Protein AF-C5KHQ9-F1 (afdb_monomer)

Foldseek 3Di:
DLLVVLVVVLVVCVVVVHQLLVSLQSLQQSLVVLVVQLVVCVVCPPPDDPLSNLVSLLSSLLSNLRSLVSVLVNCVVVCVVVVDDLQLSLQSLVSSLVSLVVSVVSCVVSVHDDPCPVVNVVSVVVNVVSVVCCVPPSVDHRDHPVPHDDTHHDRPDDDDDDDPCNVCVVCVVVVVVVVVVCVPPFDPVL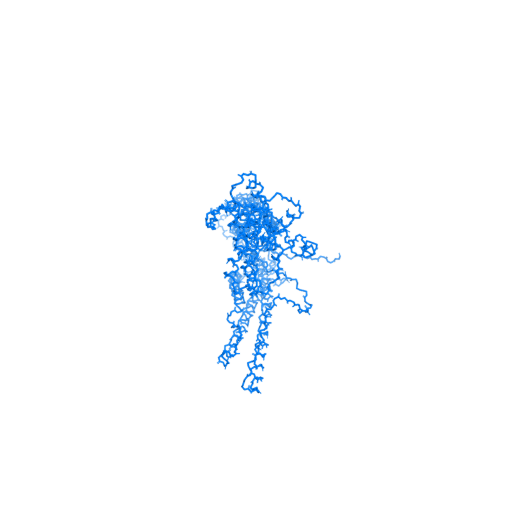VVLQQVLLVCLQVPALVVLVVLLVVLVVVLVVLCLVLLPPLVLDDQPPDPDDPDDLAQDVLLVVLLVLQCPFQVRVHLVSLVVLLVVLVVLLVVLVVLLVVLVVLLVVLQVVLVVVCVVQPPLSPDDHSVPPCPVLVVVSVVLVVVSVVLVVLSVVLVCLLVVQDPVLVCCSHPDDSVRVSVVLVVQDDDPDPVPQVPDPVLNVLSVVLSVLSVVLVVLSVVLVVVSVVLVVVSNPDRLSVQCVVPVVCNPVSSVVSSVVSNCPPSSCSSVVSCVPRVVVSSVSSCVSVVVVCVRPPPDPRVSSVSSSSNSVSSVSSSVSSVSSVLSVVVSVVSVVVSVVSSVVSVVVSVVSVVVVVVSVCVVVVVVPDDPDDDDDPPPPPPPVDDDDDPPDPDPPDDPDPDRDDDDDDDDDDDDD

Mean predicted aligned error: 17.18 Å

Organism: Perkinsus marinus (strain ATCC 50983 / TXsc) (NCBI:txid423536)

Sequence (606 aa):
MLAQAQALVYEKAVKDKLNRGLLSKLASQTSSYYHTAASFAGQLDTEMDRSWKGHCHYQELAFLAAANLQVALNEKPRVLVNLEGFGPLIARLRYSASLCRQADALADEYKLIRDVDALRSVIDKELAELEKDNNTVYLEVVPDKSTLSPLGMISLVKATPITVNSIIEPYAAEMKEYGQILDNLAPASVREKVQQYKSLLEAQVVGPVDDAFSHMTELVNDALAERGLPSAVQKQECDGSDEEDVKVPESVWSNIEKARLTNSGAGPLGLKAQIDGLEQMSQAAENSIVKCEDQLREEAQEDSRCHDRFGDRWNRTPSDQVPHSFYTQLQQYREKLTLANETNAKLRRKVDSIDAAVFGAVSSKTKEELEADLRSTSAMPGQSRLTADPKIEAARMRCADCVDRLQAELATVKEEVESFRQNALQENPTPTLLQRQSDLDAAVQELLCAHSNTAVLETINSLQSRCLEPTIASYNEWNDAVVAKIGQAKNSRQGKLHAWDSAATALITASGEAAEGVAFFSRLLDYLGQVDQQIGDYVFARTEEKNGMLRNLQGNFNSPPGQMPSSPYIQHNPAGPYQATYSYQAQSPEPSAPWGAGGPQIHPGH

Radius of gyration: 48.8 Å; Cα contacts (8 Å, |Δi|>4): 471; chains: 1; bounding box: 110×75×131 Å

Nearest PDB structures (foldseek):
  2xs1-assembly1_A  TM=6.999E-01  e=1.502E-16  Homo sapiens
  2oex-assembly1_A  TM=7.866E-01  e=7.715E-07  Homo sapiens
  2ojq-assembly1_A  TM=7.384E-01  e=1.211E-05  Homo sapiens

pLDDT: mean 80.29, std 18.85, range [23.58, 97.75]

Solvent-accessible surface area (backbone atoms only — not comparable to full-atom values): 34315 Å² total; per-residue (Å²): 105,73,33,56,56,35,41,53,51,37,53,49,40,59,75,69,65,54,59,38,70,54,52,15,15,28,22,33,32,24,12,53,40,17,46,56,50,20,57,55,37,62,76,34,60,86,84,43,69,66,57,54,28,40,50,24,45,28,49,15,28,47,26,42,20,48,14,35,44,25,44,38,65,53,44,46,65,58,26,68,73,66,75,52,62,62,15,59,41,49,29,38,36,53,50,21,53,52,28,44,55,52,26,51,53,40,24,62,75,55,70,47,88,85,81,53,65,70,58,45,53,52,44,55,52,56,39,54,55,52,51,52,45,30,76,73,73,66,67,56,73,64,51,61,74,87,77,55,81,82,82,57,68,49,82,93,70,75,88,80,82,86,46,74,62,72,65,43,62,86,44,44,76,67,44,54,68,56,38,66,66,50,72,74,53,70,54,68,71,51,54,53,49,47,54,50,41,55,54,46,40,44,64,70,46,46,42,58,48,55,51,52,48,50,52,51,50,50,52,52,51,50,60,31,56,80,64,37,48,70,72,71,49,57,83,77,83,73,69,96,52,97,84,71,85,57,73,73,55,67,66,49,49,49,40,27,49,50,26,32,50,36,69,89,58,46,11,58,63,36,43,53,55,49,55,56,46,48,53,53,50,50,52,52,44,53,52,50,49,52,50,45,52,47,55,55,50,50,51,38,51,54,48,50,55,46,32,74,72,52,43,87,77,48,78,66,86,60,64,82,74,71,53,53,66,57,56,52,53,51,51,53,50,50,53,54,49,53,54,51,50,54,50,52,52,50,52,51,49,61,62,67,67,49,53,69,69,50,48,48,45,55,65,69,52,52,74,68,54,52,22,50,60,44,48,80,57,64,85,73,96,57,71,85,67,51,83,72,37,72,67,53,51,53,34,29,53,52,27,40,55,33,48,54,48,39,54,50,50,53,51,50,52,50,52,52,52,52,53,49,49,52,54,63,70,67,59,76,60,59,68,63,40,64,75,34,70,92,46,46,70,62,50,47,52,51,55,47,57,75,60,55,58,62,64,61,52,48,53,56,64,42,42,48,70,72,31,50,50,54,30,54,52,34,42,50,57,31,49,51,57,49,39,76,74,70,47,95,65,82,52,64,51,57,55,52,52,41,51,43,38,53,49,20,49,52,48,45,53,48,46,52,56,50,50,53,48,51,55,49,47,52,54,50,45,54,52,49,51,52,50,43,49,53,51,48,53,50,52,49,54,52,49,52,51,51,52,53,51,51,50,54,61,59,62,53,74,79,60,76,96,84,70,82,76,81,74,80,73,76,68,88,63,99,74,84,86,81,87,68,96,65,90,78,78,84,74,72,86,67,86,78,73,86,92,73,92,80,83,90,83,82,82,82,92,129

Secondary structure (DSSP, 8-state):
-HHHHHHHHHHHHHHTT--HHHHHHHHHHHHHHHHHHHHHHHHTTTTS-HHHHHHHHHHHHHHHHHHHHHHHHHHHHHHHHHT--HHHHHHHHHHHHHHHHHHHHHHHHTTPPP--HHHHHHHHHHHHHHHHHIIIII------GGGSPPPP------PPPPPHHHHHGGGHHHHHHHHHHHHT---HHHHHHHHHHHHHHIIIIIHHHHHHHHHHHHHHHHHHHHHTTTTTTS-----S-TT---PPPHHHHHHHHHHHHTTTTTHHHHHHHHHHHHHHHHHHHHHHHHHHHHHHHHHHHHHHHHHHHHGGG--SPPTTTSTHHHHHHHHHHHHHHHHHHHHHHHHHHHHHTS-HHHHHHHHH--HHHHHHHHHTT---S-GGGTTT-HHHHHHHHHHHHHHHHHHHHHHHHHHHHHHHHHHHHH---HHHHHHTTT-HHHHHHHHHHHH--HHHHHHHHHHIIIIIHHHHHHHHHHHHHHHHHH-S---HHHHHHHHHHHHHHHHHHHHHHHHHHHHHHHHHHHHHHHHHHHHHHHHHHHHHHHHHHHHHHHHGGGS-TT-PPPP----------------------PPPPP----PPPPPP--

InterPro domains:
  IPR004328 BRO1 domain [PF03097] (1-198)
  IPR004328 BRO1 domain [PS51180] (1-216)
  IPR025304 ALIX V-shaped domain [PF13949] (248-545)
  IPR038499 BRO1 domain superfamily [G3DSA:1.25.40.280] (1-169)

Structure (mmCIF, N/CA/C/O backbone):
data_AF-C5KHQ9-F1
#
_entry.id   AF-C5KHQ9-F1
#
loop_
_atom_site.group_PDB
_atom_site.id
_atom_site.type_symbol
_atom_site.label_atom_id
_atom_site.label_alt_id
_atom_site.label_comp_id
_atom_site.label_asym_id
_atom_site.label_entity_id
_atom_site.label_seq_id
_atom_site.pdbx_PDB_ins_code
_atom_site.Cartn_x
_atom_site.Cartn_y
_atom_site.Cartn_z
_atom_site.occupancy
_atom_site.B_iso_or_equiv
_atom_site.auth_seq_id
_atom_site.auth_comp_id
_atom_site.auth_asym_id
_atom_site.auth_atom_id
_atom_site.pdbx_PDB_model_num
ATOM 1 N N . MET A 1 1 ? -25.895 4.912 39.105 1.00 91.56 1 MET A N 1
ATOM 2 C CA . MET A 1 1 ? -24.964 6.064 39.083 1.00 91.56 1 MET A CA 1
ATOM 3 C C . MET A 1 1 ? -25.662 7.421 39.131 1.00 91.56 1 MET A C 1
ATOM 5 O O . MET A 1 1 ? -25.591 8.048 40.177 1.00 91.56 1 MET A O 1
ATOM 9 N N . LEU A 1 2 ? -26.382 7.884 38.096 1.00 94.25 2 LEU A N 1
ATOM 10 C CA . LEU A 1 2 ? -27.036 9.213 38.142 1.00 94.25 2 LEU A CA 1
ATOM 11 C C . LEU A 1 2 ? -28.025 9.358 39.322 1.00 94.25 2 LEU A C 1
ATOM 13 O O . LEU A 1 2 ? -28.010 10.370 40.019 1.00 94.25 2 LEU A O 1
ATOM 17 N N . ALA A 1 3 ? -28.810 8.309 39.604 1.00 95.94 3 ALA A N 1
ATOM 18 C CA . ALA A 1 3 ? -29.700 8.239 40.768 1.00 95.94 3 ALA A CA 1
ATOM 19 C C . ALA A 1 3 ? -28.948 8.388 42.106 1.00 95.94 3 ALA A C 1
ATOM 21 O O . ALA A 1 3 ? -29.356 9.164 42.963 1.00 95.94 3 ALA A O 1
ATOM 22 N N . GLN A 1 4 ? -27.811 7.701 42.256 1.00 95.38 4 GLN A N 1
ATOM 23 C CA . GLN A 1 4 ? -26.961 7.773 43.451 1.00 95.38 4 GLN A CA 1
ATOM 24 C C . GLN A 1 4 ? -26.326 9.159 43.613 1.00 95.38 4 GLN A C 1
ATOM 26 O O . GLN A 1 4 ? -26.278 9.684 44.718 1.00 95.38 4 GLN A O 1
ATOM 31 N N . ALA A 1 5 ? -25.901 9.802 42.522 1.00 96.50 5 ALA A N 1
ATOM 32 C CA . ALA A 1 5 ? -25.398 11.173 42.580 1.00 96.50 5 ALA A CA 1
ATOM 33 C C . ALA A 1 5 ? -26.482 12.149 43.073 1.00 96.50 5 ALA A C 1
ATOM 35 O O . ALA A 1 5 ? -26.219 12.987 43.933 1.00 96.50 5 ALA A O 1
ATOM 36 N N . GLN A 1 6 ? -27.719 12.009 42.585 1.00 96.62 6 GLN A N 1
ATOM 37 C CA . GLN A 1 6 ? -28.852 12.801 43.069 1.00 96.62 6 GLN A CA 1
ATOM 38 C C . GLN A 1 6 ? -29.199 12.469 44.538 1.00 96.62 6 GLN A C 1
ATOM 40 O O . GLN A 1 6 ? -29.533 13.377 45.300 1.00 96.62 6 GLN A O 1
ATOM 45 N N . ALA A 1 7 ? -29.069 11.205 44.961 1.00 95.62 7 ALA A N 1
ATOM 46 C CA . ALA A 1 7 ? -29.228 10.783 46.356 1.00 95.62 7 ALA A CA 1
ATOM 47 C C . ALA A 1 7 ? -28.219 11.478 47.285 1.00 95.62 7 ALA A C 1
ATOM 49 O O . ALA A 1 7 ? -28.626 12.072 48.279 1.00 95.62 7 ALA A O 1
ATOM 50 N N . LEU A 1 8 ? -26.937 11.525 46.905 1.00 96.44 8 LEU A N 1
ATOM 51 C CA . LEU A 1 8 ? -25.901 12.250 47.652 1.00 96.44 8 LEU A CA 1
ATOM 52 C C . LEU A 1 8 ? -26.207 13.749 47.760 1.00 96.44 8 LEU A C 1
ATOM 54 O O . LEU A 1 8 ? -25.995 14.363 48.807 1.00 96.44 8 LEU A O 1
ATOM 58 N N . VAL A 1 9 ? -26.738 14.354 46.691 1.00 95.94 9 VAL A N 1
ATOM 59 C CA . VAL A 1 9 ? -27.180 15.757 46.714 1.00 95.94 9 VAL A CA 1
ATOM 60 C C . VAL A 1 9 ? -28.343 15.954 47.689 1.00 95.94 9 VAL A C 1
ATOM 62 O O . VAL A 1 9 ? -28.348 16.934 48.435 1.00 95.94 9 VAL A O 1
ATOM 65 N N . TYR A 1 10 ? -29.305 15.027 47.728 1.00 96.25 10 TYR A N 1
ATOM 66 C CA . TYR A 1 10 ? -30.388 15.058 48.710 1.00 96.25 10 TYR A CA 1
ATOM 67 C C . TYR A 1 10 ? -29.867 14.901 50.146 1.00 96.25 10 TYR A C 1
ATOM 69 O O . TYR A 1 10 ? -30.212 15.709 51.003 1.00 96.25 10 TYR A O 1
ATOM 77 N N . GLU A 1 11 ? -29.017 13.912 50.420 1.00 94.06 11 GLU A N 1
ATOM 78 C CA . GLU A 1 11 ? -28.455 13.674 51.756 1.00 94.06 11 GLU A CA 1
ATOM 79 C C . GLU A 1 11 ? -27.660 14.879 52.258 1.00 94.06 11 GLU A C 1
ATOM 81 O O . GLU A 1 11 ? -27.831 15.320 53.399 1.00 94.06 11 GLU A O 1
ATOM 86 N N . LYS A 1 12 ? -26.852 15.482 51.377 1.00 96.00 12 LYS A N 1
ATOM 87 C CA . LYS A 1 12 ? -26.166 16.741 51.666 1.00 96.00 12 LYS A CA 1
ATOM 88 C C . LYS A 1 12 ? -27.166 17.854 51.985 1.00 96.00 12 LYS A C 1
ATOM 90 O O . LYS A 1 12 ? -27.007 18.532 52.993 1.00 96.00 12 LYS A O 1
ATOM 95 N N . ALA A 1 13 ? -28.219 18.014 51.185 1.00 95.19 13 ALA A N 1
ATOM 96 C CA . ALA A 1 13 ? -29.249 19.023 51.425 1.00 95.19 13 ALA A CA 1
ATOM 97 C C . ALA A 1 13 ? -29.982 18.820 52.767 1.00 95.19 13 ALA A C 1
ATOM 99 O O . ALA A 1 13 ? -30.323 19.800 53.435 1.00 95.19 13 ALA A O 1
ATOM 100 N N . VAL A 1 14 ? -30.213 17.568 53.183 1.00 93.56 14 VAL A N 1
ATOM 101 C CA . VAL A 1 14 ? -30.777 17.234 54.502 1.00 93.56 14 VAL A CA 1
ATOM 102 C C . VAL A 1 14 ? -29.811 17.641 55.614 1.00 93.56 14 VAL A C 1
ATOM 104 O O . VAL A 1 14 ? -30.232 18.279 56.582 1.00 93.56 14 VAL A O 1
ATOM 107 N N . LYS A 1 15 ? -28.519 17.320 55.468 1.00 94.25 15 LYS A N 1
ATOM 108 C CA . LYS A 1 15 ? -27.466 17.685 56.427 1.00 94.25 15 LYS A CA 1
ATOM 109 C C . LYS A 1 15 ? -27.313 19.202 56.570 1.00 94.25 15 LYS A C 1
ATOM 111 O O . LYS A 1 15 ? -27.210 19.698 57.690 1.00 94.25 15 LYS A O 1
ATOM 116 N N . ASP A 1 16 ? -27.392 19.925 55.456 1.00 94.44 16 ASP A N 1
ATOM 117 C CA . ASP A 1 16 ? -27.330 21.390 55.389 1.00 94.44 16 ASP A CA 1
ATOM 118 C C . ASP A 1 16 ? -28.643 22.062 55.846 1.00 94.44 16 ASP A C 1
ATOM 120 O O . ASP A 1 16 ? -28.737 23.289 55.884 1.00 94.44 16 ASP A O 1
ATOM 124 N N . LYS A 1 17 ? -29.662 21.271 56.224 1.00 93.44 17 LYS A N 1
ATOM 125 C CA . LYS A 1 17 ? -30.983 21.729 56.692 1.00 93.44 17 LYS A CA 1
ATOM 126 C C . LYS A 1 17 ? -31.661 22.694 55.714 1.00 93.44 17 LYS A C 1
ATOM 128 O O . LYS A 1 17 ? -32.284 23.674 56.127 1.00 93.44 17 LYS A O 1
ATOM 133 N N . LEU A 1 18 ? -31.556 22.412 54.414 1.00 94.12 18 LEU A N 1
ATOM 134 C CA . LEU A 1 18 ? -32.212 23.214 53.383 1.00 94.12 18 LEU A CA 1
ATOM 135 C C . LEU A 1 18 ? -33.744 23.146 53.499 1.00 94.12 18 LEU A C 1
ATOM 137 O O . LEU A 1 18 ? -34.315 22.290 54.178 1.00 94.12 18 LEU A O 1
ATOM 141 N N . ASN A 1 19 ? -34.422 24.068 52.810 1.00 94.75 19 ASN A N 1
ATOM 142 C CA . ASN A 1 19 ? -35.880 24.169 52.815 1.00 94.75 19 ASN A CA 1
ATOM 143 C C . ASN A 1 19 ? -36.552 22.816 52.486 1.00 94.75 19 ASN A C 1
ATOM 145 O O . ASN A 1 19 ? -36.234 22.181 51.478 1.00 94.75 19 ASN A O 1
ATOM 149 N N . ARG A 1 20 ? -37.543 22.420 53.297 1.00 93.50 20 ARG A N 1
ATOM 150 C CA . ARG A 1 20 ? -38.358 21.20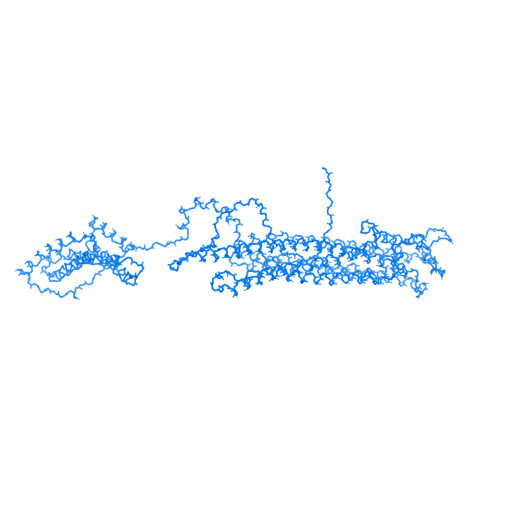2 53.144 1.00 93.50 20 ARG A CA 1
ATOM 151 C C . ARG A 1 20 ? -38.989 21.079 51.754 1.00 93.50 20 ARG A C 1
ATOM 153 O O . ARG A 1 20 ? -39.003 19.989 51.188 1.00 93.50 20 ARG A O 1
ATOM 160 N N . GLY A 1 21 ? -39.420 22.194 51.158 1.00 93.38 21 GLY A N 1
ATOM 161 C CA . GLY A 1 21 ? -39.945 22.219 49.789 1.00 93.38 21 GLY A CA 1
ATOM 162 C C . GLY A 1 21 ? -38.906 21.943 48.690 1.00 93.38 21 GLY A C 1
ATOM 163 O O . GLY A 1 21 ? -39.277 21.521 47.598 1.00 93.38 21 GLY A O 1
ATOM 164 N N . LEU A 1 22 ? -37.611 22.171 48.946 1.00 93.94 22 LEU A N 1
ATOM 165 C CA . LEU A 1 22 ? -36.526 21.752 48.049 1.00 93.94 22 LEU A CA 1
ATOM 166 C C . LEU A 1 22 ? -36.183 20.277 48.282 1.00 93.94 22 LEU A C 1
ATOM 168 O O . LEU A 1 22 ? -36.042 19.527 47.320 1.00 93.94 22 LEU A O 1
ATOM 172 N N . LEU A 1 23 ? -36.108 19.851 49.548 1.00 96.50 23 LEU A N 1
ATOM 173 C CA . LEU A 1 23 ? -35.842 18.458 49.917 1.00 96.50 23 LEU A CA 1
ATOM 174 C C . LEU A 1 23 ? -36.870 17.497 49.316 1.00 96.50 23 LEU A C 1
ATOM 176 O O . LEU A 1 23 ? -36.485 16.458 48.787 1.00 96.50 23 LEU A O 1
ATOM 180 N N . SER A 1 24 ? -38.156 17.860 49.325 1.00 96.00 24 SER A N 1
ATOM 181 C CA . SER A 1 24 ? -39.201 17.048 48.693 1.00 96.00 24 SER A CA 1
ATOM 182 C C . SER A 1 24 ? -38.977 16.867 47.192 1.00 96.00 24 SER A C 1
ATOM 184 O O . SER A 1 24 ? -39.114 15.756 46.683 1.00 96.00 24 SER A O 1
ATOM 186 N N . LYS A 1 25 ? -38.573 17.932 46.489 1.00 97.06 25 LYS A N 1
ATOM 187 C CA . LYS A 1 25 ? -38.324 17.893 45.042 1.00 97.06 25 LYS A CA 1
ATOM 188 C C . LYS A 1 25 ? -37.074 17.104 44.675 1.00 97.06 25 LYS A C 1
ATOM 190 O O . LYS A 1 25 ? -37.079 16.388 43.674 1.00 97.06 25 LYS A O 1
ATOM 195 N N . LEU A 1 26 ? -36.021 17.218 45.486 1.00 96.94 26 LEU A N 1
ATOM 196 C CA . LEU A 1 26 ? -34.799 16.435 45.320 1.00 96.94 26 LEU A CA 1
ATOM 197 C C . LEU A 1 26 ? -35.074 14.946 45.554 1.00 96.94 26 LEU A C 1
ATOM 199 O O . LEU A 1 26 ? -34.739 14.146 44.688 1.00 96.94 26 LEU A O 1
ATOM 203 N N . ALA A 1 27 ? -35.750 14.587 46.651 1.00 96.75 27 ALA A N 1
ATOM 204 C CA . ALA A 1 27 ? -36.126 13.204 46.951 1.00 96.75 27 ALA A CA 1
ATOM 205 C C . ALA A 1 27 ? -37.039 12.601 45.874 1.00 96.75 27 ALA A C 1
ATOM 207 O O . ALA A 1 27 ? -36.822 11.471 45.443 1.00 96.75 27 ALA A O 1
ATOM 208 N N . SER A 1 28 ? -38.022 13.365 45.386 1.00 97.06 28 SER A N 1
ATOM 209 C CA . SER A 1 28 ? -38.912 12.900 44.320 1.00 97.06 28 SER A CA 1
ATOM 210 C C . SER A 1 28 ? -38.161 12.644 43.012 1.00 97.06 28 SER A C 1
ATOM 212 O O . SER A 1 28 ? -38.446 11.660 42.333 1.00 97.06 28 SER A O 1
ATOM 214 N N . GLN A 1 29 ? -37.191 13.495 42.659 1.00 97.56 29 GLN A N 1
ATOM 215 C CA . GLN A 1 29 ? -36.343 13.261 41.491 1.00 97.56 29 GLN A CA 1
ATOM 216 C C . GLN A 1 29 ? -35.447 12.029 41.680 1.00 97.56 29 GLN A C 1
ATOM 218 O O . GLN A 1 29 ? -35.297 11.241 40.748 1.00 97.56 29 GLN A O 1
ATOM 223 N N . THR A 1 30 ? -34.872 11.842 42.873 1.00 97.62 30 THR A N 1
ATOM 224 C CA . THR A 1 30 ? -34.069 10.656 43.205 1.00 97.62 30 THR A CA 1
ATOM 225 C C . THR A 1 30 ? -34.889 9.376 43.055 1.00 97.62 30 THR A C 1
ATOM 227 O O . THR A 1 30 ? -34.440 8.440 42.398 1.00 97.62 30 THR A O 1
ATOM 230 N N . SER A 1 31 ? -36.112 9.358 43.595 1.00 97.50 31 SER A N 1
ATOM 231 C CA . SER A 1 31 ? -37.044 8.235 43.456 1.00 97.50 31 SER A CA 1
ATOM 232 C C . SER A 1 31 ? -37.360 7.939 41.986 1.00 97.50 31 SER A C 1
ATOM 234 O O . SER A 1 31 ? -37.224 6.800 41.558 1.00 97.50 31 SER A O 1
ATOM 236 N N . SER A 1 32 ? -37.654 8.966 41.180 1.00 97.50 32 SER A N 1
ATOM 237 C CA . SER A 1 32 ? -37.902 8.820 39.735 1.00 97.50 32 SER A CA 1
ATOM 238 C C . SER A 1 32 ? -36.704 8.225 38.974 1.00 97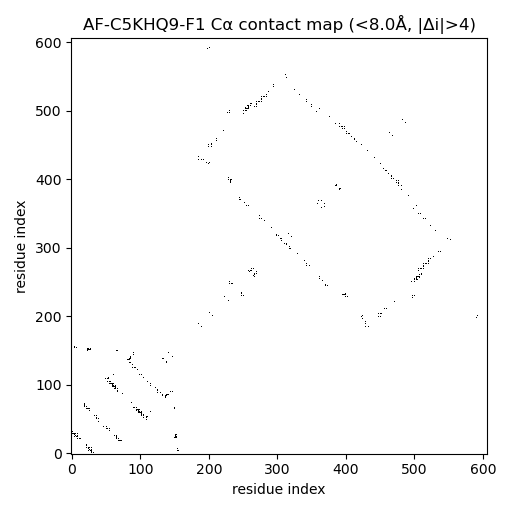.50 32 SER A C 1
ATOM 240 O O . SER A 1 32 ? -36.862 7.342 38.123 1.00 97.50 32 SER A O 1
ATOM 242 N N . TYR A 1 33 ? -35.477 8.638 39.316 1.00 97.75 33 TYR A N 1
ATOM 243 C CA . TYR A 1 33 ? -34.274 8.040 38.736 1.00 97.75 33 TYR A CA 1
ATOM 244 C C . TYR A 1 33 ? -34.089 6.574 39.135 1.00 97.75 33 TYR A C 1
ATOM 246 O O . TYR A 1 33 ? -33.718 5.763 38.286 1.00 97.75 33 TYR A O 1
ATOM 254 N N . TYR A 1 34 ? -34.360 6.218 40.392 1.00 97.56 34 TYR A N 1
ATOM 255 C CA . TYR A 1 34 ? -34.298 4.827 40.840 1.00 97.56 34 TYR A CA 1
ATOM 256 C C . TYR A 1 34 ? -35.415 3.959 40.259 1.00 97.56 34 TYR A C 1
ATOM 258 O O . TYR A 1 34 ? -35.131 2.828 39.885 1.00 97.56 34 TYR A O 1
ATOM 266 N N . HIS A 1 35 ? -36.626 4.492 40.090 1.00 96.56 35 HIS A N 1
ATOM 267 C CA . HIS A 1 35 ? -37.728 3.822 39.398 1.00 96.56 35 HIS A CA 1
ATOM 268 C C . HIS A 1 35 ? -37.325 3.436 37.972 1.00 96.56 35 HIS A C 1
ATOM 270 O O . HIS A 1 35 ? -37.422 2.281 37.557 1.00 96.56 35 HIS A O 1
ATOM 276 N N . THR A 1 36 ? -36.784 4.409 37.234 1.00 95.75 36 THR A N 1
ATOM 277 C CA . THR A 1 36 ? -36.295 4.192 35.869 1.00 95.75 36 THR A CA 1
ATOM 278 C C . THR A 1 36 ? -35.174 3.146 35.854 1.00 95.75 36 THR A C 1
ATOM 280 O O . THR A 1 36 ? -35.185 2.235 35.028 1.00 95.75 36 THR A O 1
ATOM 283 N N . ALA A 1 37 ? -34.233 3.226 36.802 1.00 94.38 37 ALA A N 1
ATOM 284 C CA . ALA A 1 37 ? -33.153 2.251 36.934 1.00 94.38 37 ALA A CA 1
ATOM 285 C C . ALA A 1 37 ? -33.662 0.838 37.275 1.00 94.38 37 ALA A C 1
ATOM 287 O O . ALA A 1 37 ? -33.177 -0.125 36.692 1.00 94.38 37 ALA A O 1
ATOM 288 N N . ALA A 1 38 ? -34.657 0.702 38.157 1.00 92.50 38 ALA A N 1
ATOM 289 C CA . ALA A 1 38 ? -35.267 -0.576 38.520 1.00 92.50 38 ALA A CA 1
ATOM 290 C C . ALA A 1 38 ? -36.013 -1.214 37.336 1.00 92.50 38 ALA A C 1
ATOM 292 O O . ALA A 1 38 ? -35.922 -2.425 37.128 1.00 92.50 38 ALA A O 1
ATOM 293 N N . SER A 1 39 ? -36.697 -0.402 36.520 1.00 92.81 39 SER A N 1
ATOM 294 C CA . SER A 1 39 ? -37.350 -0.868 35.292 1.00 92.81 39 SER A CA 1
ATOM 295 C C . SER A 1 39 ? -36.339 -1.440 34.296 1.00 92.81 39 SER A C 1
ATOM 297 O O . SER A 1 39 ? -36.544 -2.540 33.784 1.00 92.81 39 SER A O 1
ATOM 299 N N . PHE A 1 40 ? -35.236 -0.730 34.035 1.00 91.50 40 PHE A N 1
ATOM 300 C CA . PHE A 1 40 ? -34.174 -1.240 33.159 1.00 91.50 40 PHE A CA 1
ATOM 301 C C . PHE A 1 40 ? -33.467 -2.457 33.760 1.00 91.50 40 PHE A C 1
ATOM 303 O O . PHE A 1 40 ? -33.197 -3.418 33.046 1.00 91.50 40 PHE A O 1
ATOM 310 N N . ALA A 1 41 ? -33.238 -2.465 35.075 1.00 89.38 41 ALA A N 1
ATOM 311 C CA . ALA A 1 41 ? -32.674 -3.611 35.779 1.00 89.38 41 ALA A CA 1
ATOM 312 C C . ALA A 1 41 ? -33.510 -4.882 35.574 1.00 89.38 41 ALA A C 1
ATOM 314 O O . ALA A 1 41 ? -32.956 -5.942 35.309 1.00 89.38 41 ALA A O 1
ATOM 315 N N . GLY A 1 42 ? -34.841 -4.767 35.630 1.00 86.75 42 GLY A N 1
ATOM 316 C CA . GLY A 1 42 ? -35.745 -5.891 35.388 1.00 86.75 42 GLY A CA 1
ATOM 317 C C . GLY A 1 42 ? -35.732 -6.419 33.950 1.00 86.75 42 GLY A C 1
ATOM 318 O O . GLY A 1 42 ? -36.039 -7.587 33.743 1.00 86.75 42 GLY A O 1
ATOM 319 N N . GLN A 1 43 ? -35.361 -5.595 32.965 1.00 89.38 43 GLN A N 1
ATOM 320 C CA . GLN A 1 43 ? -35.177 -6.042 31.577 1.00 89.38 43 GLN A CA 1
ATOM 321 C C . GLN A 1 43 ? -33.857 -6.804 31.383 1.00 89.38 43 GLN A C 1
ATOM 323 O O . GLN A 1 43 ? -33.738 -7.581 30.442 1.00 89.38 43 GLN A O 1
ATOM 328 N N . LEU A 1 44 ? -32.889 -6.605 32.283 1.00 88.25 44 LEU A N 1
ATOM 329 C CA . LEU A 1 44 ? -31.539 -7.172 32.231 1.00 88.25 44 LEU A CA 1
ATOM 330 C C . LEU A 1 44 ? -31.318 -8.275 33.285 1.00 88.25 44 LEU A C 1
ATOM 332 O O . LEU A 1 44 ? -30.182 -8.527 33.681 1.00 88.25 44 LEU A O 1
ATOM 336 N N . ASP A 1 45 ? -32.383 -8.958 33.727 1.00 80.31 45 ASP A N 1
ATOM 337 C CA . ASP A 1 45 ? -32.354 -9.967 34.809 1.00 80.31 45 ASP A CA 1
ATOM 338 C C . ASP A 1 45 ? -31.406 -11.169 34.536 1.00 80.31 45 ASP A C 1
ATOM 340 O O . ASP A 1 45 ? -31.129 -11.952 35.449 1.00 80.31 45 ASP A O 1
ATOM 344 N N . THR A 1 46 ? -30.913 -11.344 33.299 1.00 83.94 46 THR A N 1
ATOM 345 C CA . THR A 1 46 ? -29.911 -12.362 32.916 1.00 83.94 46 THR A CA 1
ATOM 346 C C . THR A 1 46 ? -28.469 -11.858 32.911 1.00 83.94 46 THR A C 1
ATOM 348 O O . THR A 1 46 ? -27.558 -12.657 33.110 1.00 83.94 46 THR A O 1
ATOM 351 N N . GLU A 1 47 ? -28.249 -10.566 32.659 1.00 87.62 47 GLU A N 1
ATOM 352 C CA . GLU A 1 47 ? -26.909 -9.978 32.499 1.00 87.62 47 GLU A CA 1
ATOM 353 C C . GLU A 1 47 ? -26.438 -9.224 33.744 1.00 87.62 47 GLU A C 1
ATOM 355 O O . GLU A 1 47 ? -25.243 -8.989 33.920 1.00 87.62 47 GLU A O 1
ATOM 360 N N . MET A 1 48 ? -27.369 -8.857 34.625 1.00 83.44 48 MET A N 1
ATOM 361 C CA . MET A 1 48 ? -27.081 -8.133 35.853 1.00 83.44 48 MET A CA 1
ATOM 362 C C . MET A 1 48 ? -27.448 -8.963 37.083 1.00 83.44 48 MET A C 1
ATOM 364 O O . MET A 1 48 ? -28.415 -9.722 37.085 1.00 83.44 48 MET A O 1
ATOM 368 N N . ASP A 1 49 ? -26.682 -8.793 38.163 1.00 85.69 49 ASP A N 1
ATOM 369 C CA . ASP A 1 49 ? -27.023 -9.391 39.452 1.00 85.69 49 ASP A CA 1
ATOM 370 C C . ASP A 1 49 ? -28.415 -8.912 39.909 1.00 85.69 49 ASP A C 1
ATOM 372 O O . ASP A 1 49 ? -28.699 -7.712 39.970 1.00 85.69 49 ASP A O 1
ATOM 376 N N . ARG A 1 50 ? -29.278 -9.874 40.255 1.00 80.69 50 ARG A N 1
ATOM 377 C CA . ARG A 1 50 ? -30.662 -9.666 40.705 1.00 80.69 50 ARG A CA 1
ATOM 378 C C . ARG A 1 50 ? -30.757 -8.741 41.919 1.00 80.69 50 ARG A C 1
ATOM 380 O O . ARG A 1 50 ? -31.796 -8.108 42.118 1.00 80.69 50 ARG A O 1
ATOM 387 N N . SER A 1 51 ? -29.687 -8.634 42.710 1.00 85.94 51 SER A N 1
ATOM 388 C CA . SER A 1 51 ? -29.597 -7.702 43.839 1.00 85.94 51 SER A CA 1
ATOM 389 C C . SER A 1 51 ? -29.776 -6.234 43.418 1.00 85.94 51 SER A C 1
ATOM 391 O O . SER A 1 51 ? -30.354 -5.451 44.172 1.00 85.94 51 SER A O 1
ATOM 393 N N . TRP A 1 52 ? -29.378 -5.855 42.197 1.00 89.62 52 TRP A N 1
ATOM 394 C CA . TRP A 1 52 ? -29.480 -4.479 41.699 1.00 89.62 52 TRP A CA 1
ATOM 395 C C . TRP A 1 52 ? -30.914 -4.024 41.469 1.00 89.62 52 TRP A C 1
ATOM 397 O O . TRP A 1 52 ? -31.260 -2.896 41.816 1.00 89.62 52 TRP A O 1
ATOM 407 N N . LYS A 1 53 ? -31.764 -4.900 40.928 1.00 90.81 53 LYS A N 1
ATOM 408 C CA . LYS A 1 53 ? -33.194 -4.619 40.755 1.00 90.81 53 LYS A CA 1
ATOM 409 C C . LYS A 1 53 ? -33.854 -4.363 42.107 1.00 90.81 53 LYS A C 1
ATOM 411 O O . LYS A 1 53 ? -34.515 -3.338 42.281 1.00 90.81 53 LYS A O 1
ATOM 416 N N . GLY A 1 54 ? -33.601 -5.253 43.070 1.00 91.19 54 GLY A N 1
ATOM 417 C CA . GLY A 1 54 ? -34.069 -5.109 44.447 1.00 91.19 54 GLY A CA 1
ATOM 418 C C . GLY A 1 54 ? -33.565 -3.822 45.098 1.00 91.19 54 GLY A C 1
ATOM 419 O O . GLY A 1 54 ? -34.351 -3.073 45.670 1.00 91.19 54 GLY A O 1
ATOM 420 N N . HIS A 1 55 ? -32.275 -3.507 44.946 1.00 92.19 55 HIS A N 1
ATOM 421 C CA . HIS A 1 55 ? -31.673 -2.287 45.482 1.00 92.19 55 HIS A CA 1
ATOM 422 C C . HIS A 1 55 ? -32.275 -1.014 44.877 1.00 92.19 55 HIS A C 1
ATOM 424 O O . HIS A 1 55 ? -32.625 -0.092 45.612 1.00 92.19 55 HIS A O 1
ATOM 430 N N . CYS A 1 56 ? -32.426 -0.944 43.552 1.00 94.50 56 CYS A N 1
ATOM 431 C CA . CYS A 1 56 ? -33.022 0.219 42.902 1.00 94.50 56 CYS A CA 1
ATOM 432 C C . CYS A 1 56 ? -34.483 0.407 43.321 1.00 94.50 56 CYS A C 1
ATOM 434 O O . CYS A 1 56 ? -34.874 1.531 43.623 1.00 94.50 56 CYS A O 1
ATOM 436 N N . HIS A 1 57 ? -35.266 -0.670 43.412 1.00 94.56 57 HIS A N 1
ATOM 437 C CA . HIS A 1 57 ? -36.661 -0.574 43.838 1.00 94.56 57 HIS A CA 1
ATOM 438 C C . HIS A 1 57 ? -36.794 -0.214 45.330 1.00 94.56 57 HIS A C 1
ATOM 440 O O . HIS A 1 57 ? -37.614 0.619 45.709 1.00 94.56 57 HIS A O 1
ATOM 446 N N . TYR A 1 58 ? -35.918 -0.749 46.183 1.00 95.44 58 TYR A N 1
ATOM 447 C CA . TYR A 1 58 ? -35.812 -0.341 47.583 1.00 95.44 58 TYR A CA 1
ATOM 448 C C . TYR A 1 58 ? -35.549 1.168 47.722 1.00 95.44 58 TYR A C 1
ATOM 450 O O . TYR A 1 58 ? -36.268 1.869 48.437 1.00 95.44 58 TYR A O 1
ATOM 458 N N . GLN A 1 59 ? -34.547 1.680 46.998 1.00 95.81 59 GLN A N 1
ATOM 459 C CA . GLN A 1 59 ? -34.179 3.096 47.025 1.00 95.81 59 GLN A CA 1
ATOM 460 C C . GLN A 1 59 ? -35.286 3.989 46.450 1.00 95.81 59 GLN A C 1
ATOM 462 O O . GLN A 1 59 ? -35.571 5.052 47.001 1.00 95.81 59 GLN A O 1
ATOM 467 N N . GLU A 1 60 ? -35.963 3.555 45.385 1.00 96.44 60 GLU A N 1
ATOM 468 C CA . GLU A 1 60 ? -37.142 4.236 44.842 1.00 96.44 60 GLU A CA 1
ATOM 469 C C . GLU A 1 60 ? -38.191 4.488 45.933 1.00 96.44 60 GLU A C 1
ATOM 471 O O . GLU A 1 60 ? -38.614 5.636 46.115 1.00 96.44 60 GLU A O 1
ATOM 476 N N . LEU A 1 61 ? -38.583 3.440 46.667 1.00 96.56 61 LEU A N 1
ATOM 477 C CA . LEU A 1 61 ? -39.603 3.519 47.714 1.00 96.56 61 LEU A CA 1
ATOM 478 C C . LEU A 1 61 ? -39.134 4.354 48.909 1.00 96.56 61 LEU A C 1
ATOM 480 O O . LEU A 1 61 ? -39.903 5.173 49.419 1.00 96.56 61 LEU A O 1
ATOM 484 N N . ALA A 1 62 ? -37.874 4.200 49.325 1.00 96.19 62 ALA A N 1
ATOM 485 C CA . ALA A 1 62 ? -37.282 4.974 50.414 1.00 96.19 62 ALA A CA 1
ATOM 486 C C . ALA A 1 62 ? -37.285 6.482 50.108 1.00 96.19 62 ALA A C 1
ATOM 488 O O . ALA A 1 62 ? -37.756 7.290 50.915 1.00 96.19 62 ALA A O 1
ATOM 489 N N . PHE A 1 63 ? -36.838 6.879 48.912 1.00 97.06 63 PHE A N 1
ATOM 490 C CA . PHE A 1 63 ? -36.842 8.282 48.497 1.00 97.06 63 PHE A CA 1
ATOM 491 C C . PHE A 1 63 ? -38.251 8.813 48.211 1.00 97.06 63 PHE A C 1
ATOM 493 O O . PHE A 1 63 ? -38.509 9.995 48.448 1.00 97.06 63 PHE A O 1
ATOM 500 N N . LEU A 1 64 ? -39.195 7.968 47.780 1.00 96.81 64 LEU A N 1
ATOM 501 C CA . LEU A 1 64 ? -40.596 8.370 47.633 1.00 96.81 64 LEU A CA 1
ATOM 502 C C . LEU A 1 64 ? -41.259 8.623 48.994 1.00 96.81 64 LEU A C 1
ATOM 504 O O . LEU A 1 64 ? -41.996 9.601 49.155 1.00 96.81 64 LEU A O 1
ATOM 508 N N . ALA A 1 65 ? -40.973 7.782 49.991 1.00 96.50 65 ALA A N 1
ATOM 509 C CA . ALA A 1 65 ? -41.405 7.989 51.371 1.00 96.50 65 ALA A CA 1
ATOM 510 C C . ALA A 1 65 ? -40.812 9.290 51.935 1.00 96.50 65 ALA A C 1
ATOM 512 O O . ALA A 1 65 ? -41.536 10.142 52.465 1.00 96.50 65 ALA A O 1
ATOM 513 N N . ALA A 1 66 ? -39.510 9.505 51.723 1.00 95.94 66 ALA A N 1
ATOM 514 C CA . ALA A 1 66 ? -38.830 10.729 52.117 1.00 95.94 66 ALA A CA 1
ATOM 515 C C . ALA A 1 66 ? -39.459 11.966 51.457 1.00 95.94 66 ALA A C 1
ATOM 517 O O . ALA A 1 66 ? -39.770 12.930 52.153 1.00 95.94 66 ALA A O 1
ATOM 518 N N . ALA A 1 67 ? -39.735 11.934 50.150 1.00 96.69 67 ALA A N 1
ATOM 519 C CA . ALA A 1 67 ? -40.377 13.040 49.441 1.00 96.69 67 ALA A CA 1
ATOM 520 C C . ALA A 1 67 ? -41.741 13.401 50.051 1.00 96.69 67 ALA A C 1
ATOM 522 O O . ALA A 1 67 ? -42.013 14.576 50.310 1.00 96.69 67 ALA A O 1
ATOM 523 N N . ASN A 1 68 ? -42.569 12.393 50.344 1.00 95.25 68 ASN A N 1
ATOM 524 C CA . ASN A 1 68 ? -43.878 12.583 50.967 1.00 95.25 68 ASN A CA 1
ATOM 525 C C . ASN A 1 68 ? -43.782 13.143 52.392 1.00 95.25 68 ASN A C 1
ATOM 527 O O . ASN A 1 68 ? -44.551 14.043 52.732 1.00 95.25 68 ASN A O 1
ATOM 531 N N . LEU A 1 69 ? -42.812 12.686 53.192 1.00 95.75 69 LEU A N 1
ATOM 532 C CA . LEU A 1 69 ? -42.543 13.254 54.515 1.00 95.75 69 LEU A CA 1
ATOM 533 C C . LEU A 1 69 ? -42.116 14.725 54.414 1.00 95.75 69 LEU A C 1
ATOM 535 O O . LEU A 1 69 ? -42.626 15.563 55.150 1.00 95.75 69 LEU A O 1
ATOM 539 N N . GLN A 1 70 ? -41.202 15.068 53.501 1.00 95.56 70 GLN A N 1
ATOM 540 C CA . GLN A 1 70 ? -40.730 16.450 53.370 1.00 95.56 70 GLN A CA 1
ATOM 541 C C . GLN A 1 70 ? -41.850 17.402 52.926 1.00 95.56 70 GLN A C 1
ATOM 543 O O . GLN A 1 70 ? -41.910 18.523 53.425 1.00 95.56 70 GLN A O 1
ATOM 548 N N . VAL A 1 71 ? -42.763 16.969 52.044 1.00 94.81 71 VAL A N 1
ATOM 549 C CA . VAL A 1 71 ? -43.964 17.760 51.712 1.00 94.81 71 VAL A CA 1
ATOM 550 C C . VAL A 1 71 ? -44.855 17.933 52.937 1.00 94.81 71 VAL A C 1
ATOM 552 O O . VAL A 1 71 ? -45.241 19.060 53.237 1.00 94.81 71 VAL A O 1
ATOM 555 N N . ALA A 1 72 ? -45.121 16.854 53.678 1.00 93.25 72 ALA A N 1
ATOM 556 C CA . ALA A 1 72 ? -45.937 16.918 54.885 1.00 93.25 72 ALA A CA 1
ATOM 557 C C . ALA A 1 72 ? -45.358 17.912 55.910 1.00 93.25 72 ALA A C 1
ATOM 559 O O . ALA A 1 72 ? -46.056 18.799 56.393 1.00 93.25 72 ALA A O 1
ATOM 560 N N . LEU A 1 73 ? -44.049 17.852 56.167 1.00 93.50 73 LEU A N 1
ATOM 561 C CA . LEU A 1 73 ? -43.364 18.780 57.073 1.00 93.50 73 LEU A CA 1
ATOM 562 C C . LEU A 1 73 ? -43.322 20.224 56.551 1.00 93.50 73 LEU A C 1
ATOM 564 O O . LEU A 1 73 ? -43.271 21.158 57.348 1.00 93.50 73 LEU A O 1
ATOM 568 N N . ASN A 1 74 ? -43.336 20.422 55.232 1.00 93.69 74 ASN A N 1
ATOM 569 C CA . ASN A 1 74 ? -43.411 21.748 54.622 1.00 93.69 74 ASN A CA 1
ATOM 570 C C . ASN A 1 74 ? -44.810 22.372 54.771 1.00 93.69 74 ASN A C 1
ATOM 572 O O . ASN A 1 74 ? -44.929 23.582 54.944 1.00 93.69 74 ASN A O 1
ATOM 576 N N . GLU A 1 75 ? -45.866 21.557 54.700 1.00 92.31 75 GLU A N 1
ATOM 577 C CA . GLU A 1 75 ? -47.263 22.004 54.788 1.00 92.31 75 GLU A CA 1
ATOM 578 C C . GLU A 1 75 ? -47.770 22.109 56.236 1.00 92.31 75 GLU A C 1
ATOM 580 O O . GLU A 1 75 ? -48.601 22.976 56.517 1.00 92.31 75 GLU A O 1
ATOM 585 N N . LYS A 1 76 ? -47.233 21.300 57.165 1.00 91.62 76 LYS A N 1
ATOM 586 C CA . LYS A 1 76 ? -47.645 21.238 58.582 1.00 91.62 76 LYS A CA 1
ATOM 587 C C . LYS A 1 76 ? -47.767 22.619 59.253 1.00 91.62 76 LYS A C 1
ATOM 589 O O . LYS A 1 76 ? -48.811 22.866 59.851 1.00 91.62 76 LYS A O 1
ATOM 594 N N . PRO A 1 77 ? -46.803 23.559 59.142 1.00 91.69 77 PRO A N 1
ATOM 595 C CA . PRO A 1 77 ? -46.936 24.874 59.777 1.00 91.69 77 PRO A CA 1
ATOM 596 C C . PRO A 1 77 ? -48.139 25.677 59.267 1.00 91.69 77 PRO A C 1
ATOM 598 O O . PRO A 1 77 ? -48.812 26.336 60.051 1.00 91.69 77 PRO A O 1
ATOM 601 N N . ARG A 1 78 ? -48.439 25.600 57.963 1.00 90.88 78 ARG A N 1
ATOM 602 C CA . ARG A 1 78 ? -49.593 26.288 57.363 1.00 90.88 78 ARG A CA 1
ATOM 603 C C . ARG A 1 78 ? -50.906 25.678 57.847 1.00 90.88 78 ARG A C 1
ATOM 605 O O . ARG A 1 78 ? -51.825 26.417 58.177 1.00 90.88 78 ARG A O 1
ATOM 612 N N . VAL A 1 79 ? -50.974 24.348 57.899 1.00 89.56 79 VAL A N 1
ATOM 613 C CA . VAL A 1 79 ? -52.150 23.607 58.382 1.00 89.56 79 VAL A CA 1
ATOM 614 C C . VAL A 1 79 ? -52.441 23.949 59.847 1.00 89.56 79 VAL A C 1
ATOM 616 O O . VAL A 1 79 ? -53.582 24.232 60.191 1.00 89.56 79 VAL A O 1
ATOM 619 N N . LEU A 1 80 ? -51.408 24.035 60.693 1.00 89.00 80 LEU A N 1
ATOM 620 C CA . LEU A 1 80 ? -51.559 24.410 62.104 1.00 89.00 80 LEU A CA 1
ATOM 621 C C . LEU A 1 80 ? -52.025 25.859 62.312 1.00 89.00 80 LEU A C 1
ATOM 623 O O . LEU A 1 80 ? -52.730 26.131 63.276 1.00 89.00 80 LEU A O 1
ATOM 627 N N . VAL A 1 81 ? -51.633 26.790 61.436 1.00 91.25 81 VAL A N 1
ATOM 628 C CA . VAL A 1 81 ? -52.074 28.195 61.516 1.00 91.25 81 VAL A CA 1
ATOM 629 C C . VAL A 1 81 ? -53.506 28.358 61.012 1.00 91.25 81 VAL A C 1
ATOM 631 O O . VAL A 1 81 ? -54.292 29.077 61.622 1.00 91.25 81 VAL A O 1
ATOM 634 N N . ASN A 1 82 ? -53.845 27.696 59.906 1.00 88.88 82 ASN A N 1
ATOM 635 C CA . ASN A 1 82 ? -55.157 27.827 59.276 1.00 88.88 82 ASN A CA 1
ATOM 636 C C . ASN A 1 82 ? -56.228 26.942 59.930 1.00 88.88 82 ASN A C 1
ATOM 638 O O . ASN A 1 82 ? -57.409 27.165 59.690 1.00 88.88 82 ASN A O 1
ATOM 642 N N . LEU A 1 83 ? -55.816 25.957 60.738 1.00 87.25 83 LEU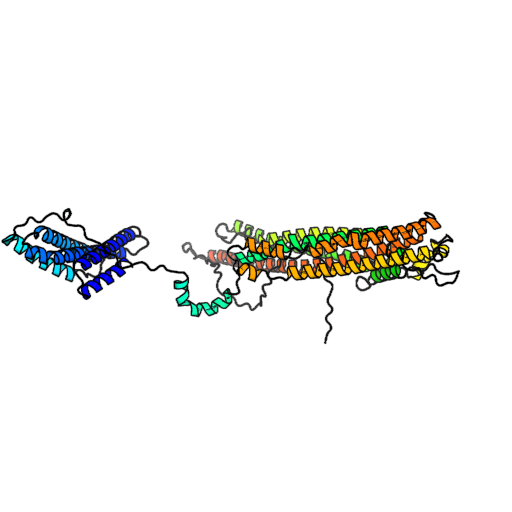 A N 1
ATOM 643 C CA . LEU A 1 83 ? -56.671 24.926 61.336 1.00 87.25 83 LEU A CA 1
ATOM 644 C C . LEU A 1 83 ? -57.489 24.135 60.295 1.00 87.25 83 LEU A C 1
ATOM 646 O O . LEU A 1 83 ? -58.565 23.634 60.605 1.00 87.25 83 LEU A O 1
ATOM 650 N N . GLU A 1 84 ? -56.961 24.023 59.073 1.00 86.50 84 GLU A N 1
ATOM 651 C CA . GLU A 1 84 ? -57.577 23.331 57.938 1.00 86.50 84 GLU A CA 1
ATOM 652 C C . GLU A 1 84 ? -56.490 22.629 57.100 1.00 86.50 84 GLU A C 1
ATOM 654 O O . GLU A 1 84 ? -55.410 23.189 56.860 1.00 86.50 84 GLU A O 1
ATOM 659 N N . GLY A 1 85 ? -56.766 21.409 56.631 1.00 87.81 85 GLY A N 1
ATOM 660 C CA . GLY A 1 85 ? -55.889 20.608 55.769 1.00 87.81 85 GLY A CA 1
ATOM 661 C C . GLY A 1 85 ? -55.163 19.453 56.471 1.00 87.81 85 GLY A C 1
ATOM 662 O O . GLY A 1 85 ? -54.167 18.947 55.943 1.00 87.81 85 GLY A O 1
ATOM 663 N N . PHE A 1 86 ? -55.641 19.016 57.638 1.00 90.75 86 PHE A N 1
ATOM 664 C CA . PHE A 1 86 ? -55.117 17.853 58.364 1.00 90.75 86 PHE A CA 1
ATOM 665 C C . PHE A 1 86 ? -55.381 16.532 57.630 1.00 90.75 86 PHE A C 1
ATOM 667 O O . PHE A 1 86 ? -54.519 15.651 57.632 1.00 90.75 86 PHE A O 1
ATOM 674 N N . GLY A 1 87 ? -56.522 16.398 56.946 1.00 92.00 87 GLY A N 1
ATOM 675 C CA . GLY A 1 87 ? -56.883 15.196 56.192 1.00 92.00 87 GLY A CA 1
ATOM 676 C C . GLY A 1 87 ? -55.836 14.824 55.128 1.00 92.00 87 GLY A C 1
ATOM 677 O O . GLY A 1 87 ? -55.236 13.748 55.220 1.00 92.00 87 GLY A O 1
ATOM 678 N N . PRO A 1 88 ? -55.561 15.694 54.132 1.00 91.69 88 PRO A N 1
ATOM 679 C CA . PRO A 1 88 ? -54.538 15.456 53.108 1.00 91.69 88 PRO A CA 1
ATOM 680 C C . PRO A 1 88 ? -53.136 15.208 53.682 1.00 91.69 88 PRO A C 1
ATOM 682 O O . PRO A 1 88 ? -52.385 14.382 53.156 1.00 91.69 88 PRO A O 1
ATOM 685 N N . LEU A 1 89 ? -52.790 15.887 54.780 1.00 91.88 89 LEU A N 1
ATOM 686 C CA . LEU A 1 89 ? -51.510 15.726 55.466 1.00 91.88 89 LEU A CA 1
ATOM 687 C C . LEU A 1 89 ? -51.360 14.313 56.058 1.00 91.88 89 LEU A C 1
ATOM 689 O O . LEU A 1 89 ? -50.347 13.647 55.828 1.00 91.88 89 LEU A O 1
ATOM 693 N N . ILE A 1 90 ? -52.395 13.823 56.749 1.00 94.25 90 ILE A N 1
ATOM 694 C CA . ILE A 1 90 ? -52.460 12.458 57.290 1.00 94.25 90 ILE A CA 1
ATOM 695 C C . ILE A 1 90 ? -52.440 11.429 56.158 1.00 94.25 90 ILE A C 1
ATOM 697 O O . ILE A 1 90 ? -51.689 10.458 56.231 1.00 94.25 90 ILE A O 1
ATOM 701 N N . ALA A 1 91 ? -53.204 11.644 55.083 1.00 94.75 91 ALA A N 1
ATOM 702 C CA . ALA A 1 91 ? -53.208 10.754 53.920 1.00 94.75 91 ALA A CA 1
ATOM 703 C C . ALA A 1 91 ? -51.802 10.603 53.311 1.00 94.75 91 ALA A C 1
ATOM 705 O O . ALA A 1 91 ? -51.369 9.489 52.999 1.00 94.75 91 ALA A O 1
ATOM 706 N N . ARG A 1 92 ? -51.048 11.705 53.209 1.00 94.62 92 ARG A N 1
ATOM 707 C CA . ARG A 1 92 ? -49.672 11.699 52.700 1.00 94.62 92 ARG A CA 1
ATOM 708 C C . ARG A 1 92 ? -48.700 10.970 53.636 1.00 94.62 92 ARG A C 1
ATOM 710 O O . ARG A 1 92 ? -47.859 10.208 53.155 1.00 94.62 92 ARG A O 1
ATOM 717 N N . LEU A 1 93 ? -48.828 11.145 54.953 1.00 95.06 93 LEU A N 1
ATOM 718 C CA . LEU A 1 93 ? -48.016 10.423 55.942 1.00 95.06 93 LEU A CA 1
ATOM 719 C C . LEU A 1 93 ? -48.350 8.924 55.988 1.00 95.06 93 LEU A C 1
ATOM 721 O O . LEU A 1 93 ? -47.433 8.105 56.007 1.00 95.06 93 LEU A O 1
ATOM 725 N N . ARG A 1 94 ? -49.632 8.542 55.889 1.00 95.31 94 ARG A N 1
ATOM 726 C CA . ARG A 1 94 ? -50.057 7.136 55.747 1.00 95.31 94 ARG A CA 1
ATOM 727 C C . ARG A 1 94 ? -49.459 6.490 54.506 1.00 95.31 94 ARG A C 1
ATOM 729 O O . ARG A 1 94 ? -48.974 5.358 54.571 1.00 95.31 94 ARG A O 1
ATOM 736 N N . TYR A 1 95 ? -49.472 7.208 53.382 1.00 95.19 95 TYR A N 1
ATOM 737 C CA . TYR A 1 95 ? -48.854 6.724 52.155 1.00 95.19 95 TYR A CA 1
ATOM 738 C C . TYR A 1 95 ? -47.343 6.540 52.337 1.00 95.19 95 TYR A C 1
ATOM 740 O O . TYR A 1 95 ? -46.825 5.469 52.027 1.00 95.19 95 TYR A O 1
ATOM 748 N N . SER A 1 96 ? -46.660 7.512 52.945 1.00 95.00 96 SER A N 1
ATOM 749 C CA . SER A 1 96 ? -45.235 7.409 53.277 1.00 95.00 96 SER A CA 1
ATOM 750 C C . SER A 1 96 ? -44.913 6.193 54.164 1.00 95.00 96 SER A C 1
ATOM 752 O O . SER A 1 96 ? -44.045 5.391 53.821 1.00 95.00 96 SER A O 1
ATOM 754 N N . ALA A 1 97 ? -45.691 5.955 55.225 1.00 95.44 97 ALA A N 1
ATOM 755 C CA . ALA A 1 97 ? -45.538 4.782 56.092 1.00 95.44 97 ALA A CA 1
ATOM 756 C C . ALA A 1 97 ? -45.778 3.452 55.349 1.00 95.44 97 ALA A C 1
ATOM 758 O O . ALA A 1 97 ? -45.149 2.434 55.643 1.00 95.44 97 ALA A O 1
ATOM 759 N N . SER A 1 98 ? -46.698 3.433 54.376 1.00 95.69 98 SER A N 1
ATOM 760 C CA . SER A 1 98 ? -46.933 2.253 53.531 1.00 95.69 98 SER A CA 1
ATOM 761 C C . SER A 1 98 ? -45.766 1.962 52.583 1.00 95.69 98 SER A C 1
ATOM 763 O O . SER A 1 98 ? -45.489 0.797 52.305 1.00 95.69 98 SER A O 1
ATOM 765 N N . LEU A 1 99 ? -45.068 3.001 52.112 1.00 95.69 99 LEU A N 1
ATOM 766 C CA . LEU A 1 99 ? -43.889 2.873 51.258 1.00 95.69 99 LEU A CA 1
ATOM 767 C C . LEU A 1 99 ? -42.690 2.344 52.051 1.00 95.69 99 LEU A C 1
ATOM 769 O O . LEU A 1 99 ? -42.015 1.441 51.571 1.00 95.69 99 LEU A O 1
ATOM 773 N N . CYS A 1 100 ? -42.478 2.816 53.287 1.00 94.94 100 CYS A N 1
ATOM 774 C CA . CYS A 1 100 ? -41.447 2.261 54.172 1.00 94.94 100 CYS A CA 1
ATOM 775 C C . CYS A 1 100 ? -41.655 0.760 54.420 1.00 94.94 100 CYS A C 1
ATOM 777 O O . CYS A 1 100 ? -40.715 -0.010 54.274 1.00 94.94 100 CYS A O 1
ATOM 779 N N . ARG A 1 101 ? -42.895 0.327 54.697 1.00 94.00 101 ARG A N 1
ATOM 780 C CA . ARG A 1 101 ? -43.216 -1.101 54.885 1.00 94.00 101 ARG A CA 1
ATOM 781 C C . ARG A 1 101 ? -42.942 -1.951 53.642 1.00 94.00 101 ARG A C 1
ATOM 783 O O . ARG A 1 101 ? -42.476 -3.078 53.768 1.00 94.00 101 ARG A O 1
ATOM 790 N N . GLN A 1 102 ? -43.232 -1.425 52.453 1.00 94.44 102 GLN A N 1
ATOM 791 C CA . GLN A 1 102 ? -42.896 -2.100 51.195 1.00 94.44 102 GLN A CA 1
ATOM 792 C C . GLN A 1 102 ? -41.377 -2.164 50.983 1.00 94.44 102 GLN A C 1
ATOM 794 O O . GLN A 1 102 ? -40.863 -3.204 50.581 1.00 94.44 102 GLN A O 1
ATOM 799 N N . ALA A 1 103 ? -40.650 -1.094 51.316 1.00 93.88 103 ALA A N 1
ATOM 800 C CA . ALA A 1 103 ? -39.192 -1.079 51.258 1.00 93.88 103 ALA A CA 1
ATOM 801 C C . ALA A 1 103 ? -38.574 -2.107 52.224 1.00 93.88 103 ALA A C 1
ATOM 803 O O . ALA A 1 103 ? -37.654 -2.822 51.843 1.00 93.88 103 ALA A O 1
ATOM 804 N N . ASP A 1 104 ? -39.102 -2.250 53.442 1.00 91.38 104 ASP A N 1
ATOM 805 C CA . ASP A 1 104 ? -38.647 -3.271 54.398 1.00 91.38 104 ASP A CA 1
ATOM 806 C C . ASP A 1 104 ? -38.819 -4.697 53.854 1.00 91.38 104 ASP A C 1
ATOM 808 O O . ASP A 1 104 ? -37.908 -5.514 53.972 1.00 91.38 104 ASP A O 1
ATOM 812 N N . ALA A 1 105 ? -39.956 -4.985 53.210 1.00 92.12 105 ALA A N 1
ATOM 813 C CA . ALA A 1 105 ? -40.204 -6.290 52.599 1.00 92.12 105 ALA A CA 1
ATOM 814 C C . ALA A 1 105 ? -39.186 -6.609 51.488 1.00 92.12 105 ALA A C 1
ATOM 816 O O . ALA A 1 105 ? -38.668 -7.723 51.431 1.00 92.12 105 ALA A O 1
ATOM 817 N N . LEU A 1 106 ? -38.838 -5.620 50.656 1.00 90.06 106 LEU A N 1
ATOM 818 C CA . LEU A 1 106 ? -37.794 -5.769 49.636 1.00 90.06 106 LEU A CA 1
ATOM 819 C C . LEU A 1 106 ? -36.402 -5.928 50.250 1.00 90.06 106 LEU A C 1
ATOM 821 O O . LEU A 1 106 ? -35.586 -6.692 49.738 1.00 90.06 106 LEU A O 1
ATOM 825 N N . ALA A 1 107 ? -36.113 -5.218 51.342 1.00 89.50 107 ALA A N 1
ATOM 826 C CA . ALA A 1 107 ? -34.843 -5.368 52.040 1.00 89.50 107 ALA A CA 1
ATOM 827 C C . ALA A 1 107 ? -34.664 -6.798 52.568 1.00 89.50 107 ALA A C 1
ATOM 829 O O . ALA A 1 107 ? -33.567 -7.343 52.472 1.00 89.50 107 ALA A O 1
ATOM 830 N N . ASP A 1 108 ? -35.740 -7.424 53.050 1.00 89.94 108 ASP A N 1
ATOM 831 C CA . ASP A 1 108 ? -35.728 -8.814 53.510 1.00 89.94 108 ASP A CA 1
ATOM 832 C C . ASP A 1 108 ? -35.618 -9.820 52.363 1.00 89.94 108 ASP A C 1
ATOM 834 O O . ASP A 1 108 ? -34.814 -10.751 52.439 1.00 89.94 108 ASP A O 1
ATOM 838 N N . GLU A 1 109 ? -36.371 -9.613 51.281 1.00 89.94 109 GLU A N 1
ATOM 839 C CA . GLU A 1 109 ? -36.340 -10.466 50.088 1.00 89.94 109 GLU A CA 1
ATOM 840 C C . GLU A 1 109 ? -34.943 -10.504 49.448 1.00 89.94 109 GLU A C 1
ATOM 842 O O . GLU A 1 109 ? -34.420 -11.577 49.137 1.00 89.94 109 GLU A O 1
ATOM 847 N N . TYR A 1 110 ? -34.312 -9.336 49.306 1.00 87.25 110 TYR A N 1
ATOM 848 C CA . TYR A 1 110 ? -33.021 -9.177 48.634 1.00 87.25 110 TYR A CA 1
ATOM 849 C C . TYR A 1 110 ? -31.820 -9.117 49.594 1.00 87.25 110 TYR A C 1
ATOM 851 O O . TYR A 1 110 ? -30.693 -8.918 49.141 1.00 87.25 110 TYR A O 1
ATOM 859 N N . LYS A 1 111 ? -32.031 -9.306 50.906 1.00 88.00 111 LYS A N 1
ATOM 860 C CA . LYS A 1 111 ? -31.001 -9.225 51.966 1.00 88.00 111 LYS A CA 1
ATOM 861 C C . LYS A 1 111 ? -30.186 -7.921 51.925 1.00 88.00 111 LYS A C 1
ATOM 863 O O . LYS A 1 111 ? -28.963 -7.930 52.074 1.00 88.00 111 LYS A O 1
ATOM 868 N N . LEU A 1 112 ? -30.866 -6.800 51.698 1.00 86.56 112 LEU A N 1
ATOM 869 C CA . LEU A 1 112 ? -30.262 -5.471 51.616 1.00 86.56 112 LEU A CA 1
ATOM 870 C C . LEU A 1 112 ? -30.054 -4.868 53.013 1.00 86.56 112 LEU A C 1
ATOM 872 O O . LEU A 1 112 ? -30.739 -5.212 53.976 1.00 86.56 112 LEU A O 1
ATOM 876 N N . ILE A 1 113 ? -29.127 -3.915 53.114 1.00 83.94 113 ILE A N 1
ATOM 877 C CA . ILE A 1 113 ? -28.945 -3.112 54.329 1.00 83.94 113 ILE A CA 1
ATOM 878 C C . ILE A 1 113 ? -30.162 -2.192 54.491 1.00 83.94 113 ILE A C 1
ATOM 880 O O . ILE A 1 113 ? -30.516 -1.459 53.568 1.00 83.94 113 ILE A O 1
ATOM 884 N N . ARG A 1 114 ? -30.796 -2.230 55.668 1.00 80.06 114 ARG A N 1
ATOM 885 C CA . ARG A 1 114 ? -31.939 -1.372 55.996 1.00 80.06 114 ARG A CA 1
ATOM 886 C C . ARG A 1 114 ? -31.455 0.011 56.430 1.00 80.06 114 ARG A C 1
ATOM 888 O O . ARG A 1 114 ? -30.779 0.128 57.444 1.00 80.06 114 ARG A O 1
ATOM 895 N N . ASP A 1 115 ? -31.862 1.042 55.698 1.00 79.81 115 ASP A N 1
ATOM 896 C CA . ASP A 1 115 ? -31.535 2.449 55.982 1.00 79.81 115 ASP A CA 1
ATOM 897 C C . ASP A 1 115 ? -32.793 3.333 56.164 1.00 79.81 115 ASP A C 1
ATOM 899 O O . ASP A 1 115 ? -32.730 4.557 56.260 1.00 79.81 115 ASP A O 1
ATOM 903 N N . VAL A 1 116 ? -33.982 2.717 56.226 1.00 88.75 116 VAL A N 1
ATOM 904 C CA . VAL A 1 116 ? -35.281 3.414 56.345 1.00 88.75 116 VAL A CA 1
ATOM 905 C C . VAL A 1 116 ? -35.809 3.518 57.780 1.00 88.75 116 VAL A C 1
ATOM 907 O O . VAL A 1 116 ? -36.811 4.193 58.006 1.00 88.75 116 VAL A O 1
ATOM 910 N N . ASP A 1 117 ? -35.145 2.911 58.768 1.00 87.69 117 ASP A N 1
ATOM 911 C CA . ASP A 1 117 ? -35.638 2.848 60.154 1.00 87.69 117 ASP A CA 1
ATOM 912 C C . ASP A 1 117 ? -35.799 4.230 60.798 1.00 87.69 117 ASP A C 1
ATOM 914 O O . ASP A 1 117 ? -36.824 4.526 61.419 1.00 87.69 117 ASP A O 1
ATOM 918 N N . ALA A 1 118 ? -34.813 5.110 60.605 1.00 89.00 118 ALA A N 1
ATOM 919 C CA . ALA A 1 118 ? -34.871 6.480 61.105 1.00 89.00 118 ALA A CA 1
ATOM 920 C C . ALA A 1 118 ? -35.987 7.287 60.421 1.00 89.00 118 ALA A C 1
ATOM 922 O O . ALA A 1 118 ? -36.700 8.043 61.080 1.00 89.00 118 ALA A O 1
ATOM 923 N N . LEU A 1 119 ? -36.170 7.096 59.109 1.00 91.81 119 LEU A N 1
ATOM 924 C CA . LEU A 1 119 ? -37.229 7.744 58.336 1.00 91.81 119 LEU A CA 1
ATOM 925 C C . LEU A 1 119 ? -38.615 7.299 58.824 1.00 91.81 119 LEU A C 1
ATOM 927 O O . LEU A 1 119 ? -39.472 8.142 59.085 1.00 91.81 119 LEU A O 1
ATOM 931 N N . ARG A 1 120 ? -38.807 5.987 59.001 1.00 93.00 120 ARG A N 1
ATOM 932 C CA . ARG A 1 120 ? -40.046 5.381 59.499 1.00 93.00 120 ARG A CA 1
ATOM 933 C C . ARG A 1 120 ? -40.397 5.876 60.900 1.00 93.00 120 ARG A C 1
ATOM 935 O O . ARG A 1 120 ? -41.522 6.304 61.112 1.00 93.00 120 ARG A O 1
ATOM 942 N N . SER A 1 121 ? -39.426 5.925 61.814 1.00 93.25 121 SER A N 1
ATOM 943 C CA . SER A 1 121 ? -39.629 6.443 63.176 1.00 93.25 121 SER A CA 1
ATOM 944 C C . SER A 1 121 ? -40.152 7.887 63.190 1.00 93.25 121 SER A C 1
ATOM 946 O O . SER A 1 121 ? -41.074 8.216 63.939 1.00 93.25 121 SER A O 1
ATOM 948 N N . VAL A 1 122 ? -39.620 8.752 62.316 1.00 94.00 122 VAL A N 1
ATOM 949 C CA . VAL A 1 122 ? -40.111 10.132 62.173 1.00 94.00 122 VAL A CA 1
ATOM 950 C C . VAL A 1 122 ? -41.524 10.161 61.588 1.00 94.00 122 VAL A C 1
ATOM 952 O O . VAL A 1 122 ? -42.367 10.894 62.097 1.00 94.00 122 VAL A O 1
ATOM 955 N N . ILE A 1 123 ? -41.798 9.364 60.550 1.00 94.88 123 ILE A N 1
ATOM 956 C CA . ILE A 1 123 ? -43.131 9.286 59.932 1.00 94.88 123 ILE A CA 1
ATOM 957 C C . ILE A 1 123 ? -44.175 8.819 60.948 1.00 94.88 123 ILE A C 1
ATOM 959 O O . ILE A 1 123 ? -45.211 9.463 61.073 1.00 94.88 123 ILE A O 1
ATOM 963 N N . ASP A 1 124 ? -43.902 7.741 61.683 1.00 94.31 124 ASP A N 1
ATOM 964 C CA . ASP A 1 124 ? -44.843 7.149 62.636 1.00 94.31 124 ASP A CA 1
ATOM 965 C C . ASP A 1 124 ? -45.140 8.104 63.796 1.00 94.31 124 ASP A C 1
ATOM 967 O O . ASP A 1 124 ? -46.292 8.233 64.214 1.00 94.31 124 ASP A O 1
ATOM 971 N N . LYS A 1 125 ? -44.124 8.832 64.280 1.00 95.19 125 LYS A N 1
ATOM 972 C CA . LYS A 1 125 ? -44.304 9.864 65.307 1.00 95.19 125 LYS A CA 1
ATOM 973 C C . LYS A 1 125 ? -45.210 10.997 64.817 1.00 95.19 125 LYS A C 1
ATOM 975 O O . LYS A 1 125 ? -46.179 11.340 65.488 1.00 95.19 125 LYS A O 1
ATOM 980 N N . GLU A 1 126 ? -44.900 11.566 63.653 1.00 93.62 126 GLU A N 1
ATOM 981 C CA . GLU A 1 126 ? -45.670 12.669 63.063 1.00 93.62 126 GLU A CA 1
ATOM 982 C C . GLU A 1 126 ? -47.108 12.243 62.732 1.00 93.62 126 GLU A C 1
ATOM 984 O O . GLU A 1 126 ? -48.053 13.002 62.953 1.00 93.62 126 GLU A O 1
ATOM 989 N N . LEU A 1 127 ? -47.281 11.012 62.243 1.00 94.69 127 LEU A N 1
ATOM 990 C CA . LEU A 1 127 ? -48.582 10.431 61.940 1.00 94.69 127 LEU A CA 1
ATOM 991 C C . LEU A 1 127 ? -49.417 10.239 63.212 1.00 94.69 127 LEU A C 1
ATOM 993 O O . LEU A 1 127 ? -50.570 10.656 63.231 1.00 94.69 127 LEU A O 1
ATOM 997 N N . ALA A 1 128 ? -48.847 9.671 64.278 1.00 94.75 128 ALA A N 1
ATOM 998 C CA . ALA A 1 128 ? -49.563 9.436 65.532 1.00 94.75 128 ALA A CA 1
ATOM 999 C C . ALA A 1 128 ? -50.022 10.740 66.208 1.00 94.75 128 ALA A C 1
ATOM 1001 O O . ALA A 1 128 ? -51.131 10.797 66.741 1.00 94.75 128 ALA A O 1
ATOM 1002 N N . GLU A 1 129 ? -49.192 11.789 66.171 1.00 92.88 129 GLU A N 1
ATOM 1003 C CA . GLU A 1 129 ? -49.550 13.120 66.677 1.00 92.88 129 GLU A CA 1
ATOM 1004 C C . GLU A 1 129 ? -50.729 13.712 65.885 1.00 92.88 129 GLU A C 1
ATOM 1006 O O . GLU A 1 129 ? -51.755 14.064 66.468 1.00 92.88 129 GLU A O 1
ATOM 1011 N N . LEU A 1 130 ? -50.626 13.751 64.552 1.00 92.38 130 LEU A N 1
ATOM 1012 C CA . LEU A 1 130 ? -51.655 14.350 63.695 1.00 92.38 130 LEU A CA 1
ATOM 1013 C C . LEU A 1 130 ? -52.960 13.546 63.671 1.00 92.38 130 LEU A C 1
ATOM 1015 O O . LEU A 1 130 ? -54.037 14.138 63.645 1.00 92.38 130 LEU A O 1
ATOM 1019 N N . GLU A 1 131 ? -52.899 12.214 63.702 1.00 93.25 131 GLU A N 1
ATOM 1020 C CA . GLU A 1 131 ? -54.095 11.370 63.768 1.00 93.25 131 GLU A CA 1
ATOM 1021 C C . GLU A 1 131 ? -54.828 11.527 65.096 1.00 93.25 131 GLU A C 1
ATOM 1023 O O . GLU A 1 131 ? -56.057 11.593 65.110 1.00 93.25 131 GLU A O 1
ATOM 1028 N N . LYS A 1 132 ? -54.099 11.620 66.213 1.00 93.88 132 LYS A N 1
ATOM 1029 C CA . LYS A 1 132 ? -54.704 11.858 67.525 1.00 93.88 132 LYS A CA 1
ATOM 1030 C C . LYS A 1 132 ? -55.449 13.191 67.547 1.00 93.88 132 LYS A C 1
ATOM 1032 O O . LYS A 1 132 ? -56.603 13.232 67.982 1.00 93.88 132 LYS A O 1
ATOM 1037 N N . ASP A 1 133 ? -54.817 14.252 67.056 1.00 90.81 133 ASP A N 1
ATOM 1038 C CA . ASP A 1 133 ? -55.413 15.585 67.038 1.00 90.81 133 ASP A CA 1
ATOM 1039 C C . ASP A 1 133 ? -56.584 15.665 66.052 1.00 90.81 133 ASP A C 1
ATOM 1041 O O . ASP A 1 133 ? -57.634 16.209 66.387 1.00 90.81 133 ASP A O 1
ATOM 1045 N N . ASN A 1 134 ? -56.475 15.056 64.869 1.00 92.56 134 ASN A N 1
ATOM 1046 C CA . ASN A 1 134 ? -57.579 15.026 63.912 1.00 92.56 134 ASN A CA 1
ATOM 1047 C C . ASN A 1 134 ? -58.767 14.204 64.425 1.00 92.56 134 ASN A C 1
ATOM 1049 O O . ASN A 1 134 ? -59.902 14.628 64.266 1.00 92.56 134 ASN A O 1
ATOM 1053 N N . ASN A 1 135 ? -58.540 13.080 65.109 1.00 92.31 135 ASN A N 1
ATOM 1054 C CA . ASN A 1 135 ? -59.627 12.263 65.662 1.00 92.31 135 ASN A CA 1
ATOM 1055 C C . ASN A 1 135 ? -60.298 12.887 66.899 1.00 92.31 135 ASN A C 1
ATOM 1057 O O . ASN A 1 135 ? -61.384 12.452 67.276 1.00 92.31 135 ASN A O 1
ATOM 1061 N N . THR A 1 136 ? -59.660 13.872 67.541 1.00 91.06 136 THR A N 1
ATOM 1062 C CA . THR A 1 136 ? -60.160 14.487 68.785 1.00 91.06 136 THR A CA 1
ATOM 1063 C C . THR A 1 136 ? -60.672 15.915 68.579 1.00 91.06 136 THR A C 1
ATOM 1065 O O . THR A 1 136 ? -61.645 16.307 69.217 1.00 91.06 136 THR A O 1
ATOM 1068 N N . VAL A 1 137 ? -60.014 16.699 67.720 1.00 89.69 137 VAL A N 1
ATOM 1069 C CA . VAL A 1 137 ? -60.204 18.154 67.602 1.00 89.69 137 VAL A CA 1
ATOM 1070 C C . VAL A 1 137 ? -60.738 18.549 66.226 1.00 89.69 137 VAL A C 1
ATOM 1072 O O . VAL A 1 137 ? -61.765 19.216 66.155 1.00 89.69 137 VAL A O 1
ATOM 1075 N N . TYR A 1 138 ? -60.058 18.159 65.143 1.00 89.81 138 TYR A N 1
ATOM 1076 C CA . TYR A 1 138 ? -60.330 18.717 63.806 1.00 89.81 138 TYR A CA 1
ATOM 1077 C C . TYR A 1 138 ? -61.380 17.939 63.002 1.00 89.81 138 TYR A C 1
ATOM 1079 O O . TYR A 1 138 ? -62.152 18.535 62.258 1.00 89.81 138 TYR A O 1
ATOM 1087 N N . LEU A 1 139 ? -61.436 16.618 63.183 1.00 91.31 139 LEU A N 1
ATOM 1088 C CA . LEU A 1 139 ? -62.393 15.690 62.570 1.00 91.31 139 LEU A CA 1
ATOM 1089 C C . LEU A 1 139 ? -62.476 15.790 61.034 1.00 91.31 139 LEU A C 1
ATOM 1091 O O . LEU A 1 139 ? -63.526 15.522 60.447 1.00 91.31 139 LEU A O 1
ATOM 1095 N N . GLU A 1 140 ? -61.374 16.141 60.363 1.00 91.75 140 GLU A N 1
ATOM 1096 C CA . GLU A 1 140 ? -61.334 16.183 58.903 1.00 91.75 140 GLU A CA 1
ATOM 1097 C C . GLU A 1 140 ? -61.335 14.778 58.298 1.00 91.75 140 GLU A C 1
ATOM 1099 O O . GLU A 1 140 ? -60.675 13.852 58.786 1.00 91.75 140 GLU A O 1
ATOM 1104 N N . VAL A 1 141 ? -62.032 14.633 57.169 1.00 91.31 141 VAL A N 1
ATOM 1105 C CA . VAL A 1 141 ? -62.023 13.398 56.385 1.00 91.31 141 VAL A CA 1
ATOM 1106 C C . VAL A 1 141 ? -60.657 13.231 55.723 1.00 91.31 141 VAL A C 1
ATOM 1108 O O . VAL A 1 141 ? -60.203 14.090 54.969 1.00 91.31 141 VAL A O 1
ATOM 1111 N N . VAL A 1 142 ? -60.010 12.095 55.977 1.00 92.88 142 VAL A N 1
ATOM 1112 C CA . VAL A 1 142 ? -58.739 11.730 55.342 1.00 92.88 142 VAL A CA 1
ATOM 1113 C C . VAL A 1 142 ? -59.021 11.265 53.904 1.00 92.88 142 VAL A C 1
ATOM 1115 O O . VAL A 1 142 ? -59.700 10.250 53.731 1.00 92.88 142 VAL A O 1
ATOM 1118 N N . PRO A 1 143 ? -58.538 11.978 52.872 1.00 91.69 143 PRO A N 1
ATOM 1119 C CA . PRO A 1 143 ? -58.811 11.650 51.478 1.00 91.69 143 PRO A CA 1
ATOM 1120 C C . PRO A 1 143 ? -57.960 10.467 50.983 1.00 91.69 143 PRO A C 1
ATOM 1122 O O . PRO A 1 143 ? -56.985 10.065 51.623 1.00 91.69 143 PRO A O 1
ATOM 1125 N N . ASP A 1 144 ? -58.312 9.909 49.820 1.00 90.88 144 ASP A N 1
ATOM 1126 C CA . ASP A 1 144 ? -57.541 8.821 49.204 1.00 90.88 144 ASP A CA 1
ATOM 1127 C C . ASP A 1 144 ? -56.201 9.322 48.640 1.00 90.88 144 ASP A C 1
ATOM 1129 O O . ASP A 1 144 ? -56.097 10.452 48.149 1.00 90.88 144 ASP A O 1
ATOM 1133 N N . LYS A 1 145 ? -55.180 8.456 48.637 1.00 85.69 145 LYS A N 1
ATOM 1134 C CA . LYS A 1 145 ? -53.850 8.759 48.087 1.00 85.69 145 LYS A CA 1
ATOM 1135 C C . LYS A 1 145 ? -53.881 9.275 46.640 1.00 85.69 145 LYS A C 1
ATOM 1137 O O . LYS A 1 145 ? -53.004 10.054 46.276 1.00 85.69 145 LYS A O 1
ATOM 1142 N N . SER A 1 146 ? -54.865 8.882 45.823 1.00 86.38 146 SER A N 1
ATOM 1143 C CA . SER A 1 146 ? -54.993 9.314 44.422 1.00 86.38 146 SER A CA 1
ATOM 1144 C C . SER A 1 146 ? -55.349 10.795 44.265 1.00 86.38 146 SER A C 1
ATOM 1146 O O . SER A 1 146 ? -55.172 11.357 43.189 1.00 86.38 146 SER A O 1
ATOM 1148 N N . THR A 1 147 ? -55.869 11.421 45.322 1.00 87.94 147 THR A N 1
ATOM 1149 C CA . THR A 1 147 ? -56.301 12.829 45.323 1.00 87.94 147 THR A CA 1
ATOM 1150 C C . THR A 1 147 ? -55.233 13.782 45.865 1.00 87.94 147 THR A C 1
ATOM 1152 O O . THR A 1 147 ? -55.431 14.996 45.878 1.00 87.94 147 THR A O 1
ATOM 1155 N N . LEU A 1 148 ? -54.084 13.249 46.298 1.00 88.12 148 LEU A N 1
ATOM 1156 C CA . LEU A 1 148 ? -52.964 14.040 46.799 1.00 88.12 148 LEU A CA 1
ATOM 1157 C C . LEU A 1 148 ? -52.283 14.828 45.676 1.00 88.12 148 LEU A C 1
ATOM 1159 O O . LEU A 1 148 ? -52.151 14.363 44.545 1.00 88.12 148 LEU A O 1
ATOM 1163 N N . SER A 1 149 ? -51.782 16.018 46.012 1.00 86.56 149 SER A N 1
ATOM 1164 C CA . SER A 1 149 ? -51.043 16.857 45.068 1.00 86.56 149 SER A CA 1
ATOM 1165 C C . SER A 1 149 ? -49.770 16.155 44.554 1.00 86.56 149 SER A C 1
ATOM 1167 O O . SER A 1 149 ? -49.057 15.508 45.336 1.00 86.56 149 SER A O 1
ATOM 1169 N N . PRO A 1 150 ? -49.446 16.278 43.253 1.00 89.62 150 PRO A N 1
ATOM 1170 C CA . PRO A 1 150 ? -48.266 15.640 42.683 1.00 89.62 150 PRO A CA 1
ATOM 1171 C C . PRO A 1 150 ? -46.977 16.220 43.275 1.00 89.62 150 PRO A C 1
ATOM 1173 O O . PRO A 1 150 ? -46.906 17.390 43.659 1.00 89.62 150 PRO A O 1
ATOM 1176 N N . LEU A 1 151 ? -45.935 15.391 43.336 1.00 91.75 151 LEU A N 1
ATOM 1177 C CA . LEU A 1 151 ? -44.614 15.810 43.791 1.00 91.75 151 LEU A CA 1
ATOM 1178 C C . LEU A 1 151 ? -43.895 16.567 42.668 1.00 91.75 151 LEU A C 1
ATOM 1180 O O . LEU A 1 151 ? -43.780 16.074 41.547 1.00 91.75 151 LEU A O 1
ATOM 1184 N N . GLY A 1 152 ? -43.385 17.763 42.966 1.00 91.69 152 GLY A N 1
ATOM 1185 C CA . GLY A 1 152 ? -42.454 18.439 42.061 1.00 91.69 152 GLY A CA 1
ATOM 1186 C C . GLY A 1 152 ? -41.120 17.692 42.008 1.00 91.69 152 GLY A C 1
ATOM 1187 O O . GLY A 1 152 ? -40.730 17.079 42.996 1.00 91.69 152 GLY A O 1
ATOM 1188 N N . MET A 1 153 ? -40.395 17.777 40.893 1.00 94.44 153 MET A N 1
ATOM 1189 C CA . MET A 1 153 ? -39.094 17.119 40.722 1.00 94.44 153 MET A CA 1
ATOM 1190 C C . MET A 1 153 ? -38.039 18.131 40.265 1.00 94.44 153 MET A C 1
ATOM 1192 O O . MET A 1 153 ? -38.335 19.005 39.451 1.00 94.44 153 MET A O 1
ATOM 1196 N N . ILE A 1 154 ? -36.822 18.050 40.814 1.00 95.56 154 ILE A N 1
ATOM 1197 C CA . ILE A 1 154 ? -35.676 18.878 40.404 1.00 95.56 154 ILE A CA 1
ATOM 1198 C C . ILE A 1 154 ? -34.427 18.001 40.315 1.00 95.56 154 ILE A C 1
ATOM 1200 O O . ILE A 1 154 ? -34.007 17.424 41.318 1.00 95.56 154 ILE A O 1
ATOM 1204 N N . SER A 1 155 ? -33.793 17.965 39.140 1.00 94.19 155 SER A N 1
ATOM 1205 C CA . SER A 1 155 ? -32.468 17.360 38.953 1.00 94.19 155 SER A CA 1
ATOM 1206 C C . SER A 1 155 ? -31.361 18.393 39.123 1.00 94.19 155 SER A C 1
ATOM 1208 O O . SER A 1 155 ? -31.404 19.452 38.500 1.00 94.19 155 SER A O 1
ATOM 1210 N N . LEU A 1 156 ? -30.348 18.058 39.923 1.00 92.62 156 LEU A N 1
ATOM 1211 C CA . LEU A 1 156 ? -29.120 18.848 40.082 1.00 92.62 156 LEU A CA 1
ATOM 1212 C C . LEU A 1 156 ? -27.884 18.126 39.533 1.00 92.62 156 LEU A C 1
ATOM 1214 O O . LEU A 1 156 ? -26.770 18.634 39.639 1.00 92.62 156 LEU A O 1
ATOM 1218 N N . VAL A 1 157 ? -28.078 16.954 38.932 1.00 94.81 157 VAL A N 1
ATOM 1219 C CA . VAL A 1 157 ? -27.011 16.129 38.369 1.00 94.81 157 VAL A CA 1
ATOM 1220 C C . VAL A 1 157 ? -27.180 15.972 36.862 1.00 94.81 157 VAL A C 1
ATOM 1222 O O . VAL A 1 157 ? -28.296 16.011 36.334 1.00 94.81 157 VAL A O 1
ATOM 1225 N N . LYS A 1 158 ? -26.054 15.795 36.168 1.00 92.88 158 LYS A N 1
ATOM 1226 C CA . LYS A 1 158 ? -25.972 15.471 34.741 1.00 92.88 158 LYS A CA 1
ATOM 1227 C C . LYS A 1 158 ? -24.901 14.404 34.538 1.00 92.88 158 LYS A C 1
ATOM 1229 O O . LYS A 1 158 ? -23.933 14.359 35.294 1.00 92.88 158 LYS A O 1
ATOM 1234 N N . ALA A 1 159 ? -25.082 13.554 33.532 1.00 89.00 159 ALA A N 1
ATOM 1235 C CA . ALA A 1 159 ? -24.047 12.612 33.127 1.00 89.00 159 ALA A CA 1
ATOM 1236 C C . ALA A 1 159 ? -22.898 13.372 32.448 1.00 89.00 159 ALA A C 1
ATOM 1238 O O . ALA A 1 159 ? -23.138 14.180 31.548 1.00 89.00 159 ALA A O 1
ATOM 1239 N N . THR A 1 160 ? -21.666 13.122 32.881 1.00 85.06 160 THR A N 1
ATOM 1240 C CA . THR A 1 160 ? -20.471 13.686 32.247 1.00 85.06 160 THR A CA 1
ATOM 1241 C C . THR A 1 160 ? -20.179 12.912 30.959 1.00 85.06 160 THR A C 1
ATOM 1243 O O . THR A 1 160 ? -20.072 11.686 31.026 1.00 85.06 160 THR A O 1
ATOM 1246 N N . PRO A 1 161 ? -20.063 13.572 29.791 1.00 80.75 161 PRO A N 1
ATOM 1247 C CA . PRO A 1 161 ? -19.705 12.888 28.557 1.00 80.75 161 PRO A CA 1
ATOM 1248 C C . PRO A 1 161 ? -18.262 12.391 28.647 1.00 80.75 161 PRO A C 1
ATOM 1250 O O . PRO A 1 161 ? -17.354 13.160 28.962 1.00 80.75 161 PRO A O 1
ATOM 1253 N N . ILE A 1 162 ? -18.055 11.108 28.363 1.00 80.31 162 ILE A N 1
ATOM 1254 C CA . ILE A 1 162 ? -16.714 10.543 28.233 1.00 80.31 162 ILE A CA 1
ATOM 1255 C C . ILE A 1 162 ? -16.192 10.954 26.857 1.00 80.31 162 ILE A C 1
ATOM 1257 O O . ILE A 1 162 ? -16.774 10.598 25.833 1.00 80.31 162 ILE A O 1
ATOM 1261 N N . THR A 1 163 ? -15.117 11.736 26.831 1.00 83.06 163 THR A N 1
ATOM 1262 C CA . THR A 1 163 ? -14.396 12.068 25.599 1.00 83.06 163 THR A CA 1
ATOM 1263 C C . THR A 1 163 ? -13.213 11.124 25.433 1.00 83.06 163 THR A C 1
ATOM 1265 O O . THR A 1 163 ? -12.670 10.625 26.418 1.00 83.06 163 THR A O 1
ATOM 1268 N N . VAL A 1 164 ? -12.770 10.906 24.196 1.00 77.94 164 VAL A N 1
ATOM 1269 C CA . VAL A 1 164 ? -11.568 10.102 23.919 1.00 77.94 164 VAL A CA 1
ATOM 1270 C C . VAL A 1 164 ? -10.369 10.638 24.713 1.00 77.94 164 VAL A C 1
ATOM 1272 O O . VAL A 1 164 ? -9.659 9.873 25.357 1.00 77.94 164 VAL A O 1
ATOM 1275 N N . ASN A 1 165 ? -10.234 11.963 24.801 1.00 77.19 165 ASN A N 1
ATOM 1276 C CA . ASN A 1 165 ? -9.187 12.608 25.593 1.00 77.19 165 ASN A CA 1
ATOM 1277 C C . ASN A 1 165 ? -9.285 12.277 27.087 1.00 77.19 165 ASN A C 1
ATOM 1279 O O . ASN A 1 165 ? -8.264 11.992 27.698 1.00 77.19 165 ASN A O 1
ATOM 1283 N N . SER A 1 166 ? -10.492 12.232 27.664 1.00 79.19 166 SER A N 1
ATOM 1284 C CA . SER A 1 166 ? -10.670 11.867 29.079 1.00 79.19 166 SER A CA 1
ATOM 1285 C C . SER A 1 166 ? -10.274 10.421 29.401 1.00 79.19 166 SER A C 1
ATOM 1287 O O . SER A 1 166 ? -9.977 10.113 30.551 1.00 79.19 166 SER A O 1
ATOM 1289 N N . ILE A 1 167 ? -10.253 9.542 28.392 1.00 79.25 167 ILE A N 1
ATOM 1290 C CA . ILE A 1 167 ? -9.773 8.161 28.522 1.00 79.25 167 ILE A CA 1
ATOM 1291 C C . ILE A 1 167 ? -8.247 8.113 28.387 1.00 79.25 167 ILE A C 1
ATOM 1293 O O . ILE A 1 167 ? -7.604 7.339 29.084 1.00 79.25 167 ILE A O 1
ATOM 1297 N N . ILE A 1 168 ? -7.670 8.936 27.505 1.00 77.50 168 ILE A N 1
ATOM 1298 C CA . ILE A 1 168 ? -6.231 8.944 27.197 1.00 77.50 168 ILE A CA 1
ATOM 1299 C C . ILE A 1 168 ? -5.414 9.667 28.274 1.00 77.50 168 ILE A C 1
ATOM 1301 O O . ILE A 1 168 ? -4.342 9.199 28.646 1.00 77.50 168 ILE A O 1
ATOM 1305 N N . GLU A 1 169 ? -5.900 10.800 28.781 1.00 80.69 169 GLU A N 1
ATOM 1306 C CA . GLU A 1 169 ? -5.163 11.697 29.684 1.00 80.69 169 GLU A CA 1
ATOM 1307 C C . GLU A 1 169 ? -4.582 11.002 30.936 1.00 80.69 169 GLU A C 1
ATOM 1309 O O . GLU A 1 169 ? -3.408 11.237 31.235 1.00 80.69 169 GLU A O 1
ATOM 1314 N N . PRO A 1 170 ? -5.296 10.079 31.618 1.00 83.62 170 PRO A N 1
ATOM 1315 C CA . PRO A 1 170 ? -4.742 9.318 32.742 1.00 83.62 170 PRO A CA 1
ATOM 1316 C C . PRO A 1 170 ? -3.540 8.435 32.379 1.00 83.62 170 PRO A C 1
ATOM 1318 O O . PRO A 1 170 ? -2.698 8.176 33.234 1.00 83.62 170 PRO A O 1
ATOM 1321 N N . TYR A 1 171 ? -3.449 7.993 31.123 1.00 79.88 171 TYR A N 1
ATOM 1322 C CA . TYR A 1 171 ? -2.396 7.110 30.614 1.00 79.88 171 TYR A CA 1
ATOM 1323 C C . TYR A 1 171 ? -1.375 7.850 29.742 1.00 79.88 171 TYR A C 1
ATOM 1325 O O . TYR A 1 171 ? -0.469 7.227 29.195 1.00 79.88 171 TYR A O 1
ATOM 1333 N N . ALA A 1 172 ? -1.477 9.177 29.607 1.00 75.94 172 ALA A N 1
ATOM 1334 C CA . ALA A 1 172 ? -0.667 9.955 28.669 1.00 75.94 172 ALA A CA 1
ATOM 1335 C C . ALA A 1 172 ? 0.848 9.824 28.911 1.00 75.94 172 ALA A C 1
ATOM 1337 O O . ALA A 1 172 ? 1.629 9.860 27.963 1.00 75.94 172 ALA A O 1
ATOM 1338 N N . ALA A 1 173 ? 1.276 9.648 30.166 1.00 77.06 173 ALA A N 1
ATOM 1339 C CA . ALA A 1 173 ? 2.684 9.448 30.509 1.00 77.06 173 ALA A CA 1
ATOM 1340 C C . ALA A 1 173 ? 3.221 8.091 30.018 1.00 77.06 173 ALA A C 1
ATOM 1342 O O . ALA A 1 173 ? 4.309 8.043 29.451 1.00 77.06 173 ALA A O 1
ATOM 1343 N N . GLU A 1 174 ? 2.443 7.019 30.184 1.00 75.62 174 GLU A N 1
ATOM 1344 C CA . GLU A 1 174 ? 2.778 5.667 29.714 1.00 75.62 174 GLU A CA 1
ATOM 1345 C C . GLU A 1 174 ? 2.685 5.593 28.185 1.00 75.62 174 GLU A C 1
ATOM 1347 O O . GLU A 1 174 ? 3.577 5.081 27.512 1.00 75.62 174 GLU A O 1
ATOM 1352 N N . MET A 1 175 ? 1.644 6.199 27.610 1.00 68.81 175 MET A N 1
ATOM 1353 C CA . MET A 1 175 ? 1.440 6.272 26.166 1.00 68.81 175 MET A CA 1
ATOM 1354 C C . MET A 1 175 ? 2.476 7.132 25.448 1.00 68.81 175 MET A C 1
ATOM 1356 O O . MET A 1 175 ? 2.622 6.975 24.247 1.00 68.81 175 MET A O 1
ATOM 1360 N N . LYS A 1 176 ? 3.219 8.014 26.124 1.00 73.44 176 LYS A N 1
ATOM 1361 C CA . LYS A 1 176 ? 4.270 8.813 25.476 1.00 73.44 176 LYS A CA 1
ATOM 1362 C C . LYS A 1 176 ? 5.444 7.954 24.994 1.00 73.44 176 LYS A C 1
ATOM 1364 O O . LYS A 1 176 ? 6.067 8.290 23.991 1.00 73.44 176 LYS A O 1
ATOM 1369 N N . GLU A 1 177 ? 5.743 6.863 25.697 1.00 71.44 177 GLU A N 1
ATOM 1370 C CA . GLU A 1 177 ? 6.816 5.930 25.335 1.00 71.44 177 GLU A CA 1
ATOM 1371 C C . GLU A 1 177 ? 6.404 5.047 24.146 1.00 71.44 177 GLU A C 1
ATOM 1373 O O . GLU A 1 177 ? 7.152 4.912 23.181 1.00 71.44 177 GLU A O 1
ATOM 1378 N N . TYR A 1 178 ? 5.164 4.547 24.150 1.00 67.25 178 TYR A N 1
ATOM 1379 C CA . TYR A 1 178 ? 4.585 3.802 23.023 1.00 67.25 178 TYR A CA 1
ATOM 1380 C C . TYR A 1 178 ? 4.181 4.698 21.844 1.00 67.25 178 TYR A C 1
ATOM 1382 O O . TYR A 1 178 ? 4.160 4.253 20.698 1.00 67.25 178 TYR A O 1
ATOM 1390 N N . GLY A 1 179 ? 3.881 5.966 22.116 1.00 66.00 179 GLY A N 1
ATOM 1391 C CA . GLY A 1 179 ? 3.479 6.975 21.143 1.00 66.00 179 GLY A CA 1
ATOM 1392 C C . GLY A 1 179 ? 4.557 7.174 20.095 1.00 66.00 179 GLY A C 1
ATOM 1393 O O . GLY A 1 179 ? 4.254 7.101 18.920 1.00 66.00 179 GLY A O 1
ATOM 1394 N N . GLN A 1 180 ? 5.832 7.223 20.492 1.00 69.75 180 GLN A N 1
ATOM 1395 C CA . GLN A 1 180 ? 6.952 7.340 19.546 1.00 69.75 180 GLN A CA 1
ATOM 1396 C C . GLN A 1 180 ? 7.022 6.188 18.529 1.00 69.75 180 GLN A C 1
ATOM 1398 O O . GLN A 1 180 ? 7.487 6.377 17.405 1.00 69.75 180 GLN A O 1
ATOM 1403 N N . ILE A 1 181 ? 6.558 4.991 18.905 1.00 70.12 181 ILE A N 1
ATOM 1404 C CA . ILE A 1 181 ? 6.513 3.824 18.012 1.00 70.12 181 ILE A CA 1
ATOM 1405 C C . ILE A 1 181 ? 5.381 3.989 16.989 1.00 70.12 181 ILE A C 1
ATOM 1407 O O . ILE A 1 181 ? 5.543 3.644 15.819 1.00 70.12 181 ILE A O 1
ATOM 1411 N N . LEU A 1 182 ? 4.241 4.530 17.422 1.00 72.81 182 LEU A N 1
ATOM 1412 C CA . LEU A 1 182 ? 3.044 4.704 16.600 1.00 72.81 182 LEU A CA 1
ATOM 1413 C C . LEU A 1 182 ? 3.010 6.038 15.840 1.00 72.81 182 LEU A C 1
ATOM 1415 O O . LEU A 1 182 ? 2.332 6.124 14.825 1.00 72.81 182 LEU A O 1
ATOM 1419 N N . ASP A 1 183 ? 3.778 7.041 16.260 1.00 71.38 183 ASP A N 1
ATOM 1420 C CA . ASP A 1 183 ? 3.892 8.348 15.603 1.00 71.38 183 ASP A CA 1
ATOM 1421 C C . ASP A 1 183 ? 4.501 8.209 14.200 1.00 71.38 183 ASP A C 1
ATOM 1423 O O . ASP A 1 183 ? 4.171 8.962 13.285 1.00 71.38 183 ASP A O 1
ATOM 1427 N N . ASN A 1 184 ? 5.345 7.191 14.004 1.00 74.44 184 ASN A N 1
ATOM 1428 C CA . ASN A 1 184 ? 5.898 6.837 12.697 1.00 74.44 184 ASN A CA 1
ATOM 1429 C C . ASN A 1 184 ? 4.939 5.982 11.851 1.00 74.44 184 ASN A C 1
ATOM 1431 O O . ASN A 1 184 ? 5.189 5.759 10.663 1.00 74.44 184 ASN A O 1
ATOM 1435 N N . LEU A 1 185 ? 3.850 5.475 12.436 1.00 80.88 185 LEU A N 1
ATOM 1436 C CA . LEU A 1 185 ? 2.891 4.636 11.734 1.00 80.88 185 LEU A CA 1
ATOM 1437 C C . LEU A 1 185 ? 1.843 5.511 11.044 1.00 80.88 185 LEU A C 1
ATOM 1439 O O . LEU A 1 185 ? 0.844 5.919 11.633 1.00 80.88 185 LEU A O 1
ATOM 1443 N N . ALA A 1 186 ? 2.044 5.751 9.749 1.00 83.56 186 ALA A N 1
ATOM 1444 C CA . ALA A 1 186 ? 1.052 6.447 8.940 1.00 83.56 186 ALA A CA 1
ATOM 1445 C C . ALA A 1 186 ? -0.295 5.679 8.921 1.00 83.56 186 ALA A C 1
ATOM 1447 O O . ALA A 1 186 ? -0.303 4.445 8.766 1.00 83.56 186 ALA A O 1
ATOM 1448 N N . PRO A 1 187 ? -1.443 6.382 9.015 1.00 88.56 187 PRO A N 1
ATOM 1449 C CA . PRO A 1 187 ? -2.764 5.767 8.933 1.00 88.56 187 PRO A CA 1
ATOM 1450 C C . PRO A 1 187 ? -2.922 4.908 7.674 1.00 88.56 187 PRO A C 1
ATOM 1452 O O . PRO A 1 187 ? -2.392 5.239 6.613 1.00 88.56 187 PRO A O 1
ATOM 1455 N N . ALA A 1 188 ? -3.677 3.809 7.770 1.00 87.56 188 ALA A N 1
ATOM 1456 C CA . ALA A 1 188 ? -3.877 2.888 6.647 1.00 87.56 188 ALA A CA 1
ATOM 1457 C C . ALA A 1 188 ? -4.436 3.593 5.398 1.00 87.56 188 ALA A C 1
ATOM 1459 O O . ALA A 1 188 ? -3.928 3.370 4.303 1.00 87.56 188 ALA A O 1
ATOM 1460 N N . SER A 1 189 ? -5.391 4.511 5.582 1.00 88.06 189 SER A N 1
ATOM 1461 C CA . SER A 1 189 ? -5.961 5.319 4.499 1.00 88.06 189 SER A CA 1
ATOM 1462 C C . SER A 1 189 ? -4.921 6.193 3.797 1.00 88.06 189 SER A C 1
ATOM 1464 O O . SER A 1 189 ? -4.957 6.342 2.581 1.00 88.06 189 SER A O 1
ATOM 1466 N N . VAL A 1 190 ? -3.956 6.741 4.542 1.00 91.12 190 VAL A N 1
ATOM 1467 C CA . VAL A 1 190 ? -2.858 7.528 3.968 1.00 91.12 190 VAL A CA 1
ATOM 1468 C C . VAL A 1 190 ? -1.907 6.616 3.201 1.00 91.12 190 VAL A C 1
ATOM 1470 O O . VAL A 1 190 ? -1.562 6.934 2.071 1.00 91.12 190 VAL A O 1
ATOM 1473 N N . ARG A 1 191 ? -1.523 5.459 3.758 1.00 89.44 191 ARG A N 1
ATOM 1474 C CA . ARG A 1 191 ? -0.625 4.504 3.078 1.00 89.44 191 ARG A CA 1
ATOM 1475 C C . ARG A 1 191 ? -1.206 3.984 1.764 1.00 89.44 191 ARG A C 1
ATOM 1477 O O . ARG A 1 191 ? -0.491 3.920 0.769 1.00 89.44 191 ARG A O 1
ATOM 1484 N N . GLU A 1 192 ? -2.496 3.664 1.745 1.00 90.50 192 GLU A N 1
ATOM 1485 C CA . GLU A 1 192 ? -3.205 3.270 0.526 1.00 90.50 192 GLU A CA 1
ATOM 1486 C C . GLU A 1 192 ? -3.161 4.385 -0.528 1.00 90.50 192 GLU A C 1
ATOM 1488 O O . GLU A 1 192 ? -2.826 4.137 -1.685 1.00 90.50 192 GLU A O 1
ATOM 1493 N N . LYS A 1 193 ? -3.405 5.636 -0.120 1.00 90.81 193 LYS A N 1
ATOM 1494 C CA . LYS A 1 193 ? -3.356 6.796 -1.020 1.00 90.81 193 LYS A CA 1
ATOM 1495 C C . LYS A 1 193 ? -1.947 7.126 -1.501 1.00 90.81 193 LYS A C 1
ATOM 1497 O O . LYS A 1 193 ? -1.798 7.530 -2.647 1.00 90.81 193 LYS A O 1
ATOM 1502 N N . VAL A 1 194 ? -0.915 6.899 -0.688 1.00 91.44 194 VAL A N 1
ATOM 1503 C CA . VAL A 1 194 ? 0.492 6.987 -1.118 1.00 91.44 194 VAL A CA 1
ATOM 1504 C C . VAL A 1 194 ? 0.772 5.968 -2.224 1.00 91.44 194 VAL A C 1
ATOM 1506 O O . VAL A 1 194 ? 1.365 6.319 -3.242 1.00 91.44 194 VAL A O 1
ATOM 1509 N N . GLN A 1 195 ? 0.322 4.721 -2.059 1.00 89.38 195 GLN A N 1
ATOM 1510 C CA . GLN A 1 195 ? 0.499 3.684 -3.078 1.00 89.38 195 GLN A CA 1
ATOM 1511 C C . GLN A 1 195 ? -0.272 4.013 -4.362 1.00 89.38 195 GLN A C 1
ATOM 1513 O O . GLN A 1 195 ? 0.267 3.878 -5.461 1.00 89.38 195 GLN A O 1
ATOM 1518 N N . GLN A 1 196 ? -1.511 4.493 -4.226 1.00 90.81 196 GLN A N 1
ATOM 1519 C CA . GLN A 1 196 ? -2.314 4.953 -5.354 1.00 90.81 196 GLN A CA 1
ATOM 1520 C C . GLN A 1 196 ? -1.634 6.122 -6.078 1.00 90.81 196 GLN A C 1
ATOM 1522 O O . GLN A 1 196 ? -1.538 6.096 -7.299 1.00 90.81 196 GLN A O 1
ATOM 1527 N N . TYR A 1 197 ? -1.126 7.115 -5.342 1.00 91.38 197 TYR A N 1
ATOM 1528 C CA . TYR A 1 197 ? -0.389 8.243 -5.909 1.00 91.38 197 TYR A CA 1
ATOM 1529 C C . TYR A 1 197 ? 0.815 7.769 -6.721 1.00 91.38 197 TYR A C 1
ATOM 1531 O O . TYR A 1 197 ? 0.940 8.167 -7.872 1.00 91.38 197 TYR A O 1
ATOM 1539 N N . LYS A 1 198 ? 1.654 6.879 -6.170 1.00 90.31 198 LYS A N 1
ATOM 1540 C CA . LYS A 1 198 ? 2.821 6.340 -6.888 1.00 90.31 198 LYS A CA 1
ATOM 1541 C C . LYS A 1 198 ? 2.418 5.655 -8.195 1.00 90.31 198 LYS A C 1
ATOM 1543 O O . LYS A 1 198 ? 2.995 5.943 -9.236 1.00 90.31 198 LYS A O 1
ATOM 1548 N N . SER A 1 199 ? 1.384 4.813 -8.153 1.00 90.25 199 SER A N 1
ATOM 1549 C CA . SER A 1 199 ? 0.874 4.129 -9.347 1.00 90.25 199 SER A CA 1
ATOM 1550 C C . SER A 1 199 ? 0.315 5.102 -10.392 1.00 90.25 199 SER A C 1
ATOM 1552 O O . SER A 1 199 ? 0.559 4.924 -11.583 1.00 90.25 199 SER A O 1
ATOM 1554 N N . LEU A 1 200 ? -0.418 6.135 -9.968 1.00 90.56 200 LEU A N 1
ATOM 1555 C CA . LEU A 1 200 ? -0.965 7.144 -10.877 1.00 90.56 200 LEU A CA 1
ATOM 1556 C C . LEU A 1 200 ? 0.121 8.060 -11.447 1.00 90.56 200 LEU A C 1
ATOM 1558 O O . LEU A 1 200 ? 0.047 8.408 -12.619 1.00 90.56 200 LEU A O 1
ATOM 1562 N N . LEU A 1 201 ? 1.124 8.426 -10.650 1.00 91.00 201 LEU A N 1
ATOM 1563 C CA . LEU A 1 201 ? 2.266 9.227 -11.087 1.00 91.00 201 LEU A CA 1
ATOM 1564 C C . LEU A 1 201 ? 3.030 8.502 -12.197 1.00 91.00 201 LEU A C 1
ATOM 1566 O O . LEU A 1 201 ? 3.324 9.079 -13.240 1.00 91.00 201 LEU A O 1
ATOM 1570 N N . GLU A 1 202 ? 3.292 7.214 -11.998 1.00 89.12 202 GLU A N 1
ATOM 1571 C CA . GLU A 1 202 ? 3.962 6.382 -12.989 1.00 89.12 202 GLU A CA 1
ATOM 1572 C C . GLU A 1 202 ? 3.132 6.259 -14.274 1.00 89.12 202 GLU A C 1
ATOM 1574 O O . GLU A 1 202 ? 3.640 6.515 -15.362 1.00 89.12 202 GLU A O 1
ATOM 1579 N N . ALA A 1 203 ? 1.835 5.962 -14.158 1.00 88.25 203 ALA A N 1
ATOM 1580 C CA . ALA A 1 203 ? 0.970 5.737 -15.315 1.00 88.25 203 ALA A CA 1
ATOM 1581 C C . ALA A 1 203 ? 0.587 7.016 -16.085 1.00 88.25 203 ALA A C 1
ATOM 1583 O O . ALA A 1 203 ? 0.427 6.968 -17.302 1.00 88.25 203 ALA A O 1
ATOM 1584 N N . GLN A 1 204 ? 0.376 8.144 -15.399 1.00 88.44 204 GLN A N 1
ATOM 1585 C CA . GLN A 1 204 ? -0.177 9.366 -16.005 1.00 88.44 204 GLN A CA 1
ATOM 1586 C C . GLN A 1 204 ? 0.859 10.458 -16.261 1.00 88.44 204 GLN A C 1
ATOM 1588 O O . GLN A 1 204 ? 0.590 11.352 -17.060 1.00 88.44 204 GLN A O 1
ATOM 1593 N N . VAL A 1 205 ? 2.005 10.427 -15.577 1.00 88.44 205 VAL A N 1
ATOM 1594 C CA . VAL A 1 205 ? 3.005 11.499 -15.656 1.00 88.44 205 VAL A CA 1
ATOM 1595 C C . VAL A 1 205 ? 4.316 10.985 -16.237 1.00 88.44 205 VAL A C 1
ATOM 1597 O O . VAL A 1 205 ? 4.768 11.515 -17.247 1.00 88.44 205 VAL A O 1
ATOM 1600 N N . VAL A 1 206 ? 4.914 9.951 -15.640 1.00 89.88 206 VAL A N 1
ATOM 1601 C CA . VAL A 1 206 ? 6.220 9.431 -16.086 1.00 89.88 206 VAL A CA 1
ATOM 1602 C C . VAL A 1 206 ? 6.083 8.640 -17.390 1.00 89.88 206 VAL A C 1
ATOM 1604 O O . VAL A 1 206 ? 6.787 8.934 -18.351 1.00 89.88 206 VAL A O 1
ATOM 1607 N N . GLY A 1 207 ? 5.127 7.709 -17.463 1.00 88.12 207 GLY A N 1
ATOM 1608 C CA . GLY A 1 207 ? 4.896 6.860 -18.638 1.00 88.12 207 GLY A CA 1
ATOM 1609 C C . GLY A 1 207 ? 4.733 7.641 -19.949 1.00 88.12 207 GLY A C 1
ATOM 1610 O O . GLY A 1 207 ? 5.479 7.380 -20.887 1.00 88.12 207 GLY A O 1
ATOM 1611 N N . PRO A 1 208 ? 3.852 8.660 -20.029 1.00 90.06 208 PRO A N 1
ATOM 1612 C CA . PRO A 1 208 ? 3.695 9.452 -21.250 1.00 90.06 208 PRO A CA 1
ATOM 1613 C C . PRO A 1 208 ? 4.955 10.208 -21.691 1.00 90.06 208 PRO A C 1
ATOM 1615 O O . PRO A 1 208 ? 5.136 10.433 -22.887 1.00 90.06 208 PRO A O 1
ATOM 1618 N N . VAL A 1 209 ? 5.816 10.621 -20.753 1.00 89.38 209 VAL A N 1
ATOM 1619 C CA . VAL A 1 209 ? 7.097 11.276 -21.071 1.00 89.38 209 VAL A CA 1
ATOM 1620 C C . VAL A 1 209 ? 8.080 10.262 -21.655 1.00 89.38 209 VAL A C 1
ATOM 1622 O O . VAL A 1 209 ? 8.681 10.539 -22.695 1.00 89.38 209 VAL A O 1
ATOM 1625 N N . ASP A 1 210 ? 8.192 9.086 -21.036 1.00 88.56 210 ASP A N 1
ATOM 1626 C CA . ASP A 1 210 ? 9.049 7.993 -21.509 1.00 88.56 210 ASP A CA 1
ATOM 1627 C C . ASP A 1 210 ? 8.603 7.492 -22.896 1.00 88.56 210 ASP A C 1
ATOM 1629 O O . ASP A 1 210 ? 9.433 7.315 -23.795 1.00 88.56 210 ASP A O 1
ATOM 1633 N N . ASP A 1 211 ? 7.293 7.340 -23.108 1.00 89.44 211 ASP A N 1
ATOM 1634 C CA . ASP A 1 211 ? 6.702 6.943 -24.390 1.00 89.44 211 ASP A CA 1
ATOM 1635 C C . ASP A 1 211 ? 6.976 7.990 -25.481 1.00 89.44 211 ASP A C 1
ATOM 1637 O O . ASP A 1 211 ? 7.400 7.652 -26.590 1.00 89.44 211 ASP A O 1
ATOM 1641 N N . ALA A 1 212 ? 6.778 9.278 -25.173 1.00 90.44 212 ALA A N 1
ATOM 1642 C CA . ALA A 1 212 ? 7.030 10.367 -26.114 1.00 90.44 212 ALA A CA 1
ATOM 1643 C C . ALA A 1 212 ? 8.513 10.456 -26.505 1.00 90.44 212 ALA A C 1
ATOM 1645 O O . ALA A 1 212 ? 8.836 10.629 -27.685 1.00 90.44 212 ALA A O 1
ATOM 1646 N N . PHE A 1 213 ? 9.421 10.317 -25.535 1.00 91.19 213 PHE A N 1
ATOM 1647 C CA . PHE A 1 213 ? 10.860 10.324 -25.787 1.00 91.19 213 PHE A CA 1
ATOM 1648 C C . PHE A 1 213 ? 11.306 9.109 -26.612 1.00 91.19 213 PHE A C 1
ATOM 1650 O O . PHE A 1 213 ? 12.088 9.260 -27.557 1.00 91.19 213 PHE A O 1
ATOM 1657 N N . SER A 1 214 ? 10.777 7.921 -26.306 1.00 88.25 214 SER A N 1
ATOM 1658 C CA . SER A 1 214 ? 11.061 6.688 -27.051 1.00 88.25 214 SER A CA 1
ATOM 1659 C C . SER A 1 214 ? 10.605 6.807 -28.504 1.00 88.25 214 SER A C 1
ATOM 1661 O O . SER A 1 214 ? 11.405 6.600 -29.415 1.00 88.25 214 SER A O 1
ATOM 1663 N N . HIS A 1 215 ? 9.371 7.267 -28.730 1.00 90.00 215 HIS A N 1
ATOM 1664 C CA . HIS A 1 215 ? 8.838 7.516 -30.070 1.00 90.00 215 HIS A CA 1
ATOM 1665 C C . HIS A 1 215 ? 9.671 8.546 -30.852 1.00 90.00 215 HIS A C 1
ATOM 1667 O O . HIS A 1 215 ? 9.979 8.340 -32.026 1.00 90.00 215 HIS A O 1
ATOM 1673 N N . MET A 1 216 ? 10.087 9.649 -30.216 1.00 88.88 216 MET A N 1
ATOM 1674 C CA . MET A 1 216 ? 10.942 10.651 -30.866 1.00 88.88 216 MET A CA 1
ATOM 1675 C C . MET A 1 216 ? 12.320 10.079 -31.228 1.00 88.88 216 MET A C 1
ATOM 1677 O O . MET A 1 216 ? 12.853 10.365 -32.300 1.00 88.88 216 MET A O 1
ATOM 1681 N N . THR A 1 217 ? 12.889 9.248 -30.355 1.00 87.12 217 THR A N 1
ATOM 1682 C CA . THR A 1 217 ? 14.180 8.589 -30.584 1.00 87.12 217 THR A CA 1
ATOM 1683 C C . THR A 1 217 ? 14.104 7.592 -31.739 1.00 87.12 217 THR A C 1
ATOM 1685 O O . THR A 1 217 ? 15.000 7.578 -32.583 1.00 87.12 217 THR A O 1
ATOM 1688 N N . GLU A 1 218 ? 13.037 6.793 -31.822 1.00 86.62 218 GLU A N 1
ATOM 1689 C CA . GLU A 1 218 ? 12.769 5.906 -32.963 1.00 86.62 218 GLU A CA 1
ATOM 1690 C C . GLU A 1 218 ? 12.679 6.702 -34.268 1.00 86.62 218 GLU A C 1
ATOM 1692 O O . GLU A 1 218 ? 13.400 6.408 -35.218 1.00 86.62 218 GLU A O 1
ATOM 1697 N N . LEU A 1 219 ? 11.895 7.783 -34.280 1.00 88.50 219 LEU A N 1
ATOM 1698 C CA . LEU A 1 219 ? 11.709 8.633 -35.456 1.00 88.50 219 LEU A CA 1
ATOM 1699 C C . LEU A 1 219 ? 13.035 9.260 -35.928 1.00 88.50 219 LEU A C 1
ATOM 1701 O O . LEU A 1 219 ? 13.336 9.264 -37.125 1.00 88.50 219 LEU A O 1
ATOM 1705 N N . VAL A 1 220 ? 13.862 9.757 -35.000 1.00 85.94 220 VAL A N 1
ATOM 1706 C CA . VAL A 1 220 ? 15.202 10.282 -35.312 1.00 85.94 220 VAL A CA 1
ATOM 1707 C C . VAL A 1 220 ? 16.104 9.187 -35.884 1.00 85.94 220 VAL A C 1
ATOM 1709 O O . VAL A 1 220 ? 16.751 9.408 -36.909 1.00 85.94 220 VAL A O 1
ATOM 1712 N N . ASN A 1 221 ? 16.140 8.010 -35.258 1.00 82.00 221 ASN A N 1
ATOM 1713 C CA . ASN A 1 221 ? 16.974 6.898 -35.710 1.00 82.00 221 ASN A CA 1
ATOM 1714 C C . ASN A 1 221 ? 16.557 6.399 -37.097 1.00 82.00 221 ASN A C 1
ATOM 1716 O O . ASN A 1 221 ? 17.425 6.207 -37.948 1.00 82.00 221 ASN A O 1
ATOM 1720 N N . ASP A 1 222 ? 15.257 6.265 -37.358 1.00 81.81 222 ASP A N 1
ATOM 1721 C CA . ASP A 1 222 ? 14.721 5.867 -38.660 1.00 81.81 222 ASP A CA 1
ATOM 1722 C C . ASP A 1 222 ? 15.079 6.895 -39.739 1.00 81.81 222 ASP A C 1
ATOM 1724 O O . ASP A 1 222 ? 15.619 6.546 -40.792 1.00 81.81 222 ASP A O 1
ATOM 1728 N N . ALA A 1 223 ? 14.881 8.187 -39.457 1.00 83.88 223 ALA A N 1
ATOM 1729 C CA . ALA A 1 223 ? 15.197 9.256 -40.398 1.00 83.88 223 ALA A CA 1
ATOM 1730 C C . ALA A 1 223 ? 16.696 9.325 -40.743 1.00 83.88 223 ALA A C 1
ATOM 1732 O O . ALA A 1 223 ? 17.045 9.591 -41.903 1.00 83.88 223 ALA A O 1
ATOM 1733 N N . LEU A 1 224 ? 17.578 9.083 -39.765 1.00 81.56 224 LEU A N 1
ATOM 1734 C CA . LEU A 1 224 ? 19.028 9.006 -39.970 1.00 81.56 224 LEU A CA 1
ATOM 1735 C C . LEU A 1 224 ? 19.423 7.733 -40.735 1.00 81.56 224 LEU A C 1
ATOM 1737 O O . LEU A 1 224 ? 20.209 7.813 -41.687 1.00 81.56 224 LEU A O 1
ATOM 1741 N N . ALA A 1 225 ? 18.838 6.583 -40.385 1.00 73.75 225 ALA A N 1
ATOM 1742 C CA . ALA A 1 225 ? 19.115 5.290 -41.006 1.00 73.75 225 ALA A CA 1
ATOM 1743 C C . ALA A 1 225 ? 18.698 5.247 -42.483 1.00 73.75 225 ALA A C 1
ATOM 1745 O O . ALA A 1 225 ? 19.488 4.796 -43.317 1.00 73.75 225 ALA A O 1
ATOM 1746 N N . GLU A 1 226 ? 17.521 5.779 -42.836 1.00 76.88 226 GLU A N 1
ATOM 1747 C CA . GLU A 1 226 ? 17.046 5.916 -44.226 1.00 76.88 226 GLU A CA 1
ATOM 1748 C C . GLU A 1 226 ? 18.030 6.687 -45.117 1.00 76.88 226 GLU A C 1
ATOM 1750 O O . GLU A 1 226 ? 18.126 6.445 -46.321 1.00 76.88 226 GLU A O 1
ATOM 1755 N N . ARG A 1 227 ? 18.757 7.636 -44.520 1.00 75.88 227 ARG A N 1
ATOM 1756 C CA . ARG A 1 227 ? 19.649 8.579 -45.211 1.00 75.88 227 ARG A CA 1
ATOM 1757 C C . ARG A 1 227 ? 21.122 8.182 -45.120 1.00 75.88 227 ARG A C 1
ATOM 1759 O O . ARG A 1 227 ? 21.968 8.833 -45.736 1.00 75.88 227 ARG A O 1
ATOM 1766 N N . GLY A 1 228 ? 21.426 7.117 -44.376 1.00 67.62 228 GLY A N 1
ATOM 1767 C CA . GLY A 1 228 ? 22.782 6.651 -44.091 1.00 67.62 228 GLY A CA 1
ATOM 1768 C C . GLY A 1 228 ? 23.648 7.673 -43.357 1.00 67.62 228 GLY A C 1
ATOM 1769 O O . GLY A 1 228 ? 24.865 7.703 -43.541 1.00 67.62 228 GLY A O 1
ATOM 1770 N N . LEU A 1 229 ? 23.017 8.532 -42.560 1.00 72.12 229 LEU A N 1
ATOM 1771 C CA . LEU A 1 229 ? 23.675 9.488 -41.676 1.00 72.12 229 LEU A CA 1
ATOM 1772 C C . LEU A 1 229 ? 23.992 8.814 -40.336 1.00 72.12 229 LEU A C 1
ATOM 1774 O O . LEU A 1 229 ? 23.227 7.948 -39.916 1.00 72.12 229 LEU A O 1
ATOM 1778 N N . PRO A 1 230 ? 25.078 9.197 -39.640 1.00 67.56 230 PRO A N 1
ATOM 1779 C CA . PRO A 1 230 ? 26.045 10.268 -39.948 1.00 67.56 230 PRO A CA 1
ATOM 1780 C C . PRO A 1 230 ? 27.081 9.908 -41.034 1.00 67.56 230 PRO A C 1
ATOM 1782 O O . PRO A 1 230 ? 27.728 10.787 -41.608 1.00 67.56 230 PRO A O 1
ATOM 1785 N N . SER A 1 231 ? 27.212 8.621 -41.357 1.00 64.31 231 SER A N 1
ATOM 1786 C CA . SER A 1 231 ? 28.290 8.056 -42.179 1.00 64.31 231 SER A CA 1
ATOM 1787 C C . SER A 1 231 ? 28.396 8.638 -43.598 1.00 64.31 231 SER A C 1
ATOM 1789 O O . SER A 1 231 ? 29.493 8.724 -44.150 1.00 64.31 231 SER A O 1
ATOM 1791 N N . ALA A 1 232 ? 27.290 9.087 -44.198 1.00 66.88 232 ALA A N 1
ATOM 1792 C CA . ALA A 1 232 ? 27.275 9.656 -45.547 1.00 66.88 232 ALA A CA 1
ATOM 1793 C C . ALA A 1 232 ? 27.972 11.029 -45.668 1.00 66.88 232 ALA A C 1
ATOM 1795 O O . ALA A 1 232 ? 28.432 11.383 -46.756 1.00 66.88 232 ALA A O 1
ATOM 1796 N N . VAL A 1 233 ? 28.054 11.801 -44.578 1.00 65.94 233 VAL A N 1
ATOM 1797 C CA . VAL A 1 233 ? 28.441 13.226 -44.601 1.00 65.94 233 VAL A CA 1
ATOM 1798 C C . VAL A 1 233 ? 29.799 13.477 -43.928 1.00 65.94 233 VAL A C 1
ATOM 1800 O O . VAL A 1 233 ? 30.397 14.540 -44.085 1.00 65.94 233 VAL A O 1
ATOM 1803 N N . GLN A 1 234 ? 30.374 12.481 -43.257 1.00 63.72 234 GLN A N 1
ATOM 1804 C CA . GLN A 1 234 ? 31.692 12.584 -42.623 1.00 63.72 234 GLN A CA 1
ATOM 1805 C C . GLN A 1 234 ? 32.832 12.586 -43.651 1.00 63.72 234 GLN A C 1
ATOM 1807 O O . GLN A 1 234 ? 32.722 11.990 -44.722 1.00 63.72 234 GLN A O 1
ATOM 1812 N N . LYS A 1 235 ? 33.889 13.377 -43.412 1.00 54.44 235 LYS A N 1
ATOM 1813 C CA . LYS A 1 235 ? 34.976 13.650 -44.383 1.00 54.44 235 LYS A CA 1
ATOM 1814 C C . LYS A 1 235 ? 35.679 12.348 -44.755 1.00 54.44 235 LYS A C 1
ATOM 1816 O O . LYS A 1 235 ? 36.288 11.714 -43.906 1.00 54.44 235 LYS A O 1
ATOM 1821 N N . GLN A 1 236 ? 35.570 11.943 -46.022 1.00 51.34 236 GLN A N 1
ATOM 1822 C CA . GLN A 1 236 ? 36.447 10.914 -46.567 1.00 51.34 236 GLN A CA 1
ATOM 1823 C C . GLN A 1 236 ? 37.789 11.615 -46.778 1.00 51.34 236 GLN A C 1
ATOM 1825 O O . GLN A 1 236 ? 37.946 12.340 -47.759 1.00 51.34 236 GLN A O 1
ATOM 1830 N N . GLU A 1 237 ? 38.699 11.503 -45.809 1.00 38.78 237 GLU A N 1
ATOM 1831 C CA . GLU A 1 237 ? 40.074 11.979 -45.952 1.00 38.78 237 GLU A CA 1
ATOM 1832 C C . GLU A 1 237 ? 40.696 11.268 -47.157 1.00 38.78 237 GLU A C 1
ATOM 1834 O O . GLU A 1 237 ? 41.090 10.108 -47.092 1.00 38.78 237 GLU A O 1
ATOM 1839 N N . CYS A 1 238 ? 40.668 11.946 -48.301 1.00 38.31 238 CYS A N 1
ATOM 1840 C CA . CYS A 1 238 ? 41.467 11.600 -49.460 1.00 38.31 238 CYS A CA 1
ATOM 1841 C C . CYS A 1 238 ? 42.747 12.406 -49.275 1.00 38.31 238 CYS A C 1
ATOM 1843 O O . CYS A 1 238 ? 42.762 13.604 -49.572 1.00 38.31 238 CYS A O 1
ATOM 1845 N N . ASP A 1 239 ? 43.769 11.783 -48.690 1.00 28.88 239 ASP A N 1
ATOM 1846 C CA . ASP A 1 239 ? 45.106 12.357 -48.752 1.00 28.88 239 ASP A CA 1
ATOM 1847 C C . ASP A 1 239 ? 45.554 12.285 -50.216 1.00 28.88 239 ASP A C 1
ATOM 1849 O O . ASP A 1 239 ? 45.286 11.312 -50.923 1.00 28.88 239 ASP A O 1
ATOM 1853 N N . GLY A 1 240 ? 46.099 13.385 -50.719 1.00 35.50 240 GLY A N 1
ATOM 1854 C CA . GLY A 1 240 ? 46.265 13.642 -52.145 1.00 35.50 240 GLY A CA 1
ATOM 1855 C C . GLY A 1 240 ? 47.366 12.804 -52.791 1.00 35.50 240 GLY A C 1
ATOM 1856 O O . GLY A 1 240 ? 48.412 13.345 -53.145 1.00 35.50 240 GLY A O 1
ATOM 1857 N N . SER A 1 241 ? 47.124 11.511 -53.005 1.00 34.66 241 SER A N 1
ATOM 1858 C CA . SER A 1 241 ? 47.961 10.659 -53.851 1.00 34.66 241 SER A CA 1
ATOM 1859 C C . SER A 1 241 ? 47.115 9.692 -54.683 1.00 34.66 241 SER A C 1
ATOM 1861 O O . SER A 1 241 ? 46.423 8.824 -54.161 1.00 34.66 241 SER A O 1
ATOM 1863 N N . ASP A 1 242 ? 47.196 9.869 -55.999 1.00 42.94 242 ASP A N 1
ATOM 1864 C CA . ASP A 1 242 ? 46.316 9.343 -57.049 1.00 42.94 242 ASP A CA 1
ATOM 1865 C C . ASP A 1 242 ? 46.334 7.811 -57.297 1.00 42.94 242 ASP A C 1
ATOM 1867 O O . ASP A 1 242 ? 45.882 7.383 -58.356 1.00 42.94 242 ASP A O 1
ATOM 1871 N N . GLU A 1 243 ? 46.786 6.945 -56.377 1.00 43.03 243 GLU A N 1
ATOM 1872 C CA . GLU A 1 243 ? 46.798 5.482 -56.641 1.00 43.03 243 GLU A CA 1
ATOM 1873 C C . GLU A 1 243 ? 46.321 4.547 -55.513 1.00 43.03 243 GLU A C 1
ATOM 1875 O O . GLU A 1 243 ? 46.020 3.385 -55.783 1.00 43.03 243 GLU A O 1
ATOM 1880 N N . GLU A 1 244 ? 46.106 5.009 -54.286 1.00 46.91 244 GLU A N 1
ATOM 1881 C CA . GLU A 1 244 ? 45.573 4.169 -53.207 1.00 46.91 244 GLU A CA 1
ATOM 1882 C C . GLU A 1 244 ? 44.659 5.024 -52.342 1.00 46.91 244 GLU A C 1
ATOM 1884 O O . GLU A 1 244 ? 45.157 5.972 -51.765 1.00 46.91 244 GLU A O 1
ATOM 1889 N N . ASP A 1 245 ? 43.347 4.745 -52.278 1.00 48.00 245 ASP A N 1
ATOM 1890 C CA . ASP A 1 245 ? 42.520 5.059 -51.095 1.00 48.00 245 ASP A CA 1
ATOM 1891 C C . ASP A 1 245 ? 41.067 4.602 -51.258 1.00 48.00 245 ASP A C 1
ATOM 1893 O O . ASP A 1 245 ? 40.117 5.357 -51.472 1.00 48.00 245 ASP A O 1
ATOM 1897 N N . VAL A 1 246 ? 40.874 3.301 -51.071 1.00 56.38 246 VAL A N 1
ATOM 1898 C CA . VAL A 1 246 ? 39.573 2.741 -50.705 1.00 56.38 246 VAL A CA 1
ATOM 1899 C C . VAL A 1 246 ? 39.605 2.465 -49.202 1.00 56.38 246 VAL A C 1
ATOM 1901 O O . VAL A 1 246 ? 39.494 1.325 -48.769 1.00 56.38 246 VAL A O 1
ATOM 1904 N N . LYS A 1 247 ? 39.786 3.520 -48.402 1.00 65.31 247 LYS A N 1
ATOM 1905 C CA . LYS A 1 247 ? 39.771 3.438 -46.935 1.00 65.31 247 LYS A CA 1
ATOM 1906 C C . LYS A 1 247 ? 38.340 3.284 -46.406 1.00 65.31 247 LYS A C 1
ATOM 1908 O O . LYS A 1 247 ? 37.383 3.782 -47.023 1.00 65.31 247 LYS A O 1
ATOM 1913 N N . VAL A 1 248 ? 38.175 2.574 -45.290 1.00 68.62 248 VAL A N 1
ATOM 1914 C CA . VAL A 1 248 ? 36.908 2.528 -44.534 1.00 68.62 248 VAL A CA 1
ATOM 1915 C C . VAL A 1 248 ? 36.798 3.824 -43.715 1.00 68.62 248 VAL A C 1
ATOM 1917 O O . VAL A 1 248 ? 37.767 4.165 -43.036 1.00 68.62 248 VAL A O 1
ATOM 1920 N N . PRO A 1 249 ? 35.663 4.554 -43.755 1.00 72.69 249 PRO A N 1
ATOM 1921 C CA . PRO A 1 249 ? 35.468 5.748 -42.930 1.00 72.69 249 PRO A CA 1
ATOM 1922 C C . PRO A 1 249 ? 35.694 5.460 -41.440 1.00 72.69 249 PRO A C 1
ATOM 1924 O O . PRO A 1 249 ? 35.232 4.435 -40.934 1.00 72.69 249 PRO A O 1
ATOM 1927 N N . GLU A 1 250 ? 36.370 6.367 -40.729 1.00 72.69 250 GLU A N 1
ATOM 1928 C CA . GLU A 1 250 ? 36.718 6.163 -39.314 1.00 72.69 250 GLU A CA 1
ATOM 1929 C C . GLU A 1 250 ? 35.503 5.985 -38.403 1.00 72.69 250 GLU A C 1
ATOM 1931 O O . GLU A 1 250 ? 35.586 5.241 -37.435 1.00 72.69 250 GLU A O 1
ATOM 1936 N N . SER A 1 251 ? 34.361 6.596 -38.716 1.00 68.56 251 SER A N 1
ATOM 1937 C CA . SER A 1 251 ? 33.127 6.424 -37.945 1.00 68.56 251 SER A CA 1
ATOM 1938 C C . SER A 1 251 ? 32.530 5.029 -38.067 1.00 68.56 251 SER A C 1
ATOM 1940 O O . SER A 1 251 ? 32.223 4.409 -37.052 1.00 68.56 251 SER A O 1
ATOM 1942 N N . VAL A 1 252 ? 32.444 4.499 -39.290 1.00 74.88 252 VAL A N 1
ATOM 1943 C CA . VAL A 1 252 ? 32.005 3.118 -39.540 1.00 74.88 252 VAL A CA 1
ATOM 1944 C C . VAL A 1 252 ? 32.977 2.139 -38.883 1.00 74.88 252 VAL A C 1
ATOM 1946 O O . VAL A 1 252 ? 32.553 1.188 -38.232 1.00 74.88 252 VAL A O 1
ATOM 1949 N N . TRP A 1 253 ? 34.286 2.392 -38.988 1.00 80.69 253 TRP A N 1
ATOM 1950 C CA . TRP A 1 253 ? 35.295 1.581 -38.305 1.00 80.69 253 TRP A CA 1
ATOM 1951 C C . TRP A 1 253 ? 35.161 1.655 -36.777 1.00 80.69 253 TRP A C 1
ATOM 1953 O O . TRP A 1 253 ? 35.170 0.620 -36.120 1.00 80.69 253 TRP A O 1
ATOM 1963 N N . SER A 1 254 ? 34.961 2.848 -36.214 1.00 81.31 254 SER A N 1
ATOM 1964 C CA . SER A 1 254 ? 34.754 3.052 -34.778 1.00 81.31 254 SER A CA 1
ATOM 1965 C C . SER A 1 254 ? 33.498 2.338 -34.279 1.00 81.31 254 SER A C 1
ATOM 1967 O O . SER A 1 254 ? 33.531 1.719 -33.219 1.00 81.31 254 SER A O 1
ATOM 1969 N N . ASN A 1 255 ? 32.401 2.350 -35.040 1.00 80.19 255 ASN A N 1
ATOM 1970 C CA . ASN A 1 255 ? 31.182 1.617 -34.692 1.00 80.19 255 ASN A CA 1
ATOM 1971 C C . ASN A 1 255 ? 31.390 0.099 -34.755 1.00 80.19 255 ASN A C 1
ATOM 1973 O O . ASN A 1 255 ? 30.956 -0.614 -33.852 1.00 80.19 255 ASN A O 1
ATOM 1977 N N . ILE A 1 256 ? 32.107 -0.400 -35.765 1.00 83.44 256 ILE A N 1
ATOM 1978 C CA . ILE A 1 256 ? 32.501 -1.814 -35.846 1.00 83.44 256 ILE A CA 1
ATOM 1979 C C . ILE A 1 256 ? 33.385 -2.198 -34.651 1.00 83.44 256 ILE A C 1
ATOM 1981 O O . ILE A 1 256 ? 33.187 -3.250 -34.049 1.00 83.44 256 ILE A O 1
ATOM 1985 N N . GLU A 1 257 ? 34.337 -1.348 -34.271 1.00 84.19 257 GLU A N 1
ATOM 1986 C CA . GLU A 1 257 ? 35.226 -1.579 -33.132 1.00 84.19 257 GLU A CA 1
ATOM 1987 C C . GLU A 1 257 ? 34.460 -1.561 -31.804 1.00 84.19 257 GLU A C 1
ATOM 1989 O O . GLU A 1 257 ? 34.625 -2.468 -30.989 1.00 84.19 257 GLU A O 1
ATOM 1994 N N . LYS A 1 258 ? 33.528 -0.618 -31.622 1.00 82.88 258 LYS A N 1
ATOM 1995 C CA . LYS A 1 258 ? 32.597 -0.609 -30.484 1.00 82.88 258 LYS A CA 1
ATOM 1996 C C . LYS A 1 258 ? 31.776 -1.897 -30.427 1.00 82.88 258 LYS A C 1
ATOM 1998 O O . LYS A 1 258 ? 31.729 -2.518 -29.372 1.00 82.88 258 LYS A O 1
ATOM 2003 N N . ALA A 1 259 ? 31.215 -2.351 -31.550 1.00 83.75 259 ALA A N 1
ATOM 2004 C CA . ALA A 1 259 ? 30.479 -3.617 -31.644 1.00 83.75 259 ALA A CA 1
ATOM 2005 C C . ALA A 1 259 ? 31.353 -4.867 -31.397 1.00 83.75 259 ALA A C 1
ATOM 2007 O O . ALA A 1 259 ? 30.837 -5.944 -31.108 1.00 83.75 259 ALA A O 1
ATOM 2008 N N . ARG A 1 260 ? 32.683 -4.763 -31.512 1.00 85.69 260 ARG A N 1
ATOM 2009 C CA . ARG A 1 260 ? 33.628 -5.833 -31.136 1.00 85.69 260 ARG A CA 1
ATOM 2010 C C . ARG A 1 260 ? 34.012 -5.781 -29.664 1.00 85.69 260 ARG A C 1
ATOM 2012 O O . ARG A 1 260 ? 34.235 -6.821 -29.054 1.00 85.69 260 ARG A O 1
ATOM 2019 N N . LEU A 1 261 ? 34.080 -4.581 -29.100 1.00 83.31 261 LEU A N 1
ATOM 2020 C CA . LEU A 1 261 ? 34.385 -4.349 -27.692 1.00 83.31 261 LEU A CA 1
ATOM 2021 C C . LEU A 1 261 ? 33.192 -4.644 -26.770 1.00 83.31 261 LEU A C 1
ATOM 2023 O O . LEU A 1 261 ? 33.397 -4.861 -25.573 1.00 83.31 261 LEU A O 1
ATOM 2027 N N . THR A 1 262 ? 31.964 -4.709 -27.298 1.00 80.31 262 THR A N 1
ATOM 2028 C CA . THR A 1 262 ? 30.795 -5.178 -26.538 1.00 80.31 262 THR A CA 1
ATOM 2029 C C . THR A 1 262 ? 31.008 -6.588 -25.979 1.00 80.31 262 THR A C 1
ATOM 2031 O O . THR A 1 262 ? 31.801 -7.377 -26.500 1.00 80.31 262 THR A O 1
ATOM 2034 N N . ASN A 1 263 ? 30.275 -6.917 -24.913 1.00 75.25 263 ASN A N 1
ATOM 2035 C CA . ASN A 1 263 ? 30.327 -8.219 -24.240 1.00 75.25 263 ASN A CA 1
ATOM 2036 C C . ASN A 1 263 ? 31.736 -8.579 -23.743 1.00 75.25 263 ASN A C 1
ATOM 2038 O O . ASN A 1 263 ? 32.243 -9.671 -23.997 1.00 75.25 263 ASN A O 1
ATOM 2042 N N . SER A 1 264 ? 32.386 -7.630 -23.062 1.00 76.50 264 SER A N 1
ATOM 2043 C CA . SER A 1 264 ? 33.729 -7.803 -22.486 1.00 76.50 264 SER A CA 1
ATOM 2044 C C . SER A 1 264 ? 34.785 -8.240 -23.515 1.00 76.50 264 SER A C 1
ATOM 2046 O O . SER A 1 264 ? 35.689 -9.007 -23.193 1.00 76.50 264 SER A O 1
ATOM 2048 N N . GLY A 1 265 ? 34.666 -7.764 -24.761 1.00 71.62 265 GLY A N 1
ATOM 2049 C CA . GLY A 1 265 ? 35.590 -8.085 -25.854 1.00 71.62 265 GLY A CA 1
ATOM 2050 C C . GLY A 1 265 ? 35.293 -9.388 -26.604 1.00 71.62 265 GLY A C 1
ATOM 2051 O O . GLY A 1 265 ? 36.057 -9.756 -27.493 1.00 71.62 265 GLY A O 1
ATOM 2052 N N . ALA A 1 266 ? 34.196 -10.085 -26.289 1.00 78.31 266 ALA A N 1
ATOM 2053 C CA . ALA A 1 266 ? 33.732 -11.244 -27.059 1.00 78.31 266 ALA A CA 1
ATOM 2054 C C . ALA A 1 266 ? 32.955 -10.851 -28.335 1.00 78.31 266 ALA A C 1
ATOM 2056 O O . ALA A 1 266 ? 32.687 -11.702 -29.193 1.00 78.31 266 ALA A O 1
ATOM 2057 N N . GLY A 1 267 ? 32.585 -9.573 -28.466 1.00 84.94 267 GLY A N 1
ATOM 2058 C CA . GLY A 1 267 ? 31.986 -9.003 -29.667 1.00 84.94 267 GLY A CA 1
ATOM 2059 C C . GLY A 1 267 ? 30.661 -9.663 -30.077 1.00 84.94 267 GLY A C 1
ATOM 2060 O O . GLY A 1 267 ? 29.920 -10.169 -29.227 1.00 84.94 267 GLY A O 1
ATOM 2061 N N . PRO A 1 268 ? 30.351 -9.708 -31.386 1.00 83.12 268 PRO A N 1
ATOM 2062 C CA . PRO A 1 268 ? 29.068 -10.215 -31.883 1.00 83.12 268 PRO A CA 1
ATOM 2063 C C . PRO A 1 268 ? 28.839 -11.717 -31.643 1.00 83.12 268 PRO A C 1
ATOM 2065 O O . PRO A 1 268 ? 27.698 -12.172 -31.578 1.00 83.12 268 PRO A O 1
ATOM 2068 N N . LEU A 1 269 ? 29.909 -12.508 -31.496 1.00 84.44 269 LEU A N 1
ATOM 2069 C CA . LEU A 1 269 ? 29.806 -13.924 -31.118 1.00 84.44 269 LEU A CA 1
ATOM 2070 C C . LEU A 1 269 ? 29.436 -14.077 -29.640 1.00 84.44 269 LEU A C 1
ATOM 2072 O O . LEU A 1 269 ? 28.592 -14.906 -29.302 1.00 84.44 269 LEU A O 1
ATOM 2076 N N . GLY A 1 270 ? 30.009 -13.234 -28.776 1.00 85.69 270 GLY A N 1
ATOM 2077 C CA . GLY A 1 270 ? 29.612 -13.134 -27.374 1.00 85.69 270 GLY A CA 1
ATOM 2078 C C . GLY A 1 270 ? 28.146 -12.740 -27.205 1.00 85.69 270 GLY A C 1
ATOM 2079 O O . GLY A 1 270 ? 27.494 -13.230 -26.288 1.00 85.69 270 GLY A O 1
ATOM 2080 N N . LEU A 1 271 ? 27.606 -11.905 -28.099 1.00 87.56 271 LEU A N 1
ATOM 2081 C CA . LEU A 1 271 ? 26.184 -11.547 -28.095 1.00 87.56 271 LEU A CA 1
ATOM 2082 C C . LEU A 1 271 ? 25.285 -12.753 -28.370 1.00 87.56 271 LEU A C 1
ATOM 2084 O O . LEU A 1 271 ? 24.322 -12.967 -27.641 1.00 87.56 271 LEU A O 1
ATOM 2088 N N . LYS A 1 272 ? 25.618 -13.579 -29.369 1.00 87.38 272 LYS A N 1
ATOM 2089 C CA . LYS A 1 272 ? 24.869 -14.819 -29.633 1.00 87.38 272 LYS A CA 1
ATOM 2090 C C . LYS A 1 272 ? 24.898 -15.764 -28.432 1.00 87.38 272 LYS A C 1
ATOM 2092 O O . LYS A 1 272 ? 23.847 -16.234 -28.017 1.00 87.38 272 LYS A O 1
ATOM 2097 N N . ALA A 1 273 ? 26.068 -15.951 -27.819 1.00 89.38 273 ALA A N 1
ATOM 2098 C CA . ALA A 1 273 ? 26.193 -16.762 -26.609 1.00 89.38 273 ALA A CA 1
ATOM 2099 C C . ALA A 1 273 ? 25.379 -16.199 -25.429 1.00 89.38 273 ALA A C 1
ATOM 2101 O O . ALA A 1 273 ? 24.787 -16.961 -24.671 1.00 89.38 273 ALA A O 1
ATOM 2102 N N . GLN A 1 274 ? 25.318 -14.873 -25.279 1.00 90.56 274 GLN A N 1
ATOM 2103 C CA . GLN A 1 274 ? 24.503 -14.230 -24.249 1.00 90.56 274 GLN A CA 1
ATOM 2104 C C . GLN A 1 274 ? 23.003 -14.416 -24.510 1.00 90.56 274 GLN A C 1
ATOM 2106 O O . GLN A 1 274 ? 22.271 -14.708 -23.571 1.00 90.56 274 GLN A O 1
ATOM 2111 N N . ILE A 1 275 ? 22.550 -14.307 -25.764 1.00 90.81 275 ILE A N 1
ATOM 2112 C CA . ILE A 1 275 ? 21.156 -14.582 -26.150 1.00 90.81 275 ILE A CA 1
ATOM 2113 C C . ILE A 1 275 ? 20.791 -16.043 -25.863 1.00 90.81 275 ILE A C 1
ATOM 2115 O O . ILE A 1 275 ? 19.743 -16.301 -25.277 1.00 90.81 275 ILE A O 1
ATOM 2119 N N . ASP A 1 276 ? 21.669 -16.991 -26.196 1.00 90.38 276 ASP A N 1
ATOM 2120 C CA . ASP A 1 276 ? 21.466 -18.405 -25.855 1.00 90.38 276 ASP A CA 1
ATOM 2121 C C . ASP A 1 276 ? 21.464 -18.616 -24.321 1.00 90.38 276 ASP A C 1
ATOM 2123 O O . ASP A 1 276 ? 20.715 -19.435 -23.789 1.00 90.38 276 ASP A O 1
ATOM 2127 N N . GLY A 1 277 ? 22.255 -17.835 -23.576 1.00 92.56 277 GLY A N 1
ATOM 2128 C CA . GLY A 1 277 ? 22.238 -17.808 -22.111 1.00 92.56 277 GLY A CA 1
ATOM 2129 C C . GLY A 1 277 ? 20.915 -17.302 -21.524 1.00 92.56 277 GLY A C 1
ATOM 2130 O O . GLY A 1 277 ? 20.432 -17.865 -20.543 1.00 92.56 277 GLY A O 1
ATOM 2131 N N . LEU A 1 278 ? 20.281 -16.296 -22.137 1.00 92.50 278 LEU A N 1
ATOM 2132 C CA . LEU A 1 278 ? 18.959 -15.808 -21.722 1.00 92.50 278 LEU A CA 1
ATOM 2133 C C . LEU A 1 278 ? 17.883 -16.895 -21.841 1.00 92.50 278 LEU A C 1
ATOM 2135 O O . LEU A 1 278 ? 17.009 -16.989 -20.980 1.00 92.50 278 LEU A O 1
ATOM 2139 N N . GLU A 1 279 ? 17.962 -17.749 -22.864 1.00 91.81 279 GLU A N 1
ATOM 2140 C CA . GLU A 1 279 ? 17.063 -18.899 -23.016 1.00 91.81 279 GLU A CA 1
ATOM 2141 C C . GLU A 1 279 ? 17.258 -19.918 -21.881 1.00 91.81 279 GLU A C 1
ATOM 2143 O O . GLU A 1 279 ? 16.285 -20.400 -21.299 1.00 91.81 279 GLU A O 1
ATOM 2148 N N . GLN A 1 280 ? 18.508 -20.173 -21.478 1.00 93.31 280 GLN A N 1
ATOM 2149 C CA . GLN A 1 280 ? 18.802 -21.029 -20.323 1.00 93.31 280 GLN A CA 1
ATOM 2150 C C . GLN A 1 280 ? 18.266 -20.440 -19.012 1.00 93.31 280 GLN A C 1
ATOM 2152 O O . GLN A 1 280 ? 17.703 -21.173 -18.198 1.00 93.31 280 GLN A O 1
ATOM 2157 N N . MET A 1 281 ? 18.403 -19.126 -18.803 1.00 93.62 281 MET A N 1
ATOM 2158 C CA . MET A 1 281 ? 17.861 -18.452 -17.618 1.00 93.62 281 MET A CA 1
ATOM 2159 C C . MET A 1 281 ? 16.328 -18.484 -17.594 1.00 93.62 281 MET A C 1
ATOM 2161 O O . MET A 1 281 ? 15.738 -18.699 -16.536 1.00 93.62 281 MET A O 1
ATOM 2165 N N . SER A 1 282 ? 15.686 -18.331 -18.754 1.00 94.38 282 SER A N 1
ATOM 2166 C CA . SER A 1 282 ? 14.234 -18.471 -18.899 1.00 94.38 282 SER A CA 1
ATOM 2167 C C . SER A 1 282 ? 13.764 -19.880 -18.536 1.00 94.38 282 SER A C 1
ATOM 2169 O O . SER A 1 282 ? 12.856 -20.042 -17.719 1.00 94.38 282 SER A O 1
ATOM 2171 N N . GLN A 1 283 ? 14.451 -20.910 -19.037 1.00 94.31 283 GLN A N 1
ATOM 2172 C CA . GLN A 1 283 ? 14.148 -22.294 -18.680 1.00 94.31 283 GLN A CA 1
ATOM 2173 C C . GLN A 1 283 ? 14.365 -22.566 -17.184 1.00 94.31 283 GLN A C 1
ATOM 2175 O O . GLN A 1 283 ? 13.579 -23.284 -16.567 1.00 94.31 283 GLN A O 1
ATOM 2180 N N . ALA A 1 284 ? 15.412 -21.996 -16.581 1.00 95.06 284 ALA A N 1
ATOM 2181 C CA . ALA A 1 284 ? 15.653 -22.107 -15.144 1.00 95.06 284 ALA A CA 1
ATOM 2182 C C . ALA A 1 284 ? 14.527 -21.457 -14.319 1.00 95.06 284 ALA A C 1
ATOM 2184 O O . ALA A 1 284 ? 14.096 -22.035 -13.321 1.00 95.06 284 ALA A O 1
ATOM 2185 N N . ALA A 1 285 ? 14.017 -20.301 -14.756 1.00 94.44 285 ALA A N 1
ATOM 2186 C CA . ALA A 1 285 ? 12.893 -19.626 -14.114 1.00 94.44 285 ALA A CA 1
ATOM 2187 C C . ALA A 1 285 ? 11.602 -20.457 -14.210 1.00 94.44 285 ALA A C 1
ATOM 2189 O O . ALA A 1 285 ? 10.956 -20.680 -13.188 1.00 94.44 285 ALA A O 1
ATOM 2190 N N . GLU A 1 286 ? 11.271 -20.991 -15.393 1.00 95.44 286 GLU A N 1
ATOM 2191 C CA . GLU A 1 286 ? 10.100 -21.864 -15.575 1.00 95.44 286 GLU A CA 1
ATOM 2192 C C . GLU A 1 286 ? 10.204 -23.128 -14.710 1.00 95.44 286 GLU A C 1
ATOM 2194 O O . GLU A 1 286 ? 9.256 -23.491 -14.018 1.00 95.44 286 GLU A O 1
ATOM 2199 N N . ASN A 1 287 ? 11.378 -23.766 -14.675 1.00 95.81 287 ASN A N 1
ATOM 2200 C CA . ASN A 1 287 ? 11.606 -24.942 -13.835 1.00 95.81 287 ASN A CA 1
ATOM 2201 C C . ASN A 1 287 ? 11.422 -24.627 -12.342 1.00 95.81 287 ASN A C 1
ATOM 2203 O O . ASN A 1 287 ? 10.897 -25.458 -11.604 1.00 95.81 287 ASN A O 1
ATOM 2207 N N . SER A 1 288 ? 11.843 -23.440 -11.893 1.00 94.88 288 SER A N 1
ATOM 2208 C CA . SER A 1 288 ? 11.653 -22.996 -10.509 1.00 94.88 288 SER A CA 1
ATOM 2209 C C . SER A 1 288 ? 10.172 -22.787 -10.177 1.00 94.88 288 SER A C 1
ATOM 2211 O O . SER A 1 288 ? 9.700 -23.263 -9.145 1.00 94.88 288 SER A O 1
ATOM 2213 N N . ILE A 1 289 ? 9.411 -22.160 -11.084 1.00 94.94 289 ILE A N 1
ATOM 2214 C CA . ILE A 1 289 ? 7.958 -21.980 -10.935 1.00 94.94 289 ILE A CA 1
ATOM 2215 C C . ILE A 1 289 ? 7.260 -23.339 -10.842 1.00 94.94 289 ILE A C 1
ATOM 2217 O O . ILE A 1 289 ? 6.509 -23.574 -9.897 1.00 94.94 289 ILE A O 1
ATOM 2221 N N . VAL A 1 290 ? 7.547 -24.256 -11.770 1.00 96.19 290 VAL A N 1
ATOM 2222 C CA . VAL A 1 290 ? 6.954 -25.604 -11.777 1.00 96.19 290 VAL A CA 1
ATOM 2223 C C . VAL A 1 290 ? 7.291 -26.360 -10.493 1.00 96.19 290 VAL A C 1
ATOM 2225 O O . VAL A 1 290 ? 6.406 -26.956 -9.887 1.00 96.19 290 VAL A O 1
ATOM 2228 N N . LYS A 1 291 ? 8.541 -26.285 -10.020 1.00 95.38 291 LYS A N 1
ATOM 2229 C CA . LYS A 1 291 ? 8.954 -26.891 -8.746 1.00 95.38 291 LYS A CA 1
ATOM 2230 C C . LYS A 1 291 ? 8.138 -26.348 -7.565 1.00 95.38 291 LYS A C 1
ATOM 2232 O O . LYS A 1 291 ? 7.667 -27.137 -6.749 1.00 95.38 291 LYS A O 1
ATOM 2237 N N . CYS A 1 292 ? 7.954 -25.030 -7.483 1.00 94.31 292 CYS A N 1
ATOM 2238 C CA . CYS A 1 292 ? 7.151 -24.391 -6.439 1.00 94.31 292 CYS A CA 1
ATOM 2239 C C . CYS A 1 292 ? 5.684 -24.858 -6.483 1.00 94.31 292 CYS A C 1
ATOM 2241 O O . CYS A 1 292 ? 5.097 -25.194 -5.454 1.00 94.31 292 CYS A O 1
ATOM 2243 N N . GLU A 1 293 ? 5.090 -24.914 -7.680 1.00 93.56 293 GLU A N 1
ATOM 2244 C CA . GLU A 1 293 ? 3.721 -25.406 -7.884 1.00 93.56 293 GLU A CA 1
ATOM 2245 C C . GLU A 1 293 ? 3.579 -26.881 -7.493 1.00 93.56 293 GLU A C 1
ATOM 2247 O O . GLU A 1 293 ? 2.584 -27.266 -6.876 1.00 93.56 293 GLU A O 1
ATOM 2252 N N . ASP A 1 294 ? 4.572 -27.704 -7.825 1.00 94.38 294 ASP A N 1
ATOM 2253 C CA . ASP A 1 294 ? 4.593 -29.125 -7.490 1.00 94.38 294 ASP A CA 1
ATOM 2254 C C . ASP A 1 294 ? 4.688 -29.348 -5.975 1.00 94.38 294 ASP A C 1
ATOM 2256 O O . ASP A 1 294 ? 3.943 -30.174 -5.451 1.00 94.38 294 ASP A O 1
ATOM 2260 N N . GLN A 1 295 ? 5.510 -28.574 -5.254 1.00 93.06 295 GLN A N 1
ATOM 2261 C CA . GLN A 1 295 ? 5.597 -28.632 -3.787 1.00 93.06 295 GLN A CA 1
ATOM 2262 C C . GLN A 1 295 ? 4.258 -28.310 -3.112 1.00 93.06 295 GLN A C 1
ATOM 2264 O O . GLN A 1 295 ? 3.820 -29.030 -2.211 1.00 93.06 295 GLN A O 1
ATOM 2269 N N . LEU A 1 296 ? 3.583 -27.247 -3.561 1.00 91.81 296 LEU A N 1
ATOM 2270 C CA . LEU A 1 296 ? 2.264 -26.872 -3.045 1.00 91.81 296 LEU A CA 1
ATOM 2271 C C . LEU A 1 296 ? 1.208 -27.933 -3.375 1.00 91.81 296 LEU A C 1
ATOM 2273 O O . LEU A 1 296 ? 0.369 -28.266 -2.535 1.00 91.81 296 LEU A O 1
ATOM 2277 N N . ARG A 1 297 ? 1.253 -28.492 -4.589 1.00 91.81 297 ARG A N 1
ATOM 2278 C CA . ARG A 1 297 ? 0.329 -29.546 -5.019 1.00 91.81 297 ARG A CA 1
ATOM 2279 C C . ARG A 1 297 ? 0.535 -30.835 -4.229 1.00 91.81 297 ARG A C 1
ATOM 2281 O O . ARG A 1 297 ? -0.449 -31.485 -3.883 1.00 91.81 297 ARG A O 1
ATOM 2288 N N . GLU A 1 298 ? 1.780 -31.218 -3.961 1.00 91.94 298 GLU A N 1
ATOM 2289 C CA . GLU A 1 298 ? 2.106 -32.407 -3.175 1.00 91.94 298 GLU A CA 1
ATOM 2290 C C . GLU A 1 298 ? 1.584 -32.273 -1.740 1.00 91.94 298 GLU A C 1
ATOM 2292 O O . GLU A 1 298 ? 0.878 -33.168 -1.274 1.00 91.94 298 GLU A O 1
ATOM 2297 N N . GLU A 1 299 ? 1.809 -31.131 -1.080 1.00 91.12 299 GLU A N 1
ATOM 2298 C CA . GLU A 1 299 ? 1.269 -30.873 0.263 1.00 91.12 299 GLU A CA 1
ATOM 2299 C C . GLU A 1 299 ? -0.267 -30.943 0.286 1.00 91.12 299 GLU A C 1
ATOM 2301 O O . GLU A 1 299 ? -0.838 -31.620 1.145 1.00 91.12 299 GLU A O 1
ATOM 2306 N N . ALA A 1 300 ? -0.943 -30.334 -0.694 1.00 89.12 300 ALA A N 1
ATOM 2307 C CA . ALA A 1 300 ? -2.404 -30.354 -0.782 1.00 89.12 300 ALA A CA 1
ATOM 2308 C C . ALA A 1 300 ? -2.967 -31.765 -1.050 1.00 89.12 300 ALA A C 1
ATOM 2310 O O . ALA A 1 300 ? -4.006 -32.158 -0.505 1.00 89.12 300 ALA A O 1
ATOM 2311 N N . GLN A 1 301 ? -2.274 -32.571 -1.861 1.00 89.69 301 GLN A N 1
ATOM 2312 C CA . GLN A 1 301 ? -2.640 -33.972 -2.078 1.00 89.69 301 GLN A CA 1
ATOM 2313 C C . GLN A 1 301 ? -2.440 -34.812 -0.815 1.00 89.69 301 GLN A C 1
ATOM 2315 O O . GLN A 1 301 ? -3.268 -35.676 -0.516 1.00 89.69 301 GLN A O 1
ATOM 2320 N N . GLU A 1 302 ? -1.361 -34.584 -0.067 1.00 87.44 302 GLU A N 1
ATOM 2321 C CA . GLU A 1 302 ? -1.145 -35.243 1.219 1.00 87.44 302 GLU A CA 1
ATOM 2322 C C . GLU A 1 302 ? -2.207 -34.856 2.251 1.00 87.44 302 GLU A C 1
ATOM 2324 O O . GLU A 1 302 ? -2.676 -35.733 2.985 1.00 87.44 302 GLU A O 1
ATOM 2329 N N . ASP A 1 303 ? -2.622 -33.585 2.275 1.00 88.06 303 ASP A N 1
ATOM 2330 C CA . ASP A 1 303 ? -3.727 -33.112 3.110 1.00 88.06 303 ASP A CA 1
ATOM 2331 C C . ASP A 1 303 ? -5.009 -33.880 2.825 1.00 88.06 303 ASP A C 1
ATOM 2333 O O . ASP A 1 303 ? -5.588 -34.501 3.717 1.00 88.06 303 ASP A O 1
ATOM 2337 N N . SER A 1 304 ? -5.392 -33.897 1.549 1.00 87.44 304 SER A N 1
ATOM 2338 C CA . SER A 1 304 ? -6.610 -34.546 1.073 1.00 87.44 304 SER A CA 1
ATOM 2339 C C . SER A 1 304 ? -6.614 -36.032 1.434 1.00 87.44 304 SER A C 1
ATOM 2341 O O . SER A 1 304 ? -7.589 -36.538 1.982 1.00 87.44 304 SER A O 1
ATOM 2343 N N . ARG A 1 305 ? -5.480 -36.728 1.251 1.00 89.19 305 ARG A N 1
ATOM 2344 C CA . ARG A 1 305 ? -5.332 -38.141 1.646 1.00 89.19 305 ARG A CA 1
ATOM 2345 C C . ARG A 1 305 ? -5.505 -38.359 3.151 1.00 89.19 305 ARG A C 1
ATOM 2347 O O . ARG A 1 305 ? -6.038 -39.393 3.559 1.00 89.19 305 ARG A O 1
ATOM 2354 N N . CYS A 1 306 ? -5.023 -37.441 3.989 1.00 86.06 306 CYS A N 1
ATOM 2355 C CA . CYS A 1 306 ? -5.183 -37.541 5.440 1.00 86.06 306 CYS A CA 1
ATOM 2356 C C . CYS A 1 306 ? -6.628 -37.250 5.857 1.00 86.06 306 CYS A C 1
ATOM 2358 O O . CYS A 1 306 ? -7.189 -37.999 6.659 1.00 86.06 306 CYS A O 1
ATOM 2360 N N . HIS A 1 307 ? -7.250 -36.236 5.260 1.00 85.88 307 HIS A N 1
ATOM 2361 C CA . HIS A 1 307 ? -8.658 -35.925 5.465 1.00 85.88 307 HIS A CA 1
ATOM 2362 C C . HIS A 1 307 ? -9.558 -37.108 5.071 1.00 85.88 307 HIS A C 1
ATOM 2364 O O . HIS A 1 307 ? -10.353 -37.566 5.889 1.00 85.88 307 HIS A O 1
ATOM 2370 N N . ASP A 1 308 ? -9.356 -37.702 3.891 1.00 88.06 308 ASP A N 1
ATOM 2371 C CA . ASP A 1 308 ? -10.106 -38.879 3.426 1.00 88.06 308 ASP A CA 1
ATOM 2372 C C . ASP A 1 308 ? -9.963 -40.082 4.371 1.00 88.06 308 ASP A C 1
ATOM 2374 O O . ASP A 1 308 ? -10.891 -40.874 4.550 1.00 88.06 308 ASP A O 1
ATOM 2378 N N . ARG A 1 309 ? -8.793 -40.232 5.005 1.00 87.75 309 ARG A N 1
ATOM 2379 C CA . ARG A 1 309 ? -8.504 -41.353 5.907 1.00 87.75 309 ARG A CA 1
ATOM 2380 C C . ARG A 1 309 ? -9.050 -41.155 7.321 1.00 87.75 309 ARG A C 1
ATOM 2382 O O . ARG A 1 309 ? -9.430 -42.137 7.963 1.00 87.75 309 ARG A O 1
ATOM 2389 N N . PHE A 1 310 ? -9.031 -39.931 7.844 1.00 83.88 310 PHE A N 1
ATOM 2390 C CA . PHE A 1 310 ? -9.327 -39.650 9.254 1.00 83.88 310 PHE A CA 1
ATOM 2391 C C . PHE A 1 310 ? -10.633 -38.871 9.483 1.00 83.88 310 PHE A C 1
ATOM 2393 O O . PHE A 1 310 ? -11.100 -38.841 10.629 1.00 83.88 310 PHE A O 1
ATOM 2400 N N . GLY A 1 311 ? -11.248 -38.339 8.421 1.00 85.19 311 GLY A N 1
ATOM 2401 C CA . GLY A 1 311 ? -12.517 -37.608 8.431 1.00 85.19 311 GLY A CA 1
ATOM 2402 C C . GLY A 1 311 ? -12.493 -36.425 9.395 1.00 85.19 311 GLY A C 1
ATOM 2403 O O . GLY A 1 311 ? -11.489 -35.729 9.507 1.00 85.19 311 GLY A O 1
ATOM 2404 N N . ASP A 1 312 ? -13.556 -36.279 10.187 1.00 79.06 312 ASP A N 1
ATOM 2405 C CA . ASP A 1 312 ? -13.742 -35.185 11.158 1.00 79.06 312 ASP A CA 1
ATOM 2406 C C . ASP A 1 312 ? -12.643 -35.077 12.233 1.00 79.06 312 ASP A C 1
ATOM 2408 O O . ASP A 1 312 ? -12.545 -34.071 12.936 1.00 79.06 312 ASP A O 1
ATOM 2412 N N . ARG A 1 313 ? -11.802 -36.108 12.394 1.00 78.44 313 ARG A N 1
ATOM 2413 C CA . ARG A 1 313 ? -10.650 -36.067 13.312 1.00 78.44 313 ARG A CA 1
ATOM 2414 C C . ARG A 1 313 ? -9.429 -35.363 12.712 1.00 78.44 313 ARG A C 1
ATOM 2416 O O . ARG A 1 313 ? -8.464 -35.128 13.433 1.00 78.44 313 ARG A O 1
ATOM 2423 N N . TRP A 1 314 ? -9.463 -35.053 11.417 1.00 83.75 314 TRP A N 1
ATOM 2424 C CA . TRP A 1 314 ? -8.471 -34.259 10.699 1.00 83.75 314 TRP A CA 1
ATOM 2425 C C . TRP A 1 314 ? -8.965 -32.817 10.562 1.00 83.75 314 TRP A C 1
ATOM 2427 O O . TRP A 1 314 ? -9.375 -32.368 9.497 1.00 83.75 314 TRP A O 1
ATOM 2437 N N . ASN A 1 315 ? -8.982 -32.092 11.676 1.00 78.19 315 ASN A N 1
ATOM 2438 C CA . ASN A 1 315 ? -9.626 -30.783 11.796 1.00 78.19 315 ASN A CA 1
ATOM 2439 C C . ASN A 1 315 ? -8.690 -29.593 11.504 1.00 78.19 315 ASN A C 1
ATOM 2441 O O . ASN A 1 315 ? -8.842 -28.533 12.115 1.00 78.19 315 ASN A O 1
ATOM 2445 N N . ARG A 1 316 ? -7.718 -29.752 10.595 1.00 81.31 316 ARG A N 1
ATOM 2446 C CA . ARG A 1 316 ? -6.834 -28.651 10.180 1.00 81.31 316 ARG A CA 1
ATOM 2447 C C . ARG A 1 316 ? -7.464 -27.792 9.091 1.00 81.31 316 ARG A C 1
ATOM 2449 O O . ARG A 1 316 ? -8.319 -28.258 8.342 1.00 81.31 316 ARG A O 1
ATOM 2456 N N . THR A 1 317 ? -7.012 -26.543 8.979 1.00 75.56 317 THR A N 1
ATOM 2457 C CA . THR A 1 317 ? -7.416 -25.665 7.875 1.00 75.56 317 THR A CA 1
ATOM 2458 C C . THR A 1 317 ? -7.047 -26.326 6.540 1.00 75.56 317 THR A C 1
ATOM 2460 O O . THR A 1 317 ? -5.883 -26.728 6.392 1.00 75.56 317 THR A O 1
ATOM 2463 N N . PRO A 1 318 ? -7.995 -26.448 5.589 1.00 74.56 318 PRO A N 1
ATOM 2464 C CA . PRO A 1 318 ? -7.738 -27.074 4.298 1.00 74.56 318 PRO A CA 1
ATOM 2465 C C . PRO A 1 318 ? -6.615 -26.371 3.543 1.00 74.56 318 PRO A C 1
ATOM 2467 O O . PRO A 1 318 ? -6.566 -25.135 3.500 1.00 74.56 318 PRO A O 1
ATOM 2470 N N . SER A 1 319 ? -5.750 -27.157 2.905 1.00 75.50 319 SER A N 1
ATOM 2471 C CA . SER A 1 319 ? -4.649 -26.641 2.084 1.00 75.50 319 SER A CA 1
ATOM 2472 C C . SER A 1 319 ? -5.098 -25.791 0.887 1.00 75.50 319 SER A C 1
ATOM 2474 O O . SER A 1 319 ? -4.279 -25.079 0.326 1.00 75.50 319 SER A O 1
ATOM 2476 N N . ASP A 1 320 ? -6.385 -25.766 0.533 1.00 67.62 320 ASP A N 1
ATOM 2477 C CA . ASP A 1 320 ? -6.909 -24.915 -0.547 1.00 67.62 320 ASP A CA 1
ATOM 2478 C C . ASP A 1 320 ? -7.022 -23.425 -0.169 1.00 67.62 320 ASP A C 1
ATOM 2480 O O . ASP A 1 320 ? -7.055 -22.562 -1.045 1.00 67.62 320 ASP A O 1
ATOM 2484 N N . GLN A 1 321 ? -7.094 -23.092 1.126 1.00 67.50 321 GLN A N 1
ATOM 2485 C CA . GLN A 1 321 ? -7.378 -21.717 1.571 1.00 67.50 321 GLN A CA 1
ATOM 2486 C C . GLN A 1 321 ? -6.124 -20.886 1.869 1.00 67.50 321 GLN A C 1
ATOM 2488 O O . GLN A 1 321 ? -6.181 -19.659 1.852 1.00 67.50 321 GLN A O 1
ATOM 2493 N N . VAL A 1 322 ? -4.995 -21.534 2.158 1.00 66.56 322 VAL A N 1
ATOM 2494 C CA . VAL A 1 322 ? -3.799 -20.874 2.710 1.00 66.56 322 VAL A CA 1
ATOM 2495 C C . VAL A 1 322 ? -2.761 -20.446 1.650 1.00 66.56 322 VAL A C 1
ATOM 2497 O O . VAL A 1 322 ? -2.245 -19.337 1.771 1.00 66.56 322 VAL A O 1
ATOM 2500 N N . PRO A 1 323 ? -2.463 -21.218 0.584 1.00 76.25 323 PRO A N 1
ATOM 2501 C CA . PRO A 1 323 ? -1.417 -20.879 -0.386 1.00 76.25 323 PRO A CA 1
ATOM 2502 C C . PRO A 1 323 ? -1.893 -19.995 -1.553 1.00 76.25 323 PRO A C 1
ATOM 2504 O O . PRO A 1 323 ? -1.165 -19.824 -2.530 1.00 76.25 323 PRO A O 1
ATOM 2507 N N . HIS A 1 324 ? -3.100 -19.418 -1.500 1.00 82.75 324 HIS A N 1
ATOM 2508 C CA . HIS A 1 324 ? -3.653 -18.640 -2.621 1.00 82.75 324 HIS A CA 1
ATOM 2509 C C . HIS A 1 324 ? -2.768 -17.444 -3.026 1.00 82.75 324 HIS A C 1
ATOM 2511 O O . HIS A 1 324 ? -2.634 -17.128 -4.212 1.00 82.75 324 HIS A O 1
ATOM 2517 N N . SER A 1 325 ? -2.113 -16.808 -2.051 1.00 86.94 325 SER A N 1
ATOM 2518 C CA . SER A 1 325 ? -1.144 -15.737 -2.297 1.00 86.94 325 SER A CA 1
ATOM 2519 C C . SER A 1 325 ? 0.075 -16.225 -3.087 1.00 86.94 325 SER A C 1
ATOM 2521 O O . SER A 1 325 ? 0.501 -15.527 -4.004 1.00 86.94 325 SER A O 1
ATOM 2523 N N . PHE A 1 326 ? 0.593 -17.425 -2.798 1.00 90.31 326 PHE A N 1
ATOM 2524 C CA . PHE A 1 326 ? 1.718 -18.013 -3.533 1.00 90.31 326 PHE A CA 1
ATOM 2525 C C . PHE A 1 326 ? 1.343 -18.320 -4.982 1.00 90.31 326 PHE A C 1
ATOM 2527 O O . PHE A 1 326 ? 2.072 -17.928 -5.887 1.00 90.31 326 PHE A O 1
ATOM 2534 N N . TYR A 1 327 ? 0.175 -18.925 -5.226 1.00 90.19 327 TYR A N 1
ATOM 2535 C CA . TYR A 1 327 ? -0.301 -19.162 -6.595 1.00 90.19 327 TYR A CA 1
ATOM 2536 C C . TYR A 1 327 ? -0.461 -17.859 -7.385 1.00 90.19 327 TYR A C 1
ATOM 2538 O O . TYR A 1 327 ? -0.069 -17.790 -8.547 1.00 90.19 327 TYR A O 1
ATOM 2546 N N . THR A 1 328 ? -0.978 -16.806 -6.746 1.00 90.00 328 THR A N 1
ATOM 2547 C CA . THR A 1 328 ? -1.107 -15.486 -7.381 1.00 90.00 328 THR A CA 1
ATOM 2548 C C . THR A 1 328 ? 0.262 -14.906 -7.749 1.00 90.00 328 THR A C 1
ATOM 2550 O O . THR A 1 328 ? 0.435 -14.399 -8.854 1.00 90.00 328 THR A O 1
ATOM 2553 N N . GLN A 1 329 ? 1.254 -15.009 -6.859 1.00 90.56 329 GLN A N 1
ATOM 2554 C CA . GLN A 1 329 ? 2.622 -14.550 -7.129 1.00 90.56 329 GLN A CA 1
ATOM 2555 C C . GLN A 1 329 ? 3.292 -15.353 -8.255 1.00 90.56 329 GLN 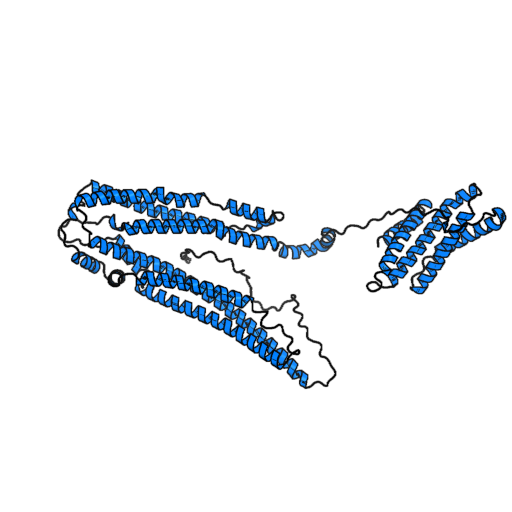A C 1
ATOM 2557 O O . GLN A 1 329 ? 3.857 -14.760 -9.173 1.00 90.56 329 GLN A O 1
ATOM 2562 N N . LEU A 1 330 ? 3.194 -16.686 -8.233 1.00 92.75 330 LEU A N 1
ATOM 2563 C CA . LEU A 1 330 ? 3.750 -17.559 -9.276 1.00 92.75 330 LEU A CA 1
ATOM 2564 C C . LEU A 1 330 ? 3.126 -17.268 -10.648 1.00 92.75 330 LEU A C 1
ATOM 2566 O O . LEU A 1 330 ? 3.845 -17.171 -11.644 1.00 92.75 330 LEU A O 1
ATOM 2570 N N . GLN A 1 331 ? 1.812 -17.037 -10.694 1.00 93.06 331 GLN A N 1
ATOM 2571 C CA . GLN A 1 331 ? 1.112 -16.645 -11.916 1.00 93.06 331 GLN A CA 1
ATOM 2572 C C . GLN A 1 331 ? 1.614 -15.298 -12.459 1.00 93.06 331 GLN A C 1
ATOM 2574 O O . GLN A 1 331 ? 1.908 -15.190 -13.650 1.00 93.06 331 GLN A O 1
ATOM 2579 N N . GLN A 1 332 ? 1.796 -14.293 -11.595 1.00 93.00 332 GLN A N 1
ATOM 2580 C CA . GLN A 1 332 ? 2.368 -13.001 -11.993 1.00 93.00 332 GLN A CA 1
ATOM 2581 C C . GLN A 1 332 ? 3.789 -13.147 -12.559 1.00 93.00 332 GLN A C 1
ATOM 2583 O O . GLN A 1 332 ? 4.137 -12.488 -13.541 1.00 93.00 332 GLN A O 1
ATOM 2588 N N . TYR A 1 333 ? 4.625 -14.009 -11.972 1.00 92.81 333 TYR A N 1
ATOM 2589 C CA . TYR A 1 333 ? 5.962 -14.273 -12.510 1.00 92.81 333 TYR A CA 1
ATOM 2590 C C . TYR A 1 333 ? 5.916 -14.996 -13.859 1.00 92.81 333 TYR A C 1
ATOM 2592 O O . TYR A 1 333 ? 6.709 -14.658 -14.736 1.00 92.81 333 TYR A O 1
ATOM 2600 N N . ARG A 1 334 ? 4.964 -15.912 -14.074 1.00 93.94 334 ARG A N 1
ATOM 2601 C CA . ARG A 1 334 ? 4.770 -16.583 -15.370 1.00 93.94 334 ARG A CA 1
ATOM 2602 C C . ARG A 1 334 ? 4.318 -15.612 -16.467 1.00 93.94 334 ARG A C 1
ATOM 2604 O O . ARG A 1 334 ? 4.796 -15.691 -17.600 1.00 93.94 334 ARG A O 1
ATOM 2611 N N . GLU A 1 335 ? 3.459 -14.648 -16.143 1.00 93.81 335 GLU A N 1
ATOM 2612 C CA . GLU A 1 335 ? 3.068 -13.577 -17.072 1.00 93.81 335 GLU A CA 1
ATOM 2613 C C . GLU A 1 335 ? 4.270 -12.707 -17.464 1.00 93.81 335 GLU A C 1
ATOM 2615 O O . GLU A 1 335 ? 4.525 -12.491 -18.652 1.00 93.81 335 GLU A O 1
ATOM 2620 N N . LYS A 1 336 ? 5.081 -12.290 -16.481 1.00 91.25 336 LYS A N 1
ATOM 2621 C CA . LYS A 1 336 ? 6.329 -11.547 -16.730 1.00 91.25 336 LYS A CA 1
ATOM 2622 C C . LYS A 1 336 ? 7.328 -12.354 -17.562 1.00 91.25 336 LYS A C 1
ATOM 2624 O O . LYS A 1 336 ? 7.960 -11.801 -18.459 1.00 91.25 336 LYS A O 1
ATOM 2629 N N . LEU A 1 337 ? 7.454 -13.652 -17.291 1.00 93.69 337 LEU A N 1
ATOM 2630 C CA . LEU A 1 337 ? 8.320 -14.562 -18.038 1.00 93.69 337 LEU A CA 1
ATOM 2631 C C . LEU A 1 337 ? 7.881 -14.686 -19.504 1.00 93.69 337 LEU A C 1
ATOM 2633 O O . LEU A 1 337 ? 8.718 -14.666 -20.403 1.00 93.69 337 LEU A O 1
ATOM 2637 N N . THR A 1 338 ? 6.571 -14.749 -19.753 1.00 93.06 338 THR A N 1
ATOM 2638 C CA . THR A 1 338 ? 6.006 -14.798 -21.110 1.00 93.06 338 THR A CA 1
ATOM 2639 C C . THR A 1 338 ? 6.363 -13.537 -21.895 1.00 93.06 338 THR A C 1
ATOM 2641 O O . THR A 1 338 ? 6.894 -13.635 -23.001 1.00 93.06 338 THR A O 1
ATOM 2644 N N . LEU A 1 339 ? 6.172 -12.358 -21.294 1.00 91.56 339 LEU A N 1
ATOM 2645 C CA . LEU A 1 339 ? 6.541 -11.083 -21.912 1.00 91.56 339 LEU A CA 1
ATOM 2646 C C . LEU A 1 339 ? 8.052 -10.995 -22.191 1.00 91.56 339 LEU A C 1
ATOM 2648 O O . LEU A 1 339 ? 8.464 -10.593 -23.278 1.00 91.56 339 LEU A O 1
ATOM 2652 N N . ALA A 1 340 ? 8.887 -11.417 -21.238 1.00 91.44 340 ALA A N 1
ATOM 2653 C CA . ALA A 1 340 ? 10.337 -11.437 -21.413 1.00 91.44 340 ALA A CA 1
ATOM 2654 C C . ALA A 1 340 ? 10.771 -12.377 -22.554 1.00 91.44 340 ALA A C 1
ATOM 2656 O O . ALA A 1 340 ? 11.658 -12.033 -23.335 1.00 91.44 340 ALA A O 1
ATOM 2657 N N . ASN A 1 341 ? 10.111 -13.529 -22.707 1.00 91.06 341 ASN A N 1
ATOM 2658 C CA . ASN A 1 341 ? 10.363 -14.457 -23.809 1.00 91.06 341 ASN A CA 1
ATOM 2659 C C . ASN A 1 341 ? 9.991 -13.864 -25.174 1.00 91.06 341 ASN A C 1
ATOM 2661 O O . ASN A 1 341 ? 10.720 -14.064 -26.147 1.00 91.06 341 ASN A O 1
ATOM 2665 N N . GLU A 1 342 ? 8.903 -13.096 -25.263 1.00 9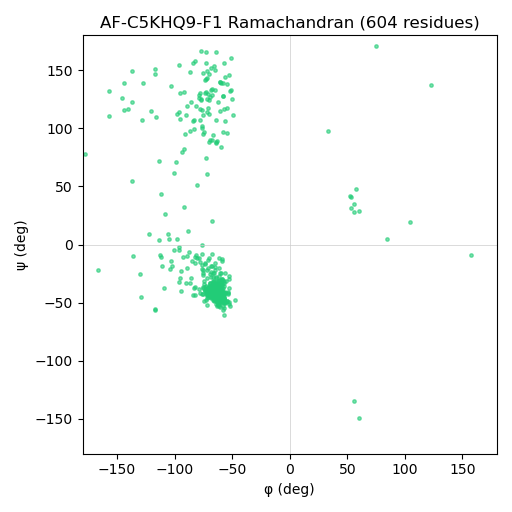2.19 342 GLU A N 1
ATOM 2666 C CA . GLU A 1 342 ? 8.551 -12.378 -26.492 1.00 92.19 342 GLU A CA 1
ATOM 2667 C C . GLU A 1 342 ? 9.605 -11.326 -26.863 1.00 92.19 342 GLU A C 1
ATOM 2669 O O . GLU A 1 342 ? 9.998 -11.230 -28.031 1.00 92.19 342 GLU A O 1
ATOM 2674 N N . THR A 1 343 ? 10.104 -10.571 -25.881 1.00 90.44 343 THR A N 1
ATOM 2675 C CA . THR A 1 343 ? 11.177 -9.584 -26.079 1.00 90.44 343 THR A CA 1
ATOM 2676 C C . THR A 1 343 ? 12.481 -10.255 -26.507 1.00 90.44 343 THR A C 1
ATOM 2678 O O . THR A 1 343 ? 13.074 -9.854 -27.509 1.00 90.44 343 THR A O 1
ATOM 2681 N N . ASN A 1 344 ? 12.880 -11.345 -25.845 1.00 90.62 344 ASN A N 1
ATOM 2682 C CA . ASN A 1 344 ? 14.052 -12.133 -26.231 1.00 90.62 344 ASN A CA 1
ATOM 2683 C C . ASN A 1 344 ? 13.924 -12.697 -27.654 1.00 90.62 344 ASN A C 1
ATOM 2685 O O . ASN A 1 344 ? 14.887 -12.680 -28.421 1.00 90.62 344 ASN A O 1
ATOM 2689 N N . ALA A 1 345 ? 12.732 -13.156 -28.049 1.00 90.44 345 ALA A N 1
ATOM 2690 C CA . ALA A 1 345 ? 12.486 -13.639 -29.405 1.00 90.44 345 ALA A CA 1
ATOM 2691 C C . ALA A 1 345 ? 12.616 -12.519 -30.452 1.00 90.44 345 ALA A C 1
ATOM 2693 O O . ALA A 1 345 ? 13.142 -12.759 -31.543 1.00 90.44 345 ALA A O 1
ATOM 2694 N N . LYS A 1 346 ? 12.167 -11.294 -30.142 1.00 90.12 346 LYS A N 1
ATOM 2695 C CA . LYS A 1 346 ? 12.365 -10.115 -31.007 1.00 90.12 346 LYS A CA 1
ATOM 2696 C C . LYS A 1 346 ? 13.848 -9.762 -31.132 1.00 90.12 346 LYS A C 1
ATOM 2698 O O . LYS A 1 346 ? 14.325 -9.602 -32.254 1.00 90.12 346 LYS A O 1
ATOM 2703 N N . LEU A 1 347 ? 14.576 -9.729 -30.016 1.00 90.94 347 LEU A N 1
ATOM 2704 C CA . LEU A 1 347 ? 16.022 -9.499 -29.978 1.00 90.94 347 LEU A CA 1
ATOM 2705 C C . LEU A 1 347 ? 16.779 -10.534 -30.826 1.00 90.94 347 LEU A C 1
ATOM 2707 O O . LEU A 1 347 ? 17.599 -10.176 -31.672 1.00 90.94 347 LEU A O 1
ATOM 2711 N N . ARG A 1 348 ? 16.448 -11.822 -30.676 1.00 91.31 348 ARG A N 1
ATOM 2712 C CA . ARG A 1 348 ? 17.062 -12.896 -31.465 1.00 91.31 348 ARG A CA 1
ATOM 2713 C C . ARG A 1 348 ? 16.803 -12.728 -32.959 1.00 91.31 348 ARG A C 1
ATOM 2715 O O . ARG A 1 348 ? 17.739 -12.798 -33.747 1.00 91.31 348 ARG A O 1
ATOM 2722 N N . ARG A 1 349 ? 15.563 -12.414 -33.356 1.00 90.56 349 ARG A N 1
ATOM 2723 C CA . ARG A 1 349 ? 15.223 -12.116 -34.760 1.00 90.56 349 ARG A CA 1
ATOM 2724 C C . ARG A 1 349 ? 15.981 -10.900 -35.296 1.00 90.56 349 ARG A C 1
ATOM 2726 O O . ARG A 1 349 ? 16.419 -10.940 -36.440 1.00 90.56 349 ARG A O 1
ATOM 2733 N N . LYS A 1 350 ? 16.158 -9.845 -34.492 1.00 87.31 350 LYS A N 1
ATOM 2734 C CA . LYS A 1 350 ? 16.916 -8.637 -34.864 1.00 87.31 350 LYS A CA 1
ATOM 2735 C C . LYS A 1 350 ? 18.366 -8.990 -35.201 1.00 87.31 350 LYS A C 1
ATOM 2737 O O . LYS A 1 350 ? 18.844 -8.603 -36.263 1.00 87.31 350 LYS A O 1
ATOM 2742 N N . VAL A 1 351 ? 19.023 -9.807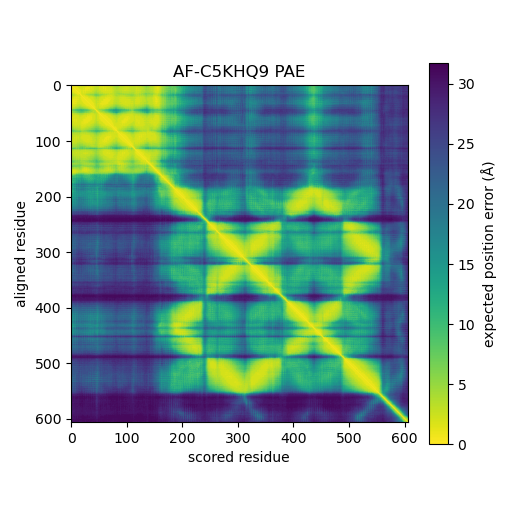 -34.376 1.00 88.25 351 VAL A N 1
ATOM 2743 C CA . VAL A 1 351 ? 20.400 -10.274 -34.628 1.00 88.25 351 VAL A CA 1
ATOM 2744 C C . VAL A 1 351 ? 20.473 -11.259 -35.802 1.00 88.25 351 VAL A C 1
ATOM 2746 O O . VAL A 1 351 ? 21.361 -11.136 -36.643 1.00 88.25 351 VAL A O 1
ATOM 2749 N N . ASP A 1 352 ? 19.530 -12.199 -35.901 1.00 88.00 352 ASP A N 1
ATOM 2750 C CA . ASP A 1 352 ? 19.493 -13.211 -36.969 1.00 88.00 352 ASP A CA 1
ATOM 2751 C C . ASP A 1 352 ? 19.113 -12.625 -38.346 1.00 88.00 352 ASP A C 1
ATOM 2753 O O . ASP A 1 352 ? 19.411 -13.233 -39.374 1.00 88.00 352 ASP A O 1
ATOM 2757 N N . SER A 1 353 ? 18.482 -11.444 -38.390 1.00 88.62 353 SER A N 1
ATOM 2758 C CA . SER A 1 353 ? 18.128 -10.742 -39.635 1.00 88.62 353 SER A CA 1
ATOM 2759 C C . SER A 1 353 ? 19.322 -10.106 -40.355 1.00 88.62 353 SER A C 1
ATOM 2761 O O . SER A 1 353 ? 19.218 -9.764 -41.535 1.00 88.62 353 SER A O 1
ATOM 2763 N N . ILE A 1 354 ? 20.459 -9.960 -39.668 1.00 86.88 354 ILE A N 1
ATOM 2764 C CA . ILE A 1 354 ? 21.687 -9.415 -40.247 1.00 86.88 354 ILE A CA 1
ATOM 2765 C C . ILE A 1 354 ? 22.280 -10.457 -41.202 1.00 86.88 354 ILE A C 1
ATOM 2767 O O . ILE A 1 354 ? 22.554 -11.591 -40.808 1.00 86.88 354 ILE A O 1
ATOM 2771 N N . ASP A 1 355 ? 22.518 -10.061 -42.456 1.00 84.62 355 ASP A N 1
ATOM 2772 C CA . ASP A 1 355 ? 23.118 -10.924 -43.479 1.00 84.62 355 ASP A CA 1
ATOM 2773 C C . ASP A 1 355 ? 24.420 -11.569 -42.968 1.00 84.62 355 ASP A C 1
ATOM 2775 O O . ASP A 1 355 ? 25.292 -10.892 -42.420 1.00 84.62 355 ASP A O 1
ATOM 2779 N N . ALA A 1 356 ? 24.574 -12.881 -43.164 1.00 83.31 356 ALA A N 1
ATOM 2780 C CA . ALA A 1 356 ? 25.718 -13.644 -42.670 1.00 83.31 356 ALA A CA 1
ATOM 2781 C C . ALA A 1 356 ? 27.076 -13.106 -43.168 1.00 83.31 356 ALA A C 1
ATOM 2783 O O . ALA A 1 356 ? 28.063 -13.155 -42.430 1.00 83.31 356 ALA A O 1
ATOM 2784 N N . ALA A 1 357 ? 27.139 -12.560 -44.387 1.00 79.31 357 ALA A N 1
ATOM 2785 C CA . ALA A 1 357 ? 28.346 -11.950 -44.938 1.00 79.31 357 ALA A CA 1
ATOM 2786 C C . ALA A 1 357 ? 28.669 -10.608 -44.261 1.00 79.31 357 ALA A C 1
ATOM 2788 O O . ALA A 1 357 ? 29.833 -10.329 -43.968 1.00 79.31 357 ALA A O 1
ATOM 2789 N N . VAL A 1 358 ? 27.644 -9.802 -43.968 1.00 81.25 358 VAL A N 1
ATOM 2790 C CA . VAL A 1 358 ? 27.762 -8.526 -43.240 1.00 81.25 358 VAL A CA 1
ATOM 2791 C C . VAL A 1 358 ? 28.140 -8.788 -41.781 1.00 81.25 358 VAL A C 1
ATOM 2793 O O . VAL A 1 358 ? 29.080 -8.181 -41.274 1.00 81.25 358 VAL A O 1
ATOM 2796 N N . PHE A 1 359 ? 27.490 -9.755 -41.132 1.00 84.25 359 PHE A N 1
ATOM 2797 C CA . PHE A 1 359 ? 27.805 -10.190 -39.773 1.00 84.25 359 PHE A CA 1
ATOM 2798 C C . PHE A 1 359 ? 29.249 -10.696 -39.671 1.00 84.25 359 PHE A C 1
ATOM 2800 O O . PHE A 1 359 ? 29.981 -10.288 -38.771 1.00 84.25 359 PHE A O 1
ATOM 2807 N N . GLY A 1 360 ? 29.696 -11.537 -40.612 1.00 80.81 360 GLY A N 1
ATOM 2808 C CA . GLY A 1 360 ? 31.078 -12.022 -40.663 1.00 80.81 360 GLY A CA 1
ATOM 2809 C C . GLY A 1 360 ? 32.096 -10.894 -40.855 1.00 80.81 360 GLY A C 1
ATOM 2810 O O . GLY A 1 360 ? 33.122 -10.865 -40.170 1.00 80.81 360 GLY A O 1
ATOM 2811 N N . ALA A 1 361 ? 31.784 -9.928 -41.725 1.00 80.81 361 ALA A N 1
ATOM 2812 C CA . ALA A 1 361 ? 32.609 -8.748 -41.965 1.00 80.81 361 ALA A CA 1
ATOM 2813 C C . ALA A 1 361 ? 32.762 -7.879 -40.704 1.00 80.81 361 ALA A C 1
ATOM 2815 O O . ALA A 1 361 ? 33.883 -7.597 -40.279 1.00 80.81 361 ALA A O 1
ATOM 2816 N N . VAL A 1 362 ? 31.651 -7.532 -40.049 1.00 81.62 362 VAL A N 1
ATOM 2817 C CA . VAL A 1 362 ? 31.651 -6.726 -38.819 1.00 81.62 362 VAL A CA 1
ATOM 2818 C C . VAL A 1 362 ? 32.306 -7.478 -37.657 1.00 81.62 362 VAL A C 1
ATOM 2820 O O . VAL A 1 362 ? 33.034 -6.868 -36.880 1.00 81.62 362 VAL A O 1
ATOM 2823 N N . SER A 1 363 ? 32.149 -8.800 -37.569 1.00 80.12 363 SER A N 1
ATOM 2824 C CA . SER A 1 363 ? 32.659 -9.591 -36.437 1.00 80.12 363 SER A CA 1
ATOM 2825 C C . SER A 1 363 ? 34.153 -9.900 -36.498 1.00 80.12 363 SER A C 1
ATOM 2827 O O . SER A 1 363 ? 34.797 -9.928 -35.455 1.00 80.12 363 SER A O 1
ATOM 2829 N N . SER A 1 364 ? 34.699 -10.184 -37.687 1.00 80.06 364 SER A N 1
ATOM 2830 C CA . SER A 1 364 ? 36.007 -10.858 -37.796 1.00 80.06 364 SER A CA 1
ATOM 2831 C C . SER A 1 364 ? 37.021 -10.199 -38.726 1.00 80.06 364 SER A C 1
ATOM 2833 O O . SER A 1 364 ? 38.217 -10.374 -38.507 1.00 80.06 364 SER A O 1
ATOM 2835 N N . LYS A 1 365 ? 36.586 -9.425 -39.729 1.00 83.56 365 LYS A N 1
ATOM 2836 C CA . LYS A 1 365 ? 37.515 -8.891 -40.733 1.00 83.56 365 LYS A CA 1
ATOM 2837 C C . LYS A 1 365 ? 38.379 -7.757 -40.190 1.00 83.56 365 LYS A C 1
ATOM 2839 O O . LYS A 1 365 ? 37.893 -6.910 -39.436 1.00 83.56 365 LYS A O 1
ATOM 2844 N N . THR A 1 366 ? 39.646 -7.690 -40.572 1.00 81.12 366 THR A N 1
ATOM 2845 C CA . THR A 1 366 ? 40.493 -6.532 -40.233 1.00 81.12 366 THR A CA 1
ATOM 2846 C C . THR A 1 366 ? 40.099 -5.305 -41.064 1.00 81.12 366 THR A C 1
ATOM 2848 O O . THR A 1 366 ? 39.375 -5.415 -42.058 1.00 81.12 366 THR A O 1
ATOM 2851 N N . LYS A 1 367 ? 40.571 -4.113 -40.669 1.00 79.00 367 LYS A N 1
ATOM 2852 C CA . LYS A 1 367 ? 40.342 -2.876 -41.437 1.00 79.00 367 LYS A CA 1
ATOM 2853 C C . LYS A 1 367 ? 40.798 -3.044 -42.893 1.00 79.00 367 LYS A C 1
ATOM 2855 O O . LYS A 1 367 ? 40.057 -2.716 -43.810 1.00 79.00 367 LYS A O 1
ATOM 2860 N N . GLU A 1 368 ? 41.952 -3.673 -43.094 1.00 77.62 368 GLU A N 1
ATOM 2861 C CA . GLU A 1 368 ? 42.569 -3.938 -44.402 1.00 77.62 368 GLU A CA 1
ATOM 2862 C C . GLU A 1 368 ? 41.732 -4.886 -45.284 1.00 77.62 368 GLU A C 1
ATOM 2864 O O . GLU A 1 368 ? 41.616 -4.688 -46.498 1.00 77.62 368 GLU A O 1
ATOM 2869 N N . GLU A 1 369 ? 41.107 -5.901 -44.681 1.00 80.56 369 GLU A N 1
ATOM 2870 C CA . GLU A 1 369 ? 40.230 -6.854 -45.372 1.00 80.56 369 GLU A CA 1
ATOM 2871 C C . GLU A 1 369 ? 38.893 -6.219 -45.777 1.00 80.56 369 GLU A C 1
ATOM 2873 O O . GLU A 1 369 ? 38.392 -6.469 -46.876 1.00 80.56 369 GLU A O 1
ATOM 2878 N N . LEU A 1 370 ? 38.327 -5.353 -44.930 1.00 79.50 370 LEU A N 1
ATOM 2879 C CA . LEU A 1 370 ? 37.143 -4.560 -45.279 1.00 79.50 370 LEU A CA 1
ATOM 2880 C C . LEU A 1 370 ? 37.454 -3.569 -46.410 1.00 79.50 370 LEU A C 1
ATOM 2882 O O . LEU A 1 370 ? 36.662 -3.401 -47.337 1.00 79.50 370 LEU A O 1
ATOM 2886 N N . GLU A 1 371 ? 38.632 -2.951 -46.390 1.00 79.06 371 GLU A N 1
ATOM 2887 C CA . GLU A 1 371 ? 39.104 -2.072 -47.464 1.00 79.06 371 GLU A CA 1
ATOM 2888 C C . GLU A 1 371 ? 39.310 -2.839 -48.785 1.00 79.06 371 GLU A C 1
ATOM 2890 O O . GLU A 1 371 ? 38.971 -2.340 -49.861 1.00 79.06 371 GLU A O 1
ATOM 2895 N N . ALA A 1 372 ? 39.782 -4.091 -48.738 1.00 76.88 372 ALA A N 1
ATOM 2896 C CA . ALA A 1 372 ? 39.841 -4.983 -49.902 1.00 76.88 372 ALA A CA 1
ATOM 2897 C C . ALA A 1 372 ? 38.444 -5.347 -50.454 1.00 76.88 372 ALA A C 1
ATOM 2899 O O . ALA A 1 372 ? 38.218 -5.293 -51.668 1.00 76.88 372 ALA A O 1
ATOM 2900 N N . ASP A 1 373 ? 37.475 -5.626 -49.580 1.00 74.25 373 ASP A N 1
ATOM 2901 C CA . ASP A 1 373 ? 36.080 -5.877 -49.963 1.00 74.25 373 ASP A CA 1
ATOM 2902 C C . ASP A 1 373 ? 35.423 -4.660 -50.625 1.00 74.25 373 ASP A C 1
ATOM 2904 O O . ASP A 1 373 ? 34.580 -4.818 -51.514 1.00 74.25 373 ASP A O 1
ATOM 2908 N N . LEU A 1 374 ? 35.800 -3.446 -50.220 1.00 71.50 374 LEU A N 1
ATOM 2909 C CA . LEU A 1 374 ? 35.338 -2.217 -50.859 1.00 71.50 374 LEU A CA 1
ATOM 2910 C C . LEU A 1 374 ? 35.991 -2.023 -52.235 1.00 71.50 374 LEU A C 1
ATOM 2912 O O . LEU A 1 374 ? 35.275 -1.636 -53.165 1.00 71.50 374 LEU A O 1
ATOM 2916 N N . ARG A 1 375 ? 37.285 -2.362 -52.392 1.00 66.81 375 ARG A N 1
ATOM 2917 C CA . ARG A 1 375 ? 38.041 -2.258 -53.663 1.00 66.81 375 ARG A CA 1
ATOM 2918 C C . ARG A 1 375 ? 37.426 -3.104 -54.769 1.00 66.81 375 ARG A C 1
ATOM 2920 O O . ARG A 1 375 ? 37.295 -2.649 -55.900 1.00 66.81 375 ARG A O 1
ATOM 2927 N N . SER A 1 376 ? 36.961 -4.305 -54.428 1.00 58.50 376 SER A N 1
ATOM 2928 C CA . SER A 1 376 ? 36.272 -5.198 -55.375 1.00 58.50 376 SER A CA 1
ATOM 2929 C C . SER A 1 376 ? 34.930 -4.650 -55.898 1.00 58.50 376 SER A C 1
ATOM 2931 O O . SER A 1 376 ? 34.413 -5.129 -56.904 1.00 58.50 376 SER A O 1
ATOM 2933 N N . THR A 1 377 ? 34.368 -3.631 -55.239 1.00 55.59 377 THR A N 1
ATOM 2934 C CA . THR A 1 377 ? 33.101 -2.970 -55.613 1.00 55.59 377 THR A CA 1
ATOM 2935 C C . THR A 1 377 ? 33.290 -1.619 -56.300 1.00 55.59 377 THR A C 1
ATOM 2937 O O . THR A 1 377 ? 32.334 -1.092 -56.870 1.00 55.59 377 THR A O 1
ATOM 2940 N N . SER A 1 378 ? 34.490 -1.038 -56.246 1.00 49.44 378 SER A N 1
ATOM 2941 C CA . SER A 1 378 ? 34.800 0.269 -56.823 1.00 49.44 378 SER A CA 1
ATOM 2942 C C . SER A 1 378 ? 35.348 0.119 -58.239 1.00 49.44 378 SER A C 1
ATOM 2944 O O . SER A 1 378 ? 36.548 0.215 -58.473 1.00 49.44 378 SER A O 1
ATOM 2946 N N . ALA A 1 379 ? 34.457 -0.084 -59.203 1.00 41.16 379 ALA A N 1
ATOM 2947 C CA . ALA A 1 379 ? 34.765 0.151 -60.607 1.00 41.16 379 ALA A CA 1
ATOM 2948 C C . ALA A 1 379 ? 33.916 1.322 -61.116 1.00 41.16 379 ALA A C 1
ATOM 2950 O O . ALA A 1 379 ? 32.970 1.099 -61.857 1.00 41.16 379 ALA A O 1
ATOM 2951 N N . MET A 1 380 ? 34.215 2.563 -60.699 1.00 42.06 380 MET A N 1
ATOM 2952 C CA . MET A 1 380 ? 33.851 3.764 -61.471 1.00 42.06 380 MET A CA 1
ATOM 2953 C C . MET A 1 380 ? 34.754 4.977 -61.131 1.00 42.06 380 MET A C 1
ATOM 2955 O O . MET A 1 380 ? 34.918 5.306 -59.954 1.00 42.06 380 MET A O 1
ATOM 2959 N N . PRO A 1 381 ? 35.283 5.691 -62.145 1.00 40.50 381 PRO A N 1
ATOM 2960 C CA . PRO A 1 381 ? 36.057 6.920 -61.997 1.00 40.50 381 PRO A CA 1
ATOM 2961 C C . PRO A 1 381 ? 35.109 8.123 -61.852 1.00 40.50 381 PRO A C 1
ATOM 2963 O O . PRO A 1 381 ? 34.560 8.620 -62.834 1.00 40.50 381 PRO A O 1
ATOM 2966 N N . GLY A 1 382 ? 34.874 8.602 -60.628 1.00 47.31 382 GLY A N 1
ATOM 2967 C CA . GLY A 1 382 ? 33.982 9.757 -60.428 1.00 47.31 382 GLY A CA 1
ATOM 2968 C C . GLY A 1 382 ? 34.007 10.427 -59.055 1.00 47.31 382 GLY A C 1
ATOM 2969 O O . GLY A 1 382 ? 33.682 11.610 -58.967 1.00 47.31 382 GLY A O 1
ATOM 2970 N N . GLN A 1 383 ? 34.442 9.739 -57.993 1.00 47.28 383 GLN A N 1
ATOM 2971 C CA . GLN A 1 383 ? 34.450 10.320 -56.639 1.00 47.28 383 GLN A CA 1
ATOM 2972 C C . GLN A 1 383 ? 35.417 11.505 -56.490 1.00 47.28 383 GLN A C 1
ATOM 2974 O O . GLN A 1 383 ? 35.087 12.471 -55.808 1.00 47.28 383 GLN A O 1
ATOM 2979 N N . SER A 1 384 ? 36.529 11.510 -57.229 1.00 45.38 384 SER A N 1
ATOM 2980 C CA . SER A 1 384 ? 37.503 12.611 -57.209 1.00 45.38 384 SER A CA 1
ATOM 2981 C C . SER A 1 384 ? 36.984 13.936 -57.805 1.00 45.38 384 SER A C 1
ATOM 2983 O O . SER A 1 384 ? 37.658 14.956 -57.698 1.00 45.38 384 SER A O 1
ATOM 2985 N N . ARG A 1 385 ? 35.795 13.961 -58.438 1.00 45.78 385 ARG A N 1
ATOM 2986 C CA . ARG A 1 385 ? 35.158 15.193 -58.958 1.00 45.78 385 ARG A CA 1
ATOM 2987 C C . ARG A 1 385 ? 34.191 15.867 -57.970 1.00 45.78 385 ARG A C 1
ATOM 2989 O O . ARG A 1 385 ? 33.757 16.985 -58.245 1.00 45.78 385 ARG A O 1
ATOM 2996 N N . LEU A 1 386 ? 33.838 15.219 -56.854 1.00 50.47 386 LEU A N 1
ATOM 2997 C CA . LEU A 1 386 ? 32.890 15.750 -55.856 1.00 50.47 386 LEU A CA 1
ATOM 2998 C C . LEU A 1 386 ? 33.547 16.686 -54.845 1.00 50.47 386 LEU A C 1
ATOM 3000 O O . LEU A 1 386 ? 33.002 17.745 -54.551 1.00 50.47 386 LEU A O 1
ATOM 3004 N N . THR A 1 387 ? 34.723 16.302 -54.351 1.00 50.16 387 THR A N 1
ATOM 3005 C CA . THR A 1 387 ? 35.499 17.028 -53.332 1.00 50.16 387 THR A CA 1
ATOM 3006 C C . THR A 1 387 ? 36.100 18.339 -53.848 1.00 50.16 387 THR A C 1
ATOM 3008 O O . THR A 1 387 ? 36.555 19.163 -53.063 1.00 50.16 387 THR A O 1
ATOM 3011 N N . ALA A 1 388 ? 36.070 18.566 -55.165 1.00 52.16 388 ALA A N 1
ATOM 3012 C CA . ALA A 1 388 ? 36.606 19.763 -55.805 1.00 52.16 388 ALA A CA 1
ATOM 3013 C C . ALA A 1 388 ? 35.598 20.927 -55.926 1.00 52.16 388 ALA A C 1
ATOM 3015 O O . ALA A 1 388 ? 36.006 22.028 -56.296 1.00 52.16 388 ALA A O 1
ATOM 3016 N N . ASP A 1 389 ? 34.296 20.727 -55.651 1.00 66.50 389 ASP A N 1
ATOM 3017 C CA . ASP A 1 389 ? 33.318 21.828 -55.684 1.00 66.50 389 ASP A CA 1
ATOM 3018 C C . ASP A 1 389 ? 33.078 22.420 -54.285 1.00 66.50 389 ASP A C 1
ATOM 3020 O O . ASP A 1 389 ? 32.467 21.755 -53.439 1.00 66.50 389 ASP A O 1
ATOM 3024 N N . PRO A 1 390 ? 33.471 23.686 -54.041 1.00 73.81 390 PRO A N 1
ATOM 3025 C CA . PRO A 1 390 ? 33.304 24.327 -52.740 1.00 73.81 390 PRO A CA 1
ATOM 3026 C C . PRO A 1 390 ? 31.839 24.415 -52.287 1.00 73.81 390 PRO A C 1
ATOM 3028 O O . PRO A 1 390 ? 31.583 24.477 -51.087 1.00 73.81 390 PRO A O 1
ATOM 3031 N N . LYS A 1 391 ? 30.860 24.395 -53.206 1.00 75.62 391 LYS A N 1
ATOM 3032 C CA . LYS A 1 391 ? 29.433 24.447 -52.845 1.00 75.62 391 LYS A CA 1
ATOM 3033 C C . LYS A 1 391 ? 28.923 23.133 -52.254 1.00 75.62 391 LYS A C 1
ATOM 3035 O O . LYS A 1 391 ? 28.139 23.168 -51.309 1.00 75.62 391 LYS A O 1
ATOM 3040 N N . ILE A 1 392 ? 29.372 21.995 -52.788 1.00 74.88 392 ILE A N 1
ATOM 3041 C CA . ILE A 1 392 ? 28.968 20.665 -52.304 1.00 74.88 392 ILE A CA 1
ATOM 3042 C C . ILE A 1 392 ? 29.622 20.391 -50.951 1.00 74.88 392 ILE A C 1
ATOM 3044 O O . ILE A 1 392 ? 28.944 19.936 -50.034 1.00 74.88 392 ILE A O 1
ATOM 3048 N N . GLU A 1 393 ? 30.898 20.752 -50.789 1.00 75.94 393 GLU A N 1
ATOM 3049 C CA . GLU A 1 393 ? 31.598 20.601 -49.509 1.00 75.94 393 GLU A CA 1
ATOM 3050 C C . GLU A 1 393 ? 31.012 21.515 -48.419 1.00 75.94 393 GLU A C 1
ATOM 3052 O O . GLU A 1 393 ? 30.844 21.091 -47.278 1.00 75.94 393 GLU A O 1
ATOM 3057 N N . ALA A 1 394 ? 30.606 22.742 -48.765 1.00 80.56 394 ALA A N 1
ATOM 3058 C CA . ALA A 1 394 ? 29.922 23.632 -47.826 1.00 80.56 394 ALA A CA 1
ATOM 3059 C C . ALA A 1 394 ? 28.520 23.130 -47.425 1.00 80.56 394 ALA A C 1
ATOM 3061 O O . ALA A 1 394 ? 28.102 23.343 -46.289 1.00 80.56 394 ALA A O 1
ATOM 3062 N N . ALA A 1 395 ? 27.772 22.487 -48.330 1.00 81.12 395 ALA A N 1
ATOM 3063 C CA . ALA A 1 395 ? 26.485 21.857 -48.001 1.00 81.12 395 ALA A CA 1
ATOM 3064 C C . ALA A 1 395 ? 26.665 20.600 -47.129 1.00 81.12 395 ALA A C 1
ATOM 3066 O O . ALA A 1 395 ? 25.888 20.359 -46.210 1.00 81.12 395 ALA A O 1
ATOM 3067 N N . ARG A 1 396 ? 27.739 19.845 -47.373 1.00 81.81 396 ARG A N 1
ATOM 3068 C CA . ARG A 1 396 ? 28.136 18.669 -46.596 1.00 81.81 396 ARG A CA 1
ATOM 3069 C C . ARG A 1 396 ? 28.505 19.031 -45.158 1.00 81.81 396 ARG A C 1
ATOM 3071 O O . ARG A 1 396 ? 27.943 18.466 -44.233 1.00 81.81 396 ARG A O 1
ATOM 3078 N N . MET A 1 397 ? 29.386 20.016 -44.966 1.00 81.12 397 MET A N 1
ATOM 3079 C CA . MET A 1 397 ? 29.756 20.507 -43.630 1.00 81.12 397 MET A CA 1
ATOM 3080 C C . MET A 1 397 ? 28.529 20.988 -42.845 1.00 81.12 397 MET A C 1
ATOM 3082 O O . MET A 1 397 ? 28.349 20.585 -41.705 1.00 81.12 397 MET A O 1
ATOM 3086 N N . ARG A 1 398 ? 27.630 21.749 -43.488 1.00 84.88 398 ARG A N 1
ATOM 3087 C CA . ARG A 1 398 ? 26.361 22.169 -42.870 1.00 84.88 398 ARG A CA 1
ATOM 3088 C C . ARG A 1 398 ? 25.507 20.979 -42.418 1.00 84.88 398 ARG A C 1
ATOM 3090 O O . ARG A 1 398 ? 24.959 21.011 -41.323 1.00 84.88 398 ARG A O 1
ATOM 3097 N N . CYS A 1 399 ? 25.419 19.928 -43.233 1.00 84.69 399 CYS A N 1
ATOM 3098 C CA . CYS A 1 399 ? 24.665 18.729 -42.878 1.00 84.69 399 CYS A CA 1
ATOM 3099 C C . CYS A 1 399 ? 25.319 17.957 -41.716 1.00 84.69 399 CYS A C 1
ATOM 3101 O O . CYS A 1 399 ? 24.598 17.508 -40.829 1.00 84.69 399 CYS A O 1
ATOM 3103 N N . ALA A 1 400 ? 26.655 17.861 -41.666 1.00 81.50 400 ALA A N 1
ATOM 3104 C CA . ALA A 1 400 ? 27.372 17.255 -40.538 1.00 81.50 400 ALA A CA 1
ATOM 3105 C C . ALA A 1 400 ? 27.101 18.016 -39.234 1.00 81.50 400 ALA A C 1
ATOM 3107 O O . ALA A 1 400 ? 26.685 17.405 -38.255 1.00 81.50 400 ALA A O 1
ATOM 3108 N N . ASP A 1 401 ? 27.226 19.346 -39.259 1.00 85.19 401 ASP A N 1
ATOM 3109 C CA . ASP A 1 401 ? 26.965 20.196 -38.093 1.00 85.19 401 ASP A CA 1
ATOM 3110 C C . ASP A 1 401 ? 25.513 20.043 -37.592 1.00 85.19 401 ASP A C 1
ATOM 3112 O O . ASP A 1 401 ? 25.255 20.033 -36.387 1.00 85.19 401 ASP A O 1
ATOM 3116 N N . CYS A 1 402 ? 24.543 19.897 -38.506 1.00 86.75 402 CYS A N 1
ATOM 3117 C CA . CYS A 1 402 ? 23.148 19.627 -38.149 1.00 86.75 402 CYS A CA 1
ATOM 3118 C C . CYS A 1 402 ? 22.960 18.259 -37.477 1.00 86.75 402 CYS A C 1
ATOM 3120 O O . CYS A 1 402 ? 22.217 18.172 -36.498 1.00 86.75 402 CYS A O 1
ATOM 3122 N N . VAL A 1 403 ? 23.632 17.211 -37.966 1.00 85.69 403 VAL A N 1
ATOM 3123 C CA . VAL A 1 403 ? 23.560 15.863 -37.379 1.00 85.69 403 VAL A CA 1
ATOM 3124 C C . VAL A 1 403 ? 24.210 15.829 -35.995 1.00 85.69 403 VAL A C 1
ATOM 3126 O O . VAL A 1 403 ? 23.596 15.315 -35.061 1.00 85.69 403 VAL A O 1
ATOM 3129 N N . ASP A 1 404 ? 25.387 16.435 -35.831 1.00 85.06 404 ASP A N 1
ATOM 3130 C CA . ASP A 1 404 ? 26.072 16.520 -34.535 1.00 85.06 404 ASP A CA 1
ATOM 3131 C C . ASP A 1 404 ? 25.220 17.291 -33.516 1.00 85.06 404 ASP A C 1
ATOM 3133 O O . ASP A 1 404 ? 25.068 16.873 -32.365 1.00 85.06 404 ASP A O 1
ATOM 3137 N N . ARG A 1 405 ? 24.577 18.384 -33.950 1.00 88.31 405 ARG A N 1
ATOM 3138 C CA . ARG A 1 405 ? 23.639 19.139 -33.112 1.00 88.31 405 ARG A CA 1
ATOM 3139 C C . ARG A 1 405 ? 22.415 18.313 -32.718 1.00 88.31 405 ARG A C 1
ATOM 3141 O O . ARG A 1 405 ? 22.003 18.380 -31.564 1.00 88.31 405 ARG A O 1
ATOM 3148 N N . LEU A 1 406 ? 21.828 17.556 -33.647 1.00 88.69 406 LEU A N 1
ATOM 3149 C CA . LEU A 1 406 ? 20.682 16.686 -33.367 1.00 88.69 406 LEU A CA 1
ATOM 3150 C C . LEU A 1 406 ? 21.042 15.612 -32.331 1.00 88.69 406 LEU A C 1
ATOM 3152 O O . LEU A 1 406 ? 20.277 15.395 -31.397 1.00 88.69 406 LEU A O 1
ATOM 3156 N N . GLN A 1 407 ? 22.212 14.981 -32.461 1.00 85.62 407 GLN A N 1
ATOM 3157 C CA . GLN A 1 407 ? 22.690 13.978 -31.505 1.00 85.62 407 GLN A CA 1
ATOM 3158 C C . GLN A 1 407 ? 22.975 14.581 -30.123 1.00 85.62 407 GLN A C 1
ATOM 3160 O O . GLN A 1 407 ? 22.615 13.978 -29.113 1.00 85.62 407 GLN A O 1
ATOM 3165 N N . ALA A 1 408 ? 23.572 15.775 -30.067 1.00 88.31 408 ALA A N 1
ATOM 3166 C CA . ALA A 1 408 ? 23.816 16.481 -28.812 1.00 88.31 408 ALA A CA 1
ATOM 3167 C C . ALA A 1 408 ? 22.508 16.872 -28.104 1.00 88.31 408 ALA A C 1
ATOM 3169 O O . ALA A 1 408 ? 22.364 16.632 -26.911 1.00 88.31 408 ALA A O 1
ATOM 3170 N N . GLU A 1 409 ? 21.530 17.421 -28.830 1.00 89.25 409 GLU A N 1
ATOM 3171 C CA . GLU A 1 409 ? 20.226 17.789 -28.260 1.00 89.25 409 GLU A CA 1
ATOM 3172 C C . GLU A 1 409 ? 19.436 16.553 -27.808 1.00 89.25 409 GLU A C 1
ATOM 3174 O O . GLU A 1 409 ? 18.819 16.585 -26.747 1.00 89.25 409 GLU A O 1
ATOM 3179 N N . LEU A 1 410 ? 19.501 15.439 -28.548 1.00 88.69 410 LEU A N 1
ATOM 3180 C CA . LEU A 1 410 ? 18.885 14.175 -28.132 1.00 88.69 410 LEU A CA 1
ATOM 3181 C C . LEU A 1 410 ? 19.506 13.647 -26.829 1.00 88.69 410 LEU A C 1
ATOM 3183 O O . LEU A 1 410 ? 18.782 13.158 -25.963 1.00 88.69 410 LEU A O 1
ATOM 3187 N N . ALA A 1 411 ? 20.825 13.785 -26.656 1.00 88.06 411 ALA A N 1
ATOM 3188 C CA . ALA A 1 411 ? 21.505 13.432 -25.411 1.00 88.06 411 ALA A CA 1
ATOM 3189 C C . ALA A 1 411 ? 21.095 14.344 -24.240 1.00 88.06 411 ALA A C 1
ATOM 3191 O O . ALA A 1 411 ? 20.821 13.836 -23.154 1.00 88.06 411 ALA A O 1
ATOM 3192 N N . THR A 1 412 ? 20.986 15.658 -24.461 1.00 91.00 412 THR A N 1
ATOM 3193 C CA . THR A 1 412 ? 20.510 16.610 -23.443 1.00 91.00 412 THR A CA 1
ATOM 3194 C C . THR A 1 412 ? 19.076 16.302 -23.017 1.00 91.00 412 THR A C 1
ATOM 3196 O O . THR A 1 412 ? 18.796 16.203 -21.827 1.00 91.00 412 THR A O 1
ATOM 3199 N N . VAL A 1 413 ? 18.168 16.084 -23.974 1.00 90.00 413 VAL A N 1
ATOM 3200 C CA . VAL A 1 413 ? 16.767 15.754 -23.666 1.00 90.00 413 VAL A CA 1
ATOM 3201 C C . VAL A 1 413 ? 16.662 14.416 -22.941 1.00 90.00 413 VAL A C 1
ATOM 3203 O O . VAL A 1 413 ? 15.848 14.285 -22.031 1.00 90.00 413 VAL A O 1
ATOM 3206 N N . LYS A 1 414 ? 17.519 13.442 -23.265 1.00 89.19 414 LYS A N 1
ATOM 3207 C CA . LYS A 1 414 ? 17.602 12.195 -22.499 1.00 89.19 414 LYS A CA 1
ATOM 3208 C C . LYS A 1 414 ? 17.939 12.454 -21.027 1.00 89.19 414 LYS A C 1
ATOM 3210 O O . LYS A 1 414 ? 17.295 11.893 -20.150 1.00 89.19 414 LYS A O 1
ATOM 3215 N N . GLU A 1 415 ? 18.930 13.299 -20.749 1.00 90.19 415 GLU A N 1
ATOM 3216 C CA . GLU A 1 415 ? 19.315 13.653 -19.376 1.00 90.19 415 GLU A CA 1
ATOM 3217 C C . GLU A 1 415 ? 18.193 14.413 -18.640 1.00 90.19 415 GLU A C 1
ATOM 3219 O O . GLU A 1 415 ? 17.921 14.151 -17.466 1.00 90.19 415 GLU A O 1
ATOM 3224 N N . GLU A 1 416 ? 17.474 15.297 -19.337 1.00 89.94 416 GLU A N 1
ATOM 3225 C CA . GLU A 1 416 ? 16.290 15.980 -18.799 1.00 89.94 416 GLU A CA 1
ATOM 3226 C C . GLU A 1 416 ? 15.161 14.998 -18.440 1.00 89.94 416 GLU A C 1
ATOM 3228 O O . GLU A 1 416 ? 14.583 15.105 -17.358 1.00 89.94 416 GLU A O 1
ATOM 3233 N N . VAL A 1 417 ? 14.876 14.011 -19.296 1.00 89.56 417 VAL A N 1
ATOM 3234 C CA . VAL A 1 417 ? 13.863 12.971 -19.036 1.00 89.56 417 VAL A CA 1
ATOM 3235 C C . VAL A 1 417 ? 14.256 12.097 -17.843 1.00 89.56 417 VAL A C 1
ATOM 3237 O O . VAL A 1 417 ? 13.444 11.897 -16.938 1.00 89.56 417 VAL A O 1
ATOM 3240 N N . GLU A 1 418 ? 15.509 11.642 -17.779 1.00 89.00 418 GLU A N 1
ATOM 3241 C CA . GLU A 1 418 ? 16.005 10.826 -16.662 1.00 89.00 418 GLU A CA 1
ATOM 3242 C C . GLU A 1 418 ? 15.980 11.590 -15.331 1.00 89.00 418 GLU A C 1
ATOM 3244 O O . GLU A 1 418 ? 15.519 11.075 -14.308 1.00 89.00 418 GLU A O 1
ATOM 3249 N N . SER A 1 419 ? 16.420 12.852 -15.332 1.00 89.38 419 SER A N 1
ATOM 3250 C CA . SER A 1 419 ? 16.382 13.693 -14.131 1.00 89.38 419 SER A CA 1
ATOM 3251 C C . SER A 1 419 ? 14.949 13.972 -13.669 1.00 89.38 419 SER A C 1
ATOM 3253 O O . SER A 1 419 ? 14.666 13.927 -12.469 1.00 89.38 419 SER A O 1
ATOM 3255 N N . PHE A 1 420 ? 14.015 14.194 -14.599 1.00 88.94 420 PHE A N 1
ATOM 3256 C CA . PHE A 1 420 ? 12.596 14.331 -14.289 1.00 88.94 420 PHE A CA 1
ATOM 3257 C C . PHE A 1 420 ? 12.029 13.059 -13.653 1.00 88.94 420 PHE A C 1
ATOM 3259 O O . PHE A 1 420 ? 11.408 13.128 -12.589 1.00 88.94 420 PHE A O 1
ATOM 3266 N N . ARG A 1 421 ? 12.292 11.900 -14.265 1.00 87.56 421 ARG A N 1
ATOM 3267 C CA . ARG A 1 421 ? 11.865 10.589 -13.769 1.00 87.56 421 ARG A CA 1
ATOM 3268 C C . ARG A 1 421 ? 12.379 10.333 -12.353 1.00 87.56 421 ARG A C 1
ATOM 3270 O O . ARG A 1 421 ? 11.605 9.932 -11.482 1.00 87.56 421 ARG A O 1
ATOM 3277 N N . GLN A 1 422 ? 13.658 10.606 -12.097 1.00 87.44 422 GLN A N 1
ATOM 3278 C CA . GLN A 1 422 ? 14.255 10.425 -10.776 1.00 87.44 422 GLN A CA 1
ATOM 3279 C C . GLN A 1 422 ? 13.622 11.346 -9.725 1.00 87.44 422 GLN A C 1
ATOM 3281 O O . GLN A 1 422 ? 13.278 10.881 -8.638 1.00 87.44 422 GLN A O 1
ATOM 3286 N N . ASN A 1 423 ? 13.430 12.627 -10.049 1.00 87.44 423 ASN A N 1
ATOM 3287 C CA . ASN A 1 423 ? 12.840 13.595 -9.125 1.00 87.44 423 ASN A CA 1
ATOM 3288 C C . ASN A 1 423 ? 11.386 13.246 -8.783 1.00 87.44 423 ASN A C 1
ATOM 3290 O O . ASN A 1 423 ? 11.022 13.245 -7.608 1.00 87.44 423 ASN A O 1
ATOM 3294 N N . ALA A 1 424 ? 10.578 12.883 -9.784 1.00 85.69 424 ALA A N 1
ATOM 3295 C CA . ALA A 1 424 ? 9.178 12.521 -9.579 1.00 85.69 424 ALA A CA 1
ATOM 3296 C C . ALA A 1 424 ? 9.029 11.268 -8.694 1.00 85.69 424 ALA A C 1
ATOM 3298 O O . ALA A 1 424 ? 8.209 11.243 -7.779 1.00 85.69 424 ALA A O 1
ATOM 3299 N N . LEU A 1 425 ? 9.845 10.232 -8.925 1.00 84.69 425 LEU A N 1
ATOM 3300 C CA . LEU A 1 425 ? 9.748 8.965 -8.188 1.00 84.69 425 LEU A CA 1
ATOM 3301 C C . LEU A 1 425 ? 10.308 9.033 -6.756 1.00 84.69 425 LEU A C 1
ATOM 3303 O O . LEU A 1 425 ? 9.898 8.236 -5.909 1.00 84.69 425 LEU A O 1
ATOM 3307 N N . GLN A 1 426 ? 11.234 9.955 -6.472 1.00 86.38 426 GLN A N 1
ATOM 3308 C CA . GLN A 1 426 ? 11.818 10.118 -5.134 1.00 86.38 426 GLN A CA 1
ATOM 3309 C C . GLN A 1 426 ? 10.988 10.999 -4.194 1.00 86.38 426 GLN A C 1
ATOM 3311 O O . GLN A 1 426 ? 11.227 10.984 -2.981 1.00 86.38 426 GLN A O 1
ATOM 3316 N N . GLU A 1 427 ? 10.016 11.756 -4.706 1.00 84.12 427 GLU A N 1
ATOM 3317 C CA . GLU A 1 427 ? 9.199 12.617 -3.860 1.00 84.12 427 GLU A CA 1
ATOM 3318 C C . GLU A 1 427 ? 8.345 11.796 -2.878 1.00 84.12 427 GLU A C 1
ATOM 3320 O O . GLU A 1 427 ? 7.687 10.814 -3.232 1.00 84.12 427 GLU A O 1
ATOM 3325 N N . ASN A 1 428 ? 8.348 12.206 -1.606 1.00 86.31 428 ASN A N 1
ATOM 3326 C CA . ASN A 1 428 ? 7.545 11.572 -0.568 1.00 86.31 428 ASN A CA 1
ATOM 3327 C C . ASN A 1 428 ? 6.210 12.326 -0.385 1.00 86.31 428 ASN A C 1
ATOM 3329 O O . ASN A 1 428 ? 6.212 13.394 0.229 1.00 86.31 428 ASN A O 1
ATOM 3333 N N . PRO A 1 429 ? 5.060 11.767 -0.819 1.00 87.38 429 PRO A N 1
ATOM 3334 C CA . PRO A 1 429 ? 3.749 12.422 -0.707 1.00 87.38 429 PRO A CA 1
ATOM 3335 C C . PRO A 1 429 ? 3.127 12.321 0.700 1.00 87.38 429 PRO A C 1
ATOM 3337 O O . PRO A 1 429 ? 2.140 12.993 1.003 1.00 87.38 429 PRO A O 1
ATOM 3340 N N . THR A 1 430 ? 3.684 11.477 1.578 1.00 87.69 430 THR A N 1
ATOM 3341 C CA . THR A 1 430 ? 3.153 11.191 2.923 1.00 87.69 430 THR A CA 1
ATOM 3342 C C . THR A 1 430 ? 2.882 12.442 3.777 1.00 87.69 430 THR A C 1
ATOM 3344 O O . THR A 1 430 ? 1.778 12.532 4.314 1.00 87.69 430 THR A O 1
ATOM 3347 N N . PRO A 1 431 ? 3.800 13.423 3.925 1.00 87.44 431 PRO A N 1
ATOM 3348 C CA . PRO A 1 431 ? 3.549 14.613 4.746 1.00 87.44 431 PRO A CA 1
ATOM 3349 C C . PRO A 1 431 ? 2.355 15.445 4.258 1.00 87.44 431 PRO A C 1
ATOM 3351 O O . PRO A 1 431 ? 1.538 15.879 5.070 1.00 87.44 431 PRO A O 1
ATOM 3354 N N . THR A 1 432 ? 2.209 15.623 2.946 1.00 85.94 432 THR A N 1
ATOM 3355 C CA . THR A 1 432 ? 1.104 16.388 2.351 1.00 85.94 432 THR A CA 1
ATOM 3356 C C . THR A 1 432 ? -0.235 15.679 2.553 1.00 85.94 432 THR A C 1
ATOM 3358 O O . THR A 1 432 ? -1.231 16.308 2.913 1.00 85.94 432 THR A O 1
ATOM 3361 N N . LEU A 1 433 ? -0.257 14.351 2.395 1.00 88.38 433 LEU A N 1
ATOM 3362 C CA . LEU A 1 433 ? -1.456 13.541 2.621 1.00 88.38 433 LEU A CA 1
ATOM 3363 C C . LEU A 1 433 ? -1.846 13.470 4.106 1.00 88.38 433 LEU A C 1
ATOM 3365 O O . LEU A 1 433 ? -3.034 13.479 4.423 1.00 88.38 433 LEU A O 1
ATOM 3369 N N . LEU A 1 434 ? -0.873 13.471 5.025 1.00 86.69 434 LEU A N 1
ATOM 3370 C CA . LEU A 1 434 ? -1.133 13.553 6.468 1.00 86.69 434 LEU A CA 1
ATOM 3371 C C . LEU A 1 434 ? -1.781 14.886 6.864 1.00 86.69 434 LEU A C 1
ATOM 3373 O O . LEU A 1 434 ? -2.698 14.897 7.682 1.00 86.69 434 LEU A O 1
ATOM 3377 N N . GLN A 1 435 ? -1.352 16.006 6.273 1.00 87.25 435 GLN A N 1
ATOM 3378 C CA . GLN A 1 435 ? -1.945 17.321 6.550 1.00 87.25 435 GLN A CA 1
ATOM 3379 C C . GLN A 1 435 ? -3.383 17.454 6.029 1.00 87.25 435 GLN A C 1
ATOM 3381 O O . GLN A 1 435 ? -4.172 18.213 6.590 1.00 87.25 435 GLN A O 1
ATOM 3386 N N . ARG A 1 436 ? -3.741 16.716 4.971 1.00 85.81 436 ARG A N 1
ATOM 3387 C CA . ARG A 1 436 ? -5.043 16.798 4.289 1.00 85.81 436 ARG A CA 1
ATOM 3388 C C . ARG A 1 436 ? -5.892 15.543 4.473 1.00 85.81 436 ARG A C 1
ATOM 3390 O O . ARG A 1 436 ? -6.532 15.068 3.539 1.00 85.81 436 ARG A O 1
ATOM 3397 N N . GLN A 1 437 ? -5.935 15.027 5.699 1.00 81.81 437 GLN A N 1
ATOM 3398 C CA . GLN A 1 437 ? -6.626 13.775 6.018 1.00 81.81 437 GLN A CA 1
ATOM 3399 C C . GLN A 1 437 ? -8.147 13.802 5.745 1.00 81.81 437 GLN A C 1
ATOM 3401 O O . GLN A 1 437 ? -8.744 12.738 5.590 1.00 81.81 437 GLN A O 1
ATOM 3406 N N . SER A 1 438 ? -8.777 14.983 5.658 1.00 84.94 438 SER A N 1
ATOM 3407 C CA . SER A 1 438 ? -10.198 15.132 5.303 1.00 84.94 438 SER A CA 1
ATOM 3408 C C . SER A 1 438 ? -10.495 14.906 3.818 1.00 84.94 438 SER A C 1
ATOM 3410 O O . SER A 1 438 ? -11.570 14.412 3.500 1.00 84.94 438 SER A O 1
ATOM 3412 N N . ASP A 1 439 ? -9.551 15.232 2.926 1.00 90.44 439 ASP A N 1
ATOM 3413 C CA . ASP A 1 439 ? -9.764 15.314 1.471 1.00 90.44 439 ASP A CA 1
ATOM 3414 C C . ASP A 1 439 ? -8.594 14.679 0.700 1.00 90.44 439 ASP A C 1
ATOM 3416 O O . ASP A 1 439 ? -7.954 15.305 -0.151 1.00 90.44 439 ASP A O 1
ATOM 3420 N N . LEU A 1 440 ? -8.295 13.418 1.025 1.00 87.06 440 LEU A N 1
ATOM 3421 C CA . LEU A 1 440 ? -7.138 12.692 0.492 1.00 87.06 440 LEU A CA 1
ATOM 3422 C C . LEU A 1 440 ? -7.144 12.587 -1.041 1.00 87.06 440 LEU A C 1
ATOM 3424 O O . LEU A 1 440 ? -6.098 12.744 -1.661 1.00 87.06 440 LEU A O 1
ATOM 3428 N N . ASP A 1 441 ? -8.305 12.365 -1.661 1.00 88.75 441 ASP A N 1
ATOM 3429 C CA . ASP A 1 441 ? -8.416 12.241 -3.123 1.00 88.75 441 ASP A CA 1
ATOM 3430 C C . ASP A 1 441 ? -8.064 13.543 -3.849 1.00 88.75 441 ASP A C 1
ATOM 3432 O O . ASP A 1 441 ? -7.329 13.537 -4.837 1.00 88.75 441 ASP A O 1
ATOM 3436 N N . ALA A 1 442 ? -8.534 14.678 -3.325 1.00 89.19 442 ALA A N 1
ATOM 3437 C CA . ALA A 1 442 ? -8.201 15.985 -3.876 1.00 89.19 442 ALA A CA 1
ATOM 3438 C C . ALA A 1 442 ? -6.705 16.293 -3.714 1.00 89.19 442 ALA A C 1
ATOM 3440 O O . ALA A 1 442 ? -6.092 16.851 -4.621 1.00 89.19 442 ALA A O 1
ATOM 3441 N N . ALA A 1 443 ? -6.109 15.896 -2.584 1.00 89.38 443 ALA A N 1
ATOM 3442 C CA . ALA A 1 443 ? -4.681 16.065 -2.341 1.00 89.38 443 ALA A CA 1
ATOM 3443 C C . ALA A 1 443 ? -3.819 15.226 -3.301 1.00 89.38 443 ALA A C 1
ATOM 3445 O O . ALA A 1 443 ? -2.835 15.737 -3.828 1.00 89.38 443 ALA A O 1
ATOM 3446 N N . VAL A 1 444 ? -4.207 13.973 -3.579 1.00 89.12 444 VAL A N 1
ATOM 3447 C CA . VAL A 1 444 ? -3.535 13.127 -4.583 1.00 89.12 444 VAL A CA 1
ATOM 3448 C C . VAL A 1 444 ? -3.594 13.779 -5.965 1.00 89.12 444 VAL A C 1
ATOM 3450 O O . VAL A 1 444 ? -2.567 13.879 -6.632 1.00 89.12 444 VAL A O 1
ATOM 3453 N N . GLN A 1 445 ? -4.765 14.268 -6.382 1.00 87.81 445 GLN A N 1
ATOM 3454 C CA . GLN A 1 445 ? -4.917 14.897 -7.695 1.00 87.81 445 GLN A CA 1
ATOM 3455 C C . GLN A 1 445 ? -4.083 16.177 -7.829 1.00 87.81 445 GLN A C 1
ATOM 3457 O O . GLN A 1 445 ? -3.494 16.424 -8.877 1.00 87.81 445 GLN A O 1
ATOM 3462 N N . GLU A 1 446 ? -4.010 16.989 -6.776 1.00 87.81 446 GLU A N 1
ATOM 3463 C CA . GLU A 1 446 ? -3.205 18.212 -6.767 1.00 87.81 446 GLU A CA 1
ATOM 3464 C C . GLU A 1 446 ? -1.704 17.914 -6.862 1.00 87.81 446 GLU A C 1
ATOM 3466 O O . GLU A 1 446 ? -1.008 18.558 -7.646 1.00 87.81 446 GLU A O 1
ATOM 3471 N N . LEU A 1 447 ? -1.222 16.898 -6.136 1.00 87.44 447 LEU A N 1
ATOM 3472 C CA . LEU A 1 447 ? 0.164 16.436 -6.237 1.00 87.44 447 LEU A CA 1
ATOM 3473 C C . LEU A 1 447 ? 0.493 15.944 -7.653 1.00 87.44 447 LEU A C 1
ATOM 3475 O O . LEU A 1 447 ? 1.542 16.295 -8.190 1.00 87.44 447 LEU A O 1
ATOM 3479 N N . LEU A 1 448 ? -0.412 15.192 -8.289 1.00 86.62 448 LEU A N 1
ATOM 3480 C CA . LEU A 1 448 ? -0.242 14.750 -9.679 1.00 86.62 448 LEU A CA 1
ATOM 3481 C C . LEU A 1 448 ? -0.193 15.938 -10.650 1.00 86.62 448 LEU A C 1
ATOM 3483 O O . LEU A 1 448 ? 0.676 15.989 -11.517 1.00 86.62 448 LEU A O 1
ATOM 3487 N N . CYS A 1 449 ? -1.079 16.924 -10.483 1.00 84.69 449 CYS A N 1
ATOM 3488 C CA . CYS A 1 449 ? -1.069 18.140 -11.296 1.00 84.69 449 CYS A CA 1
ATOM 3489 C C . CYS A 1 449 ? 0.222 18.952 -11.113 1.00 84.69 449 CYS A C 1
ATOM 3491 O O . CYS A 1 449 ? 0.738 19.486 -12.092 1.00 84.69 449 CYS A O 1
ATOM 3493 N N . ALA A 1 450 ? 0.774 19.025 -9.899 1.00 83.50 450 ALA A N 1
ATOM 3494 C CA . ALA A 1 450 ? 2.044 19.709 -9.648 1.00 83.50 450 ALA A CA 1
ATOM 3495 C C . ALA A 1 450 ? 3.222 19.060 -10.398 1.00 83.50 450 ALA A C 1
ATOM 3497 O O . ALA A 1 450 ? 4.134 19.761 -10.830 1.00 83.50 450 ALA A O 1
ATOM 3498 N N . HIS A 1 451 ? 3.165 17.742 -10.604 1.00 78.50 451 HIS A N 1
ATOM 3499 C CA . HIS A 1 451 ? 4.161 16.978 -11.358 1.00 78.50 451 HIS A CA 1
ATOM 3500 C C . HIS A 1 451 ? 3.893 16.924 -12.863 1.00 78.50 451 HIS A C 1
ATOM 3502 O O . HIS A 1 451 ? 4.727 16.403 -13.604 1.00 78.50 451 HIS A O 1
ATOM 3508 N N . SER A 1 452 ? 2.752 17.441 -13.337 1.00 72.94 452 SER A N 1
ATOM 3509 C CA . SER A 1 452 ? 2.430 17.454 -14.764 1.00 72.94 452 SER A CA 1
ATOM 3510 C C . SER A 1 452 ? 3.401 18.376 -15.511 1.00 72.94 452 SER A C 1
ATOM 3512 O O . SER A 1 452 ? 3.248 19.596 -15.569 1.00 72.94 452 SER A O 1
ATOM 3514 N N . ASN A 1 453 ? 4.471 17.792 -16.045 1.00 67.75 453 ASN A N 1
ATOM 3515 C CA . ASN A 1 453 ? 5.562 18.557 -16.626 1.00 67.75 453 ASN A CA 1
ATOM 3516 C C . ASN A 1 453 ? 5.341 18.759 -18.125 1.00 67.75 453 ASN A C 1
ATOM 3518 O O . ASN A 1 453 ? 5.877 18.050 -18.976 1.00 67.75 453 ASN A O 1
ATOM 3522 N N . THR A 1 454 ? 4.520 19.760 -18.433 1.00 73.50 454 THR A N 1
ATOM 3523 C CA . THR A 1 454 ? 4.282 20.237 -19.801 1.00 73.50 454 THR A CA 1
ATOM 3524 C C . THR A 1 454 ? 5.574 20.674 -20.492 1.00 73.50 454 THR A C 1
ATOM 3526 O O . THR A 1 454 ? 5.710 20.456 -21.691 1.00 73.50 454 THR A O 1
ATOM 3529 N N . ALA A 1 455 ? 6.554 21.197 -19.747 1.00 82.00 455 ALA A N 1
ATOM 3530 C CA . ALA A 1 455 ? 7.798 21.706 -20.315 1.00 82.00 455 ALA A CA 1
ATOM 3531 C C . ALA A 1 455 ? 8.658 20.604 -20.956 1.00 82.00 455 ALA A C 1
ATOM 3533 O O . ALA A 1 455 ? 9.111 20.778 -22.080 1.00 82.00 455 ALA A O 1
ATOM 3534 N N . VAL A 1 456 ? 8.844 19.453 -20.296 1.00 84.69 456 VAL A N 1
ATOM 3535 C CA . VAL A 1 456 ? 9.644 18.341 -20.858 1.00 84.69 456 VAL A CA 1
ATOM 3536 C C . VAL A 1 456 ? 8.970 17.762 -22.104 1.00 84.69 456 VAL A C 1
ATOM 3538 O O . VAL A 1 456 ? 9.629 17.543 -23.120 1.00 84.69 456 VAL A O 1
ATOM 3541 N N . LEU A 1 457 ? 7.644 17.583 -22.068 1.00 85.06 457 LEU A N 1
ATOM 3542 C CA . LEU A 1 457 ? 6.876 17.139 -23.237 1.00 85.06 457 LEU A CA 1
ATOM 3543 C C . LEU A 1 457 ? 6.960 18.141 -24.396 1.00 85.06 457 LEU A C 1
ATOM 3545 O O . LEU A 1 457 ? 7.083 17.735 -25.552 1.00 85.06 457 LEU A O 1
ATOM 3549 N N . GLU A 1 458 ? 6.918 19.444 -24.116 1.00 86.38 458 GLU A N 1
ATOM 3550 C CA . GLU A 1 458 ? 7.143 20.484 -25.123 1.00 86.38 458 GLU A CA 1
ATOM 3551 C C . GLU A 1 458 ? 8.562 20.417 -25.696 1.00 86.38 458 GLU A C 1
ATOM 3553 O O . GLU A 1 458 ? 8.716 20.481 -26.917 1.00 86.38 458 GLU A O 1
ATOM 3558 N N . THR A 1 459 ? 9.591 20.217 -24.865 1.00 87.19 459 THR A N 1
ATOM 3559 C CA . THR A 1 459 ? 10.974 20.059 -25.333 1.00 87.19 459 THR A CA 1
ATOM 3560 C C . THR A 1 459 ? 11.099 18.862 -26.274 1.00 87.19 459 THR A C 1
ATOM 3562 O O . THR A 1 459 ? 11.603 19.037 -27.387 1.00 87.19 459 THR A O 1
ATOM 3565 N N . ILE A 1 460 ? 10.566 17.692 -25.894 1.00 87.38 460 ILE A N 1
ATOM 3566 C CA . ILE A 1 460 ? 10.565 16.474 -26.723 1.00 87.38 460 ILE A CA 1
ATOM 3567 C C . ILE A 1 460 ? 9.865 16.737 -28.058 1.00 87.38 460 ILE A C 1
ATOM 3569 O O . ILE A 1 460 ? 10.457 16.530 -29.115 1.00 87.38 460 ILE A O 1
ATOM 3573 N N . ASN A 1 461 ? 8.634 17.254 -28.032 1.00 86.50 461 ASN A N 1
ATOM 3574 C CA . ASN A 1 461 ? 7.865 17.519 -29.250 1.00 86.50 461 ASN A CA 1
ATOM 3575 C C . ASN A 1 461 ? 8.531 18.582 -30.139 1.00 86.50 461 ASN A C 1
ATOM 3577 O O . ASN A 1 461 ? 8.457 18.511 -31.366 1.00 86.50 461 ASN A O 1
ATOM 3581 N N . SER A 1 462 ? 9.230 19.549 -29.540 1.00 87.81 462 SER A N 1
ATOM 3582 C CA . SER A 1 462 ? 9.947 20.587 -30.279 1.00 87.81 462 SER A CA 1
ATOM 3583 C C . SER A 1 462 ? 11.202 20.075 -30.994 1.00 87.81 462 SER A C 1
ATOM 3585 O O . SER A 1 462 ? 11.621 20.716 -31.960 1.00 87.81 462 SER A O 1
ATOM 3587 N N . LEU A 1 463 ? 11.795 18.940 -30.584 1.00 87.69 463 LEU A N 1
ATOM 3588 C CA . LEU A 1 463 ? 12.997 18.375 -31.226 1.00 87.69 463 LEU A CA 1
ATOM 3589 C C . LEU A 1 463 ? 12.776 18.089 -32.712 1.00 87.69 463 LEU A C 1
ATOM 3591 O O . LEU A 1 463 ? 13.674 18.328 -33.527 1.00 87.69 463 LEU A O 1
ATOM 3595 N N . GLN A 1 464 ? 11.574 17.631 -33.074 1.00 87.69 464 GLN A N 1
ATOM 3596 C CA . GLN A 1 464 ? 11.223 17.345 -34.460 1.00 87.69 464 GLN A CA 1
ATOM 3597 C C . GLN A 1 464 ? 11.381 18.594 -35.339 1.00 87.69 464 GLN A C 1
ATOM 3599 O O . GLN A 1 464 ? 12.161 18.582 -36.291 1.00 87.69 464 GLN A O 1
ATOM 3604 N N . SER A 1 465 ? 10.717 19.698 -34.991 1.00 87.06 465 SER A N 1
ATOM 3605 C CA . SER A 1 465 ? 10.789 20.938 -35.776 1.00 87.06 465 SER A CA 1
ATOM 3606 C C . SER A 1 465 ? 12.115 21.686 -35.608 1.00 87.06 465 SER A C 1
ATOM 3608 O O . SER A 1 465 ? 12.601 22.315 -36.545 1.00 87.06 465 SER A O 1
ATOM 3610 N N . ARG A 1 466 ? 12.729 21.639 -34.418 1.00 87.19 466 ARG A N 1
ATOM 3611 C CA . ARG A 1 466 ? 13.963 22.387 -34.121 1.00 87.19 466 ARG A CA 1
ATOM 3612 C C . ARG A 1 466 ? 15.211 21.775 -34.742 1.00 87.19 466 ARG A C 1
ATOM 3614 O O . ARG A 1 466 ? 16.119 22.524 -35.102 1.00 87.19 466 ARG A O 1
ATOM 3621 N N . CYS A 1 467 ? 15.293 20.447 -34.801 1.00 86.12 467 CYS A N 1
ATOM 3622 C CA . CYS A 1 467 ? 16.538 19.747 -35.114 1.00 86.12 467 CYS A CA 1
ATOM 3623 C C . CYS A 1 467 ? 16.362 18.716 -36.229 1.00 86.12 467 CYS A C 1
ATOM 3625 O O . CYS A 1 467 ? 17.176 18.694 -37.152 1.00 86.12 467 CYS A O 1
ATOM 3627 N N . LEU A 1 468 ? 15.305 17.901 -36.205 1.00 87.44 468 LEU A N 1
ATOM 3628 C CA . LEU A 1 468 ? 15.148 16.849 -37.210 1.00 87.44 468 LEU A CA 1
ATOM 3629 C C . LEU A 1 468 ? 14.794 17.404 -38.600 1.00 87.44 468 LEU A C 1
ATOM 3631 O O . LEU A 1 468 ? 15.490 17.109 -39.570 1.00 87.44 468 LEU A O 1
ATOM 3635 N N . GLU A 1 469 ? 13.761 18.242 -38.708 1.00 90.19 469 GLU A N 1
ATOM 3636 C CA . GLU A 1 469 ? 13.361 18.886 -39.969 1.00 90.19 469 GLU A CA 1
ATOM 3637 C C . GLU A 1 469 ? 14.502 19.664 -40.656 1.00 90.19 469 GLU A C 1
ATOM 3639 O O . GLU A 1 469 ? 14.733 19.433 -41.849 1.00 90.19 469 GLU A O 1
ATOM 3644 N N . PRO A 1 470 ? 15.272 20.531 -39.963 1.00 88.69 470 PRO A N 1
ATOM 3645 C CA . PRO A 1 470 ? 16.401 21.213 -40.593 1.00 88.69 470 PRO A CA 1
ATOM 3646 C C . PRO A 1 470 ? 17.527 20.252 -40.991 1.00 88.69 470 PRO A C 1
ATOM 3648 O O . PRO A 1 470 ? 18.179 20.482 -42.010 1.00 88.69 470 PRO A O 1
ATOM 3651 N N . THR A 1 471 ? 17.727 19.152 -40.258 1.00 87.25 471 THR A N 1
ATOM 3652 C CA . THR A 1 471 ? 18.701 18.114 -40.637 1.00 87.25 471 THR A CA 1
ATOM 3653 C C . THR A 1 471 ? 18.285 17.419 -41.934 1.00 87.25 471 THR A C 1
ATOM 3655 O O . THR A 1 471 ? 19.100 17.274 -42.846 1.00 87.25 471 THR A O 1
ATOM 3658 N N . ILE A 1 472 ? 17.003 17.061 -42.067 1.00 87.44 472 ILE A N 1
ATOM 3659 C CA . ILE A 1 472 ? 16.442 16.474 -43.294 1.00 87.44 472 ILE A CA 1
ATOM 3660 C C . ILE A 1 472 ? 16.543 17.461 -44.465 1.00 87.44 472 ILE A C 1
ATOM 3662 O O . ILE A 1 472 ? 16.942 17.070 -45.562 1.00 87.44 472 ILE A O 1
ATOM 3666 N N . ALA A 1 473 ? 16.219 18.738 -44.248 1.00 88.25 473 ALA A N 1
ATOM 3667 C CA . ALA A 1 473 ? 16.318 19.767 -45.280 1.00 88.25 473 ALA A CA 1
ATOM 3668 C C . ALA A 1 473 ? 17.768 19.961 -45.754 1.00 88.25 473 ALA A C 1
ATOM 3670 O O . ALA A 1 473 ? 18.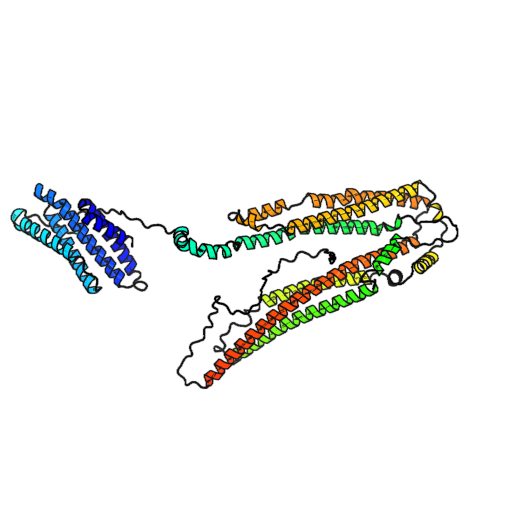023 19.975 -46.960 1.00 88.25 473 ALA A O 1
ATOM 3671 N N . SER A 1 474 ? 18.722 20.034 -44.819 1.00 86.56 474 SER A N 1
ATOM 3672 C CA . SER A 1 474 ? 20.146 20.139 -45.144 1.00 86.56 474 SER A CA 1
ATOM 3673 C C . SER A 1 474 ? 20.668 18.898 -45.871 1.00 86.56 474 SER A C 1
ATOM 3675 O O . SER A 1 474 ? 21.517 19.032 -46.754 1.00 86.56 474 SER A O 1
ATOM 3677 N N . TYR A 1 475 ? 20.175 17.704 -45.527 1.00 84.88 475 TYR A N 1
ATOM 3678 C CA . TYR A 1 475 ? 20.515 16.474 -46.240 1.00 84.88 475 TYR A CA 1
ATOM 3679 C C . TYR A 1 475 ? 19.995 16.496 -47.675 1.00 84.88 475 TYR A C 1
ATOM 3681 O O . TYR A 1 475 ? 20.745 16.178 -48.592 1.00 84.88 475 TYR A O 1
ATOM 3689 N N . ASN A 1 476 ? 18.736 16.892 -47.883 1.00 86.12 476 ASN A N 1
ATOM 3690 C CA . ASN A 1 476 ? 18.148 16.966 -49.218 1.00 86.12 476 ASN A CA 1
ATOM 3691 C C . ASN A 1 476 ? 18.894 17.982 -50.098 1.00 86.12 476 ASN A C 1
ATOM 3693 O O . ASN A 1 476 ? 19.230 17.652 -51.230 1.00 86.12 476 ASN A O 1
ATOM 3697 N N . GLU A 1 477 ? 19.249 19.164 -49.569 1.00 85.19 477 GLU A N 1
ATOM 3698 C CA . GLU A 1 477 ? 20.059 20.166 -50.289 1.00 85.19 477 GLU A CA 1
ATOM 3699 C C . GLU A 1 477 ? 21.413 19.584 -50.730 1.00 85.19 477 GLU A C 1
ATOM 3701 O O . GLU A 1 477 ? 21.838 19.758 -51.877 1.00 85.19 477 GLU A O 1
ATOM 3706 N N . TRP A 1 478 ? 22.088 18.865 -49.829 1.00 82.94 478 TRP A N 1
ATOM 3707 C CA . TRP A 1 478 ? 23.356 18.209 -50.133 1.00 82.94 478 TRP A CA 1
ATOM 3708 C C . TRP A 1 478 ? 23.190 17.077 -51.158 1.00 82.94 478 TRP A C 1
ATOM 3710 O O . TRP A 1 478 ? 23.926 17.029 -52.147 1.00 82.94 478 TRP A O 1
ATOM 3720 N N . ASN A 1 479 ? 22.209 16.197 -50.965 1.00 80.50 479 ASN A N 1
ATOM 3721 C CA . ASN A 1 479 ? 21.949 15.058 -51.838 1.00 80.50 479 ASN A CA 1
ATOM 3722 C C . ASN A 1 479 ? 21.545 15.504 -53.251 1.00 80.50 479 ASN A C 1
ATOM 3724 O O . ASN A 1 479 ? 22.071 14.975 -54.228 1.00 80.50 479 ASN A O 1
ATOM 3728 N N . ASP A 1 480 ? 20.698 16.525 -53.385 1.00 80.81 480 ASP A N 1
ATOM 3729 C CA . ASP A 1 480 ? 20.301 17.083 -54.681 1.00 80.81 480 ASP A CA 1
ATOM 3730 C C . ASP A 1 480 ? 21.501 17.683 -55.425 1.00 80.81 480 ASP A C 1
ATOM 3732 O O . ASP A 1 480 ? 21.666 17.463 -56.629 1.00 80.81 480 ASP A O 1
ATOM 3736 N N . ALA A 1 481 ? 22.396 18.379 -54.713 1.00 76.81 481 ALA A N 1
ATOM 3737 C CA . ALA A 1 481 ? 23.627 18.914 -55.292 1.00 76.81 481 ALA A CA 1
ATOM 3738 C C . ALA A 1 481 ? 24.584 17.805 -55.776 1.00 76.81 481 ALA A C 1
ATOM 3740 O O . ALA A 1 481 ? 25.262 17.968 -56.796 1.00 76.81 481 ALA A O 1
ATOM 3741 N N . VAL A 1 482 ? 24.620 16.664 -55.079 1.00 72.12 482 VAL A N 1
ATOM 3742 C CA . VAL A 1 482 ? 25.398 15.475 -55.467 1.00 72.12 482 VAL A CA 1
ATOM 3743 C C . VAL A 1 482 ? 24.767 14.768 -56.675 1.00 72.12 482 VAL A C 1
ATOM 3745 O O . VAL A 1 482 ? 25.460 14.488 -57.660 1.00 72.12 482 VAL A O 1
ATOM 3748 N N . VAL A 1 483 ? 23.452 14.527 -56.647 1.00 72.69 483 VAL A N 1
ATOM 3749 C CA . VAL A 1 483 ? 22.699 13.858 -57.723 1.00 72.69 483 VAL A CA 1
ATOM 3750 C C . VAL A 1 483 ? 22.747 14.669 -59.018 1.00 72.69 483 VAL A C 1
ATOM 3752 O O . VAL A 1 483 ? 22.952 14.089 -60.086 1.00 72.69 483 VAL A O 1
ATOM 3755 N N . ALA A 1 484 ? 22.653 16.000 -58.942 1.00 72.31 484 ALA A N 1
ATOM 3756 C CA . ALA A 1 484 ? 22.749 16.887 -60.103 1.00 72.31 484 ALA A CA 1
ATOM 3757 C C . ALA A 1 484 ? 24.096 16.782 -60.846 1.00 72.31 484 ALA A C 1
ATOM 3759 O O . ALA A 1 484 ? 24.163 17.081 -62.039 1.00 72.31 484 ALA A O 1
ATOM 3760 N N . LYS A 1 485 ? 25.169 16.350 -60.168 1.00 67.81 485 LYS A N 1
ATOM 3761 C CA . LYS A 1 485 ? 26.509 16.225 -60.761 1.00 67.81 485 LYS A CA 1
ATOM 3762 C C . LYS A 1 485 ? 26.872 14.833 -61.265 1.00 67.81 485 LYS A C 1
ATOM 3764 O O . LYS A 1 485 ? 27.655 14.737 -62.208 1.00 67.81 485 LYS A O 1
ATOM 3769 N N . ILE A 1 486 ? 26.374 13.774 -60.630 1.00 58.56 486 ILE A N 1
ATOM 3770 C CA . ILE A 1 486 ? 26.790 12.386 -60.916 1.00 58.56 486 ILE A CA 1
ATOM 3771 C C . ILE A 1 486 ? 25.680 11.563 -61.586 1.00 58.56 486 ILE A C 1
ATOM 3773 O O . ILE A 1 486 ? 25.969 10.553 -62.226 1.00 58.56 486 ILE A O 1
ATOM 3777 N N . GLY A 1 487 ? 24.422 12.003 -61.503 1.00 57.41 487 GLY A N 1
ATOM 3778 C CA . GLY A 1 487 ? 23.260 11.180 -61.842 1.00 57.41 487 GLY A CA 1
ATOM 3779 C C . GLY A 1 487 ? 22.961 10.124 -60.766 1.00 57.41 487 GLY A C 1
ATOM 3780 O O . GLY A 1 487 ? 23.744 9.920 -59.839 1.00 57.41 487 GLY A O 1
ATOM 3781 N N . GLN A 1 488 ? 21.811 9.443 -60.877 1.00 49.09 488 GLN A N 1
ATOM 3782 C CA . GLN A 1 488 ? 21.367 8.383 -59.952 1.00 49.09 488 GLN A CA 1
ATOM 3783 C C . GLN A 1 488 ? 22.191 7.085 -60.105 1.00 49.09 488 GLN A C 1
ATOM 3785 O O . GLN A 1 488 ? 21.666 6.028 -60.447 1.00 49.09 488 GLN A O 1
ATOM 3790 N N . ALA A 1 489 ? 23.499 7.124 -59.873 1.00 46.81 489 ALA A N 1
ATOM 3791 C CA . ALA A 1 489 ? 24.272 5.901 -59.703 1.00 46.81 489 ALA A CA 1
ATOM 3792 C C . ALA A 1 489 ? 24.130 5.440 -58.244 1.00 46.81 489 ALA A C 1
ATOM 3794 O O . ALA A 1 489 ? 24.704 6.053 -57.345 1.00 46.81 489 ALA A O 1
ATOM 3795 N N . LYS A 1 490 ? 23.367 4.363 -57.992 1.00 51.19 490 LYS A N 1
ATOM 3796 C CA . LYS A 1 490 ? 23.384 3.667 -56.692 1.00 51.19 490 LYS A CA 1
ATOM 3797 C C . LYS A 1 490 ? 24.822 3.242 -56.410 1.00 51.19 490 LYS A C 1
ATOM 3799 O O . LYS A 1 490 ? 25.346 2.330 -57.045 1.00 51.19 490 LYS A O 1
ATOM 3804 N N . ASN A 1 491 ? 25.471 3.938 -55.489 1.00 62.19 491 ASN A N 1
ATOM 3805 C CA . ASN A 1 491 ? 26.864 3.705 -55.169 1.00 62.19 491 ASN A CA 1
ATOM 3806 C C . ASN A 1 491 ? 26.962 2.409 -54.346 1.00 62.19 491 ASN A C 1
ATOM 3808 O O . ASN A 1 491 ? 26.740 2.419 -53.137 1.00 62.19 491 ASN A O 1
ATOM 3812 N N . SER A 1 492 ? 27.261 1.275 -54.991 1.00 66.56 492 SER A N 1
ATOM 3813 C CA . SER A 1 492 ? 27.375 -0.043 -54.335 1.00 66.56 492 SER A CA 1
ATOM 3814 C C . SER A 1 492 ? 28.335 -0.036 -53.134 1.00 66.56 492 SER A C 1
ATOM 3816 O O . SER A 1 492 ? 28.146 -0.799 -52.189 1.00 66.56 492 SER A O 1
ATOM 3818 N N . ARG A 1 493 ? 29.328 0.870 -53.131 1.00 70.38 493 ARG A N 1
ATOM 3819 C CA . ARG A 1 493 ? 30.203 1.154 -51.981 1.00 70.38 493 ARG A CA 1
ATOM 3820 C C . ARG A 1 493 ? 29.430 1.743 -50.796 1.00 70.38 493 ARG A C 1
ATOM 3822 O O . ARG A 1 493 ? 29.600 1.263 -49.683 1.00 70.38 493 ARG A O 1
ATOM 3829 N N . GLN A 1 494 ? 28.586 2.752 -51.022 1.00 67.19 494 GLN A N 1
ATOM 3830 C CA . GLN A 1 494 ? 27.753 3.340 -49.963 1.00 67.19 494 GLN A CA 1
ATOM 3831 C C . GLN A 1 494 ? 26.750 2.324 -49.413 1.00 67.19 494 GLN A C 1
ATOM 3833 O O . GLN A 1 494 ? 26.563 2.279 -48.206 1.00 67.19 494 GLN A O 1
ATOM 3838 N N . GLY A 1 495 ? 26.185 1.457 -50.261 1.00 72.31 495 GLY A N 1
ATOM 3839 C CA . GLY A 1 495 ? 25.311 0.369 -49.806 1.00 72.31 495 GLY A CA 1
ATOM 3840 C C . GLY A 1 495 ? 26.016 -0.626 -48.875 1.00 72.31 495 GLY A C 1
ATOM 3841 O O . GLY A 1 495 ? 25.456 -1.000 -47.851 1.00 72.31 495 GLY A O 1
ATOM 3842 N N . LYS A 1 496 ? 27.265 -1.014 -49.180 1.00 75.38 496 LYS A N 1
ATOM 3843 C CA . LYS A 1 496 ? 28.069 -1.880 -48.295 1.00 75.38 496 LYS A CA 1
ATOM 3844 C C . LYS A 1 496 ? 28.450 -1.191 -46.981 1.00 75.38 496 LYS A C 1
ATOM 3846 O O . LYS A 1 496 ? 28.326 -1.804 -45.929 1.00 75.38 496 LYS A O 1
ATOM 3851 N N . LEU A 1 497 ? 28.894 0.068 -47.037 1.00 75.19 497 LEU A N 1
ATOM 3852 C CA . LEU A 1 497 ? 29.246 0.843 -45.841 1.00 75.19 497 LEU A CA 1
ATOM 3853 C C . LEU A 1 497 ? 28.034 1.049 -44.926 1.00 75.19 497 LEU A C 1
ATOM 3855 O O . LEU A 1 497 ? 28.147 0.860 -43.721 1.00 75.19 497 LEU A O 1
ATOM 3859 N N . HIS A 1 498 ? 26.876 1.367 -45.508 1.00 76.94 498 HIS A N 1
ATOM 3860 C CA . HIS A 1 498 ? 25.608 1.474 -44.790 1.00 76.94 498 HIS A CA 1
ATOM 3861 C C . HIS A 1 498 ? 25.209 0.149 -44.143 1.00 76.94 498 HIS A C 1
ATOM 3863 O O . HIS A 1 498 ? 24.881 0.130 -42.963 1.00 76.94 498 HIS A O 1
ATOM 3869 N N . ALA A 1 499 ? 25.317 -0.965 -44.871 1.00 81.50 499 ALA A N 1
ATOM 3870 C CA . ALA A 1 499 ? 25.023 -2.284 -44.322 1.00 81.50 499 ALA A CA 1
ATOM 3871 C C . ALA A 1 499 ? 25.933 -2.638 -43.132 1.00 81.50 499 ALA A C 1
ATOM 3873 O O . ALA A 1 499 ? 25.452 -3.192 -42.146 1.00 81.50 499 ALA A O 1
ATOM 3874 N N . TRP A 1 500 ? 27.229 -2.305 -43.190 1.00 83.31 500 TRP A N 1
ATOM 3875 C CA . TRP A 1 500 ? 28.154 -2.531 -42.073 1.00 83.31 500 TRP A CA 1
ATOM 3876 C C . TRP A 1 500 ? 27.860 -1.639 -40.869 1.00 83.31 500 TRP A C 1
ATOM 3878 O O . TRP A 1 500 ? 27.858 -2.134 -39.746 1.00 83.31 500 TRP A O 1
ATOM 3888 N N . ASP A 1 501 ? 27.589 -0.356 -41.093 1.00 79.56 501 ASP A N 1
ATOM 3889 C CA . ASP A 1 501 ? 27.294 0.606 -40.029 1.00 79.56 501 ASP A CA 1
ATOM 3890 C C . ASP A 1 501 ? 25.950 0.307 -39.347 1.00 79.56 501 ASP A C 1
ATOM 3892 O O . ASP A 1 501 ? 25.852 0.258 -38.119 1.00 79.56 501 ASP A O 1
ATOM 3896 N N . SER A 1 502 ? 24.925 -0.007 -40.145 1.00 81.25 502 SER A N 1
ATOM 3897 C CA . SER A 1 502 ? 23.610 -0.438 -39.668 1.00 81.25 502 SER A CA 1
ATOM 3898 C C . SER A 1 502 ? 23.706 -1.737 -38.866 1.00 81.25 502 SER A C 1
ATOM 3900 O O . SER A 1 502 ? 23.155 -1.820 -37.769 1.00 81.25 502 SER A O 1
ATOM 3902 N N . ALA A 1 503 ? 24.471 -2.724 -39.346 1.00 84.88 503 ALA A N 1
ATOM 3903 C CA . ALA A 1 503 ? 24.703 -3.963 -38.610 1.00 84.88 503 ALA A CA 1
ATOM 3904 C C . ALA A 1 503 ? 25.486 -3.736 -37.308 1.00 84.88 503 ALA A C 1
ATOM 3906 O O . ALA A 1 503 ? 25.110 -4.287 -36.277 1.00 84.88 503 ALA A O 1
ATOM 3907 N N . ALA A 1 504 ? 26.542 -2.916 -37.319 1.00 83.94 504 ALA A N 1
ATOM 3908 C CA . ALA A 1 504 ? 27.309 -2.589 -36.117 1.00 83.94 504 ALA A CA 1
ATOM 3909 C C . ALA A 1 504 ? 26.437 -1.885 -35.066 1.00 83.94 504 ALA A C 1
ATOM 3911 O O . ALA A 1 504 ? 26.451 -2.264 -33.896 1.00 83.94 504 ALA A O 1
ATOM 3912 N N . THR A 1 505 ? 25.616 -0.925 -35.493 1.00 83.50 505 THR A N 1
ATOM 3913 C CA . THR A 1 505 ? 24.673 -0.213 -34.621 1.00 83.50 505 THR A CA 1
ATOM 3914 C C . THR A 1 505 ? 23.630 -1.169 -34.049 1.00 83.50 505 THR A C 1
ATOM 3916 O O . THR A 1 505 ? 23.434 -1.206 -32.836 1.00 83.50 505 THR A O 1
ATOM 3919 N N . ALA A 1 506 ? 23.030 -2.019 -34.890 1.00 85.62 506 ALA A N 1
ATOM 3920 C CA . ALA A 1 506 ? 22.067 -3.024 -34.454 1.00 85.62 506 ALA A CA 1
ATOM 3921 C C . ALA A 1 506 ? 22.662 -3.991 -33.417 1.00 85.62 506 ALA A C 1
ATOM 3923 O O . ALA A 1 506 ? 21.973 -4.341 -32.460 1.00 85.62 506 ALA A O 1
ATOM 3924 N N . LEU A 1 507 ? 23.932 -4.386 -33.569 1.00 86.88 507 LEU A N 1
ATOM 3925 C CA . LEU A 1 507 ? 24.643 -5.248 -32.619 1.00 86.88 507 LEU A CA 1
ATOM 3926 C C . LEU A 1 507 ? 24.943 -4.542 -31.290 1.00 86.88 507 LEU A C 1
ATOM 3928 O O . LEU A 1 507 ? 24.800 -5.162 -30.238 1.00 86.88 507 LEU A O 1
ATOM 3932 N N . ILE A 1 508 ? 25.308 -3.257 -31.317 1.00 85.56 508 ILE A N 1
ATOM 3933 C CA . ILE A 1 508 ? 25.512 -2.456 -30.099 1.00 85.56 508 ILE A CA 1
ATOM 3934 C C . ILE A 1 508 ? 24.196 -2.326 -29.327 1.00 85.56 508 ILE A C 1
ATOM 3936 O O . ILE A 1 508 ? 24.160 -2.598 -28.128 1.00 85.56 508 ILE A O 1
ATOM 3940 N N . THR A 1 509 ? 23.103 -1.966 -30.007 1.00 86.19 509 THR A N 1
ATOM 3941 C CA . THR A 1 509 ? 21.784 -1.857 -29.369 1.00 86.19 509 THR A CA 1
ATOM 3942 C C . THR A 1 509 ? 21.322 -3.210 -28.825 1.00 86.19 509 THR A C 1
ATOM 3944 O O . THR A 1 509 ? 20.911 -3.296 -27.673 1.00 86.19 509 THR A O 1
ATOM 3947 N N . ALA A 1 510 ? 21.466 -4.282 -29.610 1.00 88.75 510 ALA A N 1
ATOM 3948 C CA . ALA A 1 510 ? 21.123 -5.640 -29.191 1.00 88.75 510 ALA A CA 1
ATOM 3949 C C . ALA A 1 510 ? 21.954 -6.120 -27.985 1.00 88.75 510 ALA A C 1
ATOM 3951 O O . ALA A 1 510 ? 21.438 -6.844 -27.139 1.00 88.75 510 ALA A O 1
ATOM 3952 N N . SER A 1 511 ? 23.221 -5.709 -27.867 1.00 88.06 511 SER A N 1
ATOM 3953 C CA . SER A 1 511 ? 24.056 -5.982 -26.688 1.00 88.06 511 SER A CA 1
ATOM 3954 C C . SER A 1 511 ? 23.534 -5.280 -25.430 1.00 88.06 511 SER A C 1
ATOM 3956 O O . SER A 1 511 ? 23.483 -5.905 -24.370 1.00 88.06 511 SER A O 1
ATOM 3958 N N . GLY A 1 512 ? 23.072 -4.031 -25.551 1.00 86.94 512 GLY A N 1
ATOM 3959 C CA . GLY A 1 512 ? 22.399 -3.315 -24.463 1.00 86.94 512 GLY A CA 1
ATOM 3960 C C . GLY A 1 512 ? 21.110 -4.011 -24.017 1.00 86.94 512 GLY A C 1
ATOM 3961 O O . GLY A 1 512 ? 20.979 -4.362 -22.847 1.00 86.94 512 GLY A O 1
ATOM 3962 N N . GLU A 1 513 ? 20.214 -4.304 -24.966 1.00 88.62 513 GLU A N 1
ATOM 3963 C CA . GLU A 1 513 ? 18.960 -5.039 -24.723 1.00 88.62 513 GLU A CA 1
ATOM 3964 C C . GLU A 1 513 ? 19.227 -6.413 -24.069 1.00 88.62 513 GLU A C 1
ATOM 3966 O O . GLU A 1 513 ? 18.557 -6.809 -23.115 1.00 88.62 513 GLU A O 1
ATOM 3971 N N . ALA A 1 514 ? 20.256 -7.137 -24.527 1.00 90.38 514 ALA A N 1
ATOM 3972 C CA . ALA A 1 514 ? 20.645 -8.420 -23.946 1.00 90.38 514 ALA A CA 1
ATOM 3973 C C . ALA A 1 514 ? 21.181 -8.281 -22.511 1.00 90.38 514 ALA A C 1
ATOM 3975 O O . ALA A 1 514 ? 20.948 -9.162 -21.680 1.00 90.38 514 ALA A O 1
ATOM 3976 N N . ALA A 1 515 ? 21.929 -7.218 -22.204 1.00 89.50 515 ALA A N 1
ATOM 3977 C CA . ALA A 1 515 ? 22.451 -6.965 -20.861 1.00 89.50 515 ALA A CA 1
ATOM 3978 C C . ALA A 1 515 ? 21.323 -6.638 -19.872 1.00 89.50 515 ALA A C 1
ATOM 3980 O O . ALA A 1 515 ? 21.315 -7.158 -18.754 1.00 89.50 515 ALA A O 1
ATOM 3981 N N . GLU A 1 516 ? 20.336 -5.851 -20.304 1.00 90.00 516 GLU A N 1
ATOM 3982 C CA . GLU A 1 516 ? 19.111 -5.602 -19.539 1.00 90.00 516 GLU A CA 1
ATOM 3983 C C . GLU A 1 516 ? 18.326 -6.896 -19.304 1.00 90.00 516 GLU A C 1
ATOM 3985 O O . GLU A 1 516 ? 17.909 -7.165 -18.176 1.00 90.00 516 GLU A O 1
ATOM 3990 N N . GLY A 1 517 ? 18.220 -7.754 -20.326 1.00 92.25 517 GLY A N 1
ATOM 3991 C CA . GLY A 1 517 ? 17.658 -9.097 -20.192 1.00 92.25 517 GLY A CA 1
ATOM 3992 C C . GLY A 1 517 ? 18.360 -9.918 -19.105 1.00 92.25 517 GLY A C 1
ATOM 3993 O O . GLY A 1 517 ? 17.700 -10.473 -18.228 1.00 92.25 517 GLY A O 1
ATOM 3994 N N . VAL A 1 518 ? 19.698 -9.954 -19.093 1.00 91.50 518 VAL A N 1
ATOM 3995 C CA . VAL A 1 518 ? 20.467 -10.707 -18.080 1.00 91.50 518 VAL A CA 1
ATOM 3996 C C . VAL A 1 518 ? 20.189 -10.165 -16.678 1.00 91.50 518 VAL A C 1
ATOM 3998 O O . VAL A 1 518 ? 19.987 -10.948 -15.745 1.00 91.50 518 VAL A O 1
ATOM 4001 N N . ALA A 1 519 ? 20.126 -8.841 -16.520 1.00 92.25 519 ALA A N 1
ATOM 4002 C CA . ALA A 1 519 ? 19.802 -8.207 -15.246 1.00 92.25 519 ALA A CA 1
ATOM 4003 C C . ALA A 1 519 ? 18.372 -8.543 -14.788 1.00 92.25 519 ALA A C 1
ATOM 4005 O O . ALA A 1 519 ? 18.162 -8.840 -13.609 1.00 92.25 519 ALA A O 1
ATOM 4006 N N . PHE A 1 520 ? 17.406 -8.547 -15.711 1.00 93.94 520 PHE A N 1
ATOM 4007 C CA . PHE A 1 520 ? 16.025 -8.943 -15.442 1.00 93.94 520 PHE A CA 1
ATOM 4008 C C . PHE A 1 520 ? 15.938 -10.393 -14.957 1.00 93.94 520 PHE A C 1
ATOM 4010 O O . PHE A 1 520 ? 15.400 -10.638 -13.877 1.00 93.94 520 PHE A O 1
ATOM 4017 N N . PHE A 1 521 ? 16.501 -11.349 -15.704 1.00 94.44 521 PHE A N 1
ATOM 4018 C CA . PHE A 1 521 ? 16.420 -12.763 -15.332 1.00 94.44 521 PHE A CA 1
ATOM 4019 C C . PHE A 1 521 ? 17.180 -13.072 -14.044 1.00 94.44 521 PHE A C 1
ATOM 4021 O O . PHE A 1 521 ? 16.706 -13.880 -13.254 1.00 94.44 521 PHE A O 1
ATOM 4028 N N . SER A 1 522 ? 18.312 -12.410 -13.793 1.00 94.19 522 SER A N 1
ATOM 4029 C CA . SER A 1 522 ? 19.042 -12.557 -12.526 1.00 94.19 522 SER A CA 1
ATOM 4030 C C . SER A 1 522 ? 18.158 -12.169 -11.341 1.00 94.19 522 SER A C 1
ATOM 4032 O O . SER A 1 522 ? 17.970 -12.962 -10.424 1.00 94.19 522 SER A O 1
ATOM 4034 N N . ARG A 1 523 ? 17.513 -10.995 -11.412 1.00 94.56 523 ARG A N 1
ATOM 4035 C CA . ARG A 1 523 ? 16.586 -10.538 -10.365 1.00 94.56 523 ARG A CA 1
ATOM 4036 C C . ARG A 1 523 ? 15.364 -11.448 -10.247 1.00 94.56 523 ARG A C 1
ATOM 4038 O O . ARG A 1 523 ? 14.935 -11.748 -9.139 1.00 94.56 523 ARG A O 1
ATOM 4045 N N . LEU A 1 524 ? 14.799 -11.898 -11.370 1.00 93.69 524 LEU A N 1
ATOM 4046 C CA . LEU A 1 524 ? 13.659 -12.816 -11.373 1.00 93.69 524 LEU A CA 1
ATOM 4047 C C . LEU A 1 524 ? 14.003 -14.140 -10.679 1.00 93.69 524 LEU A C 1
ATOM 4049 O O . LEU A 1 524 ? 13.212 -14.620 -9.872 1.00 93.69 524 LEU A O 1
ATOM 4053 N N . LEU A 1 525 ? 15.175 -14.710 -10.964 1.00 94.31 525 LEU A N 1
ATOM 4054 C CA . LEU A 1 525 ? 15.649 -15.937 -10.326 1.00 94.31 525 LEU A CA 1
ATOM 4055 C C . LEU A 1 525 ? 15.893 -15.743 -8.825 1.00 94.31 525 LEU A C 1
ATOM 4057 O O . LEU A 1 525 ? 15.514 -16.619 -8.051 1.00 94.31 525 LEU A O 1
ATOM 4061 N N . ASP A 1 526 ? 16.434 -14.597 -8.403 1.00 94.75 526 ASP A N 1
ATOM 4062 C CA . ASP A 1 526 ? 16.587 -14.269 -6.980 1.00 94.75 526 ASP A CA 1
ATOM 4063 C C . ASP A 1 526 ? 15.226 -14.208 -6.265 1.00 94.75 526 ASP A C 1
ATOM 4065 O O . ASP A 1 526 ? 15.055 -14.797 -5.195 1.00 94.75 526 ASP A O 1
ATOM 4069 N N . TYR A 1 527 ? 14.228 -13.550 -6.869 1.00 93.50 527 TYR A N 1
ATOM 4070 C CA . TYR A 1 527 ? 12.869 -13.500 -6.319 1.00 93.50 527 TYR A CA 1
ATOM 4071 C C . TYR A 1 527 ? 12.213 -14.881 -6.269 1.00 93.50 527 TYR A C 1
ATOM 4073 O O . TYR A 1 527 ? 11.626 -15.242 -5.250 1.00 93.50 527 TYR A O 1
ATOM 4081 N N . LEU A 1 528 ? 12.336 -15.677 -7.334 1.00 93.75 528 LEU A N 1
ATOM 4082 C CA . LEU A 1 528 ? 11.826 -17.048 -7.351 1.00 93.75 528 LEU A CA 1
ATOM 4083 C C . LEU A 1 528 ? 12.519 -17.920 -6.298 1.00 93.75 528 LEU A C 1
ATOM 4085 O O . LEU A 1 528 ? 11.858 -18.750 -5.687 1.00 93.75 528 LEU A O 1
ATOM 4089 N N . GLY A 1 529 ? 13.809 -17.701 -6.028 1.00 94.12 529 GLY A N 1
ATOM 4090 C CA . GLY A 1 529 ? 14.524 -18.364 -4.937 1.00 94.12 529 GLY A CA 1
ATOM 4091 C C . GLY A 1 529 ? 13.954 -18.027 -3.555 1.00 94.12 529 GLY A C 1
ATOM 4092 O O . GLY A 1 529 ? 13.811 -18.913 -2.715 1.00 94.12 529 GLY A O 1
ATOM 4093 N N . GLN A 1 530 ? 13.560 -16.771 -3.323 1.00 94.31 530 GLN A N 1
ATOM 4094 C CA . GLN A 1 530 ? 12.884 -16.375 -2.080 1.00 94.31 530 GLN A CA 1
ATOM 4095 C C . GLN A 1 530 ? 11.496 -17.016 -1.954 1.00 94.31 530 GLN A C 1
ATOM 4097 O O . GLN A 1 530 ? 11.129 -17.469 -0.871 1.00 94.31 530 GLN A O 1
ATOM 4102 N N . VAL A 1 531 ? 10.734 -17.080 -3.049 1.00 92.81 531 VAL A N 1
ATOM 4103 C CA . VAL A 1 531 ? 9.411 -17.725 -3.068 1.00 92.81 531 VAL A CA 1
ATOM 4104 C C . VAL A 1 531 ? 9.529 -19.234 -2.837 1.00 92.81 531 VAL A C 1
ATOM 4106 O O . VAL A 1 531 ? 8.790 -19.767 -2.015 1.00 92.81 531 VAL A O 1
ATOM 4109 N N . ASP A 1 532 ? 10.490 -19.910 -3.474 1.00 94.31 532 ASP A N 1
ATOM 4110 C CA . ASP A 1 532 ? 10.799 -21.333 -3.246 1.00 94.31 532 ASP A CA 1
ATOM 4111 C C . ASP A 1 532 ? 11.143 -21.598 -1.773 1.00 94.31 532 ASP A C 1
ATOM 4113 O O . ASP A 1 532 ? 10.640 -22.550 -1.178 1.00 94.31 532 ASP A O 1
ATOM 4117 N N . GLN A 1 533 ? 11.925 -20.716 -1.140 1.00 95.06 533 GLN A N 1
ATOM 4118 C CA . GLN A 1 533 ? 12.218 -20.817 0.291 1.00 95.06 533 GLN A CA 1
ATOM 4119 C C . GLN A 1 533 ? 10.957 -20.656 1.155 1.00 95.06 533 GLN A C 1
ATOM 4121 O O . GLN A 1 533 ? 10.722 -21.469 2.045 1.00 95.06 533 GLN A O 1
ATOM 4126 N N . GLN A 1 534 ? 10.124 -19.645 0.888 1.00 93.31 534 GLN A N 1
ATOM 4127 C CA . GLN A 1 534 ? 8.885 -19.409 1.640 1.00 93.31 534 GLN A CA 1
ATOM 4128 C C . GLN A 1 534 ? 7.886 -20.563 1.497 1.00 93.31 534 GLN A C 1
ATOM 4130 O O . GLN A 1 534 ? 7.255 -20.964 2.478 1.00 93.31 534 GLN A O 1
ATOM 4135 N N . ILE A 1 535 ? 7.754 -21.115 0.289 1.00 93.75 535 ILE A N 1
ATOM 4136 C CA . ILE A 1 535 ? 6.932 -22.298 0.023 1.00 93.75 535 ILE A CA 1
ATOM 4137 C C . ILE A 1 535 ? 7.519 -23.513 0.745 1.00 93.75 535 ILE A C 1
ATOM 4139 O O . ILE A 1 535 ? 6.773 -24.258 1.379 1.00 93.75 535 ILE A O 1
ATOM 4143 N N . GLY A 1 536 ? 8.841 -23.686 0.726 1.00 93.50 536 GLY A N 1
ATOM 4144 C CA . GLY A 1 536 ? 9.533 -24.731 1.476 1.00 93.50 536 GLY A CA 1
ATOM 4145 C C . GLY A 1 536 ? 9.255 -24.665 2.980 1.00 93.50 536 GLY A C 1
ATOM 4146 O O . GLY A 1 536 ? 8.875 -25.673 3.578 1.00 93.50 536 GLY A O 1
ATOM 4147 N N . ASP A 1 537 ? 9.366 -23.480 3.582 1.00 93.56 537 ASP A N 1
ATOM 4148 C CA . ASP A 1 537 ? 9.070 -23.250 5.001 1.00 93.56 537 ASP A CA 1
ATOM 4149 C C . ASP A 1 537 ? 7.591 -23.525 5.323 1.00 93.56 537 ASP A C 1
ATOM 4151 O O . ASP A 1 537 ? 7.270 -24.150 6.339 1.00 93.56 537 ASP A O 1
ATOM 4155 N N . TYR A 1 538 ? 6.681 -23.117 4.432 1.00 91.12 538 TYR A N 1
ATOM 4156 C CA . TYR A 1 538 ? 5.253 -23.405 4.545 1.00 91.12 538 TYR A CA 1
ATOM 4157 C C . TYR A 1 538 ? 4.966 -24.915 4.522 1.00 91.12 538 TYR A C 1
ATOM 4159 O O . TYR A 1 538 ? 4.313 -25.438 5.429 1.00 91.12 538 TYR A O 1
ATOM 4167 N N . VAL A 1 539 ? 5.489 -25.637 3.526 1.00 92.12 539 VAL A N 1
ATOM 4168 C CA . VAL A 1 539 ? 5.316 -27.092 3.394 1.00 92.12 539 VAL A CA 1
ATOM 4169 C C . VAL A 1 539 ? 5.944 -27.825 4.583 1.00 92.12 539 VAL A C 1
ATOM 4171 O O . VAL A 1 539 ? 5.365 -28.788 5.096 1.00 92.12 539 VAL A O 1
ATOM 4174 N N . PHE A 1 540 ? 7.088 -27.354 5.085 1.00 93.06 540 PHE A N 1
ATOM 4175 C CA . PHE A 1 540 ? 7.715 -27.895 6.288 1.00 93.06 540 PHE A CA 1
ATOM 4176 C C . PHE A 1 540 ? 6.816 -27.731 7.521 1.00 93.06 540 PHE A C 1
ATOM 4178 O O . PHE A 1 540 ? 6.542 -28.713 8.216 1.00 93.06 540 PHE A O 1
ATOM 4185 N N . ALA A 1 541 ? 6.286 -26.528 7.761 1.00 91.19 541 ALA A N 1
ATOM 4186 C CA . ALA A 1 541 ? 5.371 -26.269 8.872 1.00 91.19 541 ALA A CA 1
ATOM 4187 C C . ALA A 1 541 ? 4.109 -27.148 8.793 1.00 91.19 541 ALA A C 1
ATOM 4189 O O . ALA A 1 541 ? 3.689 -27.730 9.796 1.00 91.19 541 ALA A O 1
ATOM 4190 N N . ARG A 1 542 ? 3.544 -27.319 7.590 1.00 88.56 542 ARG A N 1
ATOM 4191 C CA . ARG A 1 542 ? 2.393 -28.204 7.341 1.00 88.56 542 ARG A CA 1
ATOM 4192 C C . ARG A 1 542 ? 2.710 -29.677 7.557 1.00 88.56 542 ARG A C 1
ATOM 4194 O O . ARG A 1 542 ? 1.864 -30.428 8.049 1.00 88.56 542 ARG A O 1
ATOM 4201 N N . THR A 1 543 ? 3.923 -30.098 7.221 1.00 90.25 543 THR A N 1
ATOM 4202 C CA . THR A 1 543 ? 4.396 -31.462 7.467 1.00 90.25 543 THR A CA 1
ATOM 4203 C C . THR A 1 543 ? 4.549 -31.727 8.963 1.00 90.25 543 THR A C 1
ATOM 4205 O O . THR A 1 543 ? 4.154 -32.793 9.439 1.00 90.25 543 THR A O 1
ATOM 4208 N N . GLU A 1 544 ? 5.057 -30.760 9.727 1.00 90.25 544 GLU A N 1
ATOM 4209 C CA . GLU A 1 544 ? 5.192 -30.893 11.179 1.00 90.25 544 GLU A CA 1
ATOM 4210 C C . GLU A 1 544 ? 3.825 -30.897 11.880 1.00 90.25 544 GLU A C 1
ATOM 4212 O O . GLU A 1 544 ? 3.580 -31.732 12.756 1.00 90.25 544 GLU A O 1
ATOM 4217 N N . GLU A 1 545 ? 2.885 -30.062 11.423 1.00 88.81 545 GLU A N 1
ATOM 4218 C CA . GLU A 1 545 ? 1.481 -30.097 11.853 1.00 88.81 545 GLU A CA 1
ATOM 4219 C C . GLU A 1 545 ? 0.855 -31.476 11.584 1.00 88.81 545 GLU A C 1
ATOM 4221 O O . GLU A 1 545 ? 0.290 -32.095 12.494 1.00 88.81 545 GLU A O 1
ATOM 4226 N N . LYS A 1 546 ? 1.025 -32.006 10.362 1.00 88.75 546 LYS A N 1
ATOM 4227 C CA . LYS A 1 546 ? 0.567 -33.348 9.967 1.00 88.75 546 LYS A CA 1
ATOM 4228 C C . LYS A 1 546 ? 1.127 -34.417 10.909 1.00 88.75 546 LYS A C 1
ATOM 4230 O O . LYS A 1 546 ? 0.375 -35.241 11.431 1.00 88.75 546 LYS A O 1
ATOM 4235 N N . ASN A 1 547 ? 2.435 -34.398 11.163 1.00 88.94 547 ASN A N 1
ATOM 4236 C CA . ASN A 1 547 ? 3.103 -35.355 12.045 1.00 88.94 547 ASN A CA 1
ATOM 4237 C C . ASN A 1 547 ? 2.598 -35.259 13.493 1.00 88.94 547 ASN A C 1
ATOM 4239 O O . ASN A 1 547 ? 2.383 -36.288 14.138 1.00 88.94 547 ASN A O 1
ATOM 4243 N N . GLY A 1 548 ? 2.369 -34.045 14.000 1.00 87.44 548 GLY A N 1
ATOM 4244 C CA . GLY A 1 548 ? 1.784 -33.808 15.319 1.00 87.44 548 GLY A CA 1
ATOM 4245 C C . GLY A 1 548 ? 0.371 -34.381 15.441 1.00 87.44 548 GLY A C 1
ATOM 4246 O O . GLY A 1 548 ? 0.076 -35.113 16.390 1.00 87.44 548 GLY A O 1
ATOM 4247 N N . MET A 1 549 ? -0.485 -34.133 14.446 1.00 85.81 549 MET A N 1
ATOM 4248 C CA . MET A 1 549 ? -1.844 -34.681 14.406 1.00 85.81 549 MET A CA 1
ATOM 4249 C C . MET A 1 549 ? -1.845 -36.208 14.320 1.00 85.81 549 MET A C 1
ATOM 4251 O O . MET A 1 549 ? -2.562 -36.864 15.075 1.00 85.81 549 MET A O 1
ATOM 4255 N N . LEU A 1 550 ? -0.996 -36.800 13.475 1.00 87.25 550 LEU A N 1
ATOM 4256 C CA . LEU A 1 550 ? -0.866 -38.256 13.377 1.00 87.25 550 LEU A CA 1
ATOM 4257 C C . LEU A 1 550 ? -0.407 -38.888 14.698 1.00 87.25 550 LEU A C 1
ATOM 4259 O O . LEU A 1 550 ? -0.952 -39.922 15.086 1.00 87.25 550 LEU A O 1
ATOM 4263 N N . ARG A 1 551 ? 0.535 -38.268 15.425 1.00 85.69 551 ARG A N 1
ATOM 4264 C CA . ARG A 1 551 ? 0.950 -38.737 16.760 1.00 85.69 551 ARG A CA 1
ATOM 4265 C C . ARG A 1 551 ? -0.200 -38.686 17.762 1.00 85.69 551 ARG A C 1
ATOM 4267 O O . ARG A 1 551 ? -0.393 -39.653 18.493 1.00 85.69 551 ARG A O 1
ATOM 4274 N N . ASN A 1 552 ? -0.990 -37.613 17.767 1.00 83.06 552 ASN A N 1
ATOM 4275 C CA . ASN A 1 552 ? -2.161 -37.497 18.641 1.00 83.06 552 ASN A CA 1
ATOM 4276 C C . ASN A 1 552 ? -3.219 -38.562 18.314 1.00 83.06 552 ASN A C 1
ATOM 4278 O O . ASN A 1 552 ? -3.755 -39.207 19.213 1.00 83.06 552 ASN A O 1
ATOM 4282 N N . LEU A 1 553 ? -3.470 -38.808 17.026 1.00 80.19 553 LEU A N 1
ATOM 4283 C CA . LEU A 1 553 ? -4.403 -39.835 16.563 1.00 80.19 553 LEU A CA 1
ATOM 4284 C C . LEU A 1 553 ? -3.937 -41.257 16.909 1.00 80.19 553 LEU A C 1
ATOM 4286 O O . LEU A 1 553 ? -4.760 -42.091 17.281 1.00 80.19 553 LEU A O 1
ATOM 4290 N N . GLN A 1 554 ? -2.633 -41.535 16.822 1.00 76.88 554 GLN A N 1
ATOM 4291 C CA . GLN A 1 554 ? -2.048 -42.832 17.180 1.00 76.88 554 GLN A CA 1
ATOM 4292 C C . GLN A 1 554 ? -1.956 -43.039 18.699 1.00 76.88 554 GLN A C 1
ATOM 4294 O O . GLN A 1 554 ? -2.226 -44.137 19.180 1.00 76.88 554 GLN A O 1
ATOM 4299 N N . GLY A 1 555 ? -1.644 -41.990 19.466 1.00 64.31 555 GLY A N 1
ATOM 4300 C CA . GLY A 1 555 ? -1.619 -42.026 20.931 1.00 64.31 555 GLY A CA 1
ATOM 4301 C C . GLY A 1 555 ? -2.996 -42.287 21.549 1.00 64.31 555 GLY A C 1
ATOM 4302 O O . GLY A 1 555 ? -3.093 -42.919 22.599 1.00 64.31 555 GLY A O 1
ATOM 4303 N N . ASN A 1 556 ? -4.070 -41.890 20.860 1.00 56.25 556 ASN A N 1
ATOM 4304 C CA . ASN A 1 556 ? -5.445 -42.100 21.313 1.00 56.25 556 ASN A CA 1
ATOM 4305 C C . ASN A 1 556 ? -5.972 -43.538 21.142 1.00 56.25 556 ASN A C 1
ATOM 4307 O O . ASN A 1 556 ? -7.046 -43.841 21.659 1.00 56.25 556 ASN A O 1
ATOM 4311 N N . PHE A 1 557 ? -5.251 -44.440 20.464 1.00 53.81 557 PHE A N 1
ATOM 4312 C CA . PHE A 1 557 ? -5.666 -45.849 20.347 1.00 53.81 557 PHE A CA 1
ATOM 4313 C C . PHE A 1 557 ? -5.526 -46.646 21.659 1.00 53.81 557 PHE A C 1
ATOM 4315 O O . PHE A 1 557 ? -6.089 -47.733 21.757 1.00 53.81 557 PHE A O 1
ATOM 4322 N N . ASN A 1 558 ? -4.825 -46.114 22.670 1.00 49.03 558 ASN A N 1
ATOM 4323 C CA . ASN A 1 558 ? -4.570 -46.797 23.945 1.00 49.03 558 ASN A CA 1
ATOM 4324 C C . ASN A 1 558 ? -5.397 -46.267 25.138 1.00 49.03 558 ASN A C 1
ATOM 4326 O O . ASN A 1 558 ? -5.141 -46.663 26.276 1.00 49.03 558 ASN A O 1
ATOM 4330 N N . SER A 1 559 ? -6.384 -45.393 24.904 1.00 44.03 559 SER A N 1
ATOM 4331 C CA . SER A 1 559 ? -7.211 -44.787 25.963 1.00 44.03 559 SER A CA 1
ATOM 4332 C C . SER A 1 559 ? -8.606 -45.440 26.053 1.00 44.03 559 SER A C 1
ATOM 4334 O O . SER A 1 559 ? -9.227 -45.665 25.012 1.00 44.03 559 SER A O 1
ATOM 4336 N N . PRO A 1 560 ? -9.144 -45.745 27.257 1.00 37.62 560 PRO A N 1
ATOM 4337 C CA . PRO A 1 560 ? -10.470 -46.355 27.409 1.00 37.62 560 PRO A CA 1
ATOM 4338 C C . PRO A 1 560 ? -11.594 -45.411 26.936 1.00 37.62 560 PRO A C 1
ATOM 4340 O O . PRO A 1 560 ? -11.439 -44.189 27.022 1.00 37.62 560 PRO A O 1
ATOM 4343 N N . PRO A 1 561 ? -12.756 -45.933 26.498 1.00 39.06 561 PRO A N 1
ATOM 4344 C CA . PRO A 1 561 ? -13.855 -45.096 26.034 1.00 39.06 561 PRO A CA 1
ATOM 4345 C C . PRO A 1 561 ? -14.473 -44.346 27.220 1.00 39.06 561 PRO A C 1
ATOM 4347 O O . PRO A 1 561 ? -15.072 -44.959 28.101 1.00 39.06 561 PRO A O 1
ATOM 4350 N N . GLY A 1 562 ? -14.321 -43.018 27.250 1.00 44.91 562 GLY A N 1
ATOM 4351 C CA . GLY A 1 562 ? -14.965 -42.175 28.265 1.00 44.91 562 GLY A CA 1
ATOM 4352 C C . GLY A 1 562 ? -14.333 -40.811 28.545 1.00 44.91 562 GLY A C 1
ATOM 4353 O O . GLY A 1 562 ? -14.958 -40.008 29.230 1.00 44.91 562 GLY A O 1
ATOM 4354 N N . GLN A 1 563 ? -13.145 -40.501 28.022 1.00 36.84 563 GLN A N 1
ATOM 4355 C CA . GLN A 1 563 ? -12.560 -39.162 28.158 1.00 36.84 563 GLN A CA 1
ATOM 4356 C C . GLN A 1 563 ? -12.422 -38.502 26.788 1.00 36.84 563 GLN A C 1
ATOM 4358 O O . GLN A 1 563 ? -11.599 -38.908 25.971 1.00 36.84 563 GLN A O 1
ATOM 4363 N N . MET A 1 564 ? -13.249 -37.482 26.539 1.00 31.25 564 MET A N 1
ATOM 4364 C CA . MET A 1 564 ? -12.987 -36.523 25.469 1.00 31.25 564 MET A CA 1
ATOM 4365 C C . MET A 1 564 ? -11.673 -35.804 25.798 1.00 31.25 564 MET A C 1
ATOM 4367 O O . MET A 1 564 ? -11.587 -35.202 26.872 1.00 31.25 564 MET A O 1
ATOM 4371 N N . PRO A 1 565 ? -10.655 -35.846 24.925 1.00 35.34 565 PRO A N 1
ATOM 4372 C CA . PRO A 1 565 ? -9.489 -35.002 25.096 1.00 35.34 565 PRO A CA 1
ATOM 4373 C C . PRO A 1 565 ? -9.917 -33.555 24.864 1.00 35.34 565 PRO A C 1
ATOM 4375 O O . PRO A 1 565 ? -10.592 -33.248 23.879 1.00 35.34 565 PRO A O 1
ATOM 4378 N N . SER A 1 566 ? -9.513 -32.658 25.756 1.00 37.94 566 SER A N 1
ATOM 4379 C CA . SER A 1 566 ? -9.489 -31.229 25.474 1.00 37.94 566 SER A CA 1
ATOM 4380 C C . SER A 1 566 ? -8.675 -31.024 24.200 1.00 37.94 566 SER A C 1
ATOM 4382 O O . SER A 1 566 ? -7.489 -31.352 24.155 1.00 37.94 566 SER A O 1
ATOM 4384 N N . SER A 1 567 ? -9.325 -30.506 23.160 1.00 33.94 567 SER A N 1
ATOM 4385 C CA . SER A 1 567 ? -8.649 -30.007 21.967 1.00 33.94 567 SER A CA 1
ATOM 4386 C C . SER A 1 567 ? -7.532 -29.064 22.420 1.00 33.94 567 SER A C 1
ATOM 4388 O O . SER A 1 567 ? -7.838 -28.110 23.146 1.00 33.94 567 SER A O 1
ATOM 4390 N N . PRO A 1 568 ? -6.262 -29.254 22.020 1.00 31.33 568 PRO A N 1
ATOM 4391 C CA . PRO A 1 568 ? -5.339 -28.146 22.048 1.00 31.33 568 PRO A CA 1
ATOM 4392 C C . PRO A 1 568 ? -5.833 -27.218 20.941 1.00 31.33 568 PRO A C 1
ATOM 4394 O O . PRO A 1 568 ? -5.475 -27.355 19.776 1.00 31.33 568 PRO A O 1
ATOM 4397 N N . TYR A 1 569 ? -6.721 -26.291 21.298 1.00 30.06 569 TYR A N 1
ATOM 4398 C CA . TYR A 1 569 ? -6.749 -25.017 20.608 1.00 30.06 569 TYR A CA 1
ATOM 4399 C C . TYR A 1 569 ? -5.317 -24.492 20.727 1.00 30.06 569 TYR A C 1
ATOM 4401 O O . TYR A 1 569 ? -4.940 -23.908 21.742 1.00 30.06 569 TYR A O 1
ATOM 4409 N N . ILE A 1 570 ? -4.499 -24.716 19.697 1.00 32.56 570 ILE A N 1
ATOM 4410 C CA . ILE A 1 570 ? -3.490 -23.728 19.360 1.00 32.56 570 ILE A CA 1
ATOM 4411 C C . ILE A 1 570 ? -4.333 -22.524 18.960 1.00 32.56 570 ILE A C 1
ATOM 4413 O O . ILE A 1 570 ? -4.769 -22.382 17.820 1.00 32.56 570 ILE A O 1
ATOM 4417 N N . GLN A 1 571 ? -4.669 -21.705 19.959 1.00 27.67 571 GLN A N 1
ATOM 4418 C CA . GLN A 1 571 ? -4.986 -20.317 19.718 1.00 27.67 571 GLN A CA 1
ATOM 4419 C C . GLN A 1 571 ? -3.834 -19.808 18.864 1.00 27.67 571 GLN A C 1
ATOM 4421 O O . GLN A 1 571 ? -2.696 -19.717 19.327 1.00 27.67 571 GLN A O 1
ATOM 4426 N N . HIS A 1 572 ? -4.133 -19.507 17.606 1.00 32.16 572 HIS A N 1
ATOM 4427 C CA . HIS A 1 572 ? -3.392 -18.505 16.870 1.00 32.16 572 HIS A CA 1
ATOM 4428 C C . HIS A 1 572 ? -3.561 -17.210 17.674 1.00 32.16 572 HIS A C 1
ATOM 4430 O O . HIS A 1 572 ? -4.508 -16.452 17.487 1.00 32.16 572 HIS A O 1
ATOM 4436 N N . ASN A 1 573 ? -2.715 -17.044 18.686 1.00 25.05 573 ASN A N 1
ATOM 4437 C CA . ASN A 1 573 ? -2.595 -15.827 19.453 1.00 25.05 573 ASN A CA 1
ATOM 4438 C C . ASN A 1 573 ? -1.537 -14.996 18.721 1.00 25.05 573 ASN A C 1
ATOM 4440 O O . ASN A 1 573 ? -0.375 -15.404 18.704 1.00 25.05 573 ASN A O 1
ATOM 4444 N N . PRO A 1 574 ? -1.884 -13.862 18.092 1.00 32.47 574 PRO A N 1
ATOM 4445 C CA . PRO A 1 574 ? -0.910 -13.021 17.408 1.00 32.47 574 PRO A CA 1
ATOM 4446 C C . PRO A 1 574 ? -0.171 -12.132 18.425 1.00 32.47 574 PRO A C 1
ATOM 4448 O O . PRO A 1 574 ? -0.140 -10.913 18.287 1.00 32.47 574 PRO A O 1
ATOM 4451 N N . ALA A 1 575 ? 0.378 -12.722 19.493 1.00 28.20 575 ALA A N 1
ATOM 4452 C CA . ALA A 1 575 ? 1.075 -11.982 20.542 1.00 28.20 575 ALA A CA 1
ATOM 4453 C C . ALA A 1 575 ? 2.075 -12.860 21.324 1.00 28.20 575 ALA A C 1
ATOM 4455 O O . ALA A 1 575 ? 1.671 -13.698 22.130 1.00 28.20 575 ALA A O 1
ATOM 4456 N N . GLY A 1 576 ? 3.376 -12.597 21.143 1.00 25.81 576 GLY A N 1
ATOM 4457 C CA . GLY A 1 576 ? 4.447 -12.949 22.094 1.00 25.81 576 GLY A CA 1
ATOM 4458 C C . GLY A 1 576 ? 5.576 -13.831 21.527 1.00 25.81 576 GLY A C 1
ATOM 4459 O O . GLY A 1 576 ? 5.286 -14.758 20.781 1.00 25.81 576 GLY A O 1
ATOM 4460 N N . PRO A 1 577 ? 6.862 -13.557 21.836 1.00 33.31 577 PRO A N 1
ATOM 4461 C CA . PRO A 1 577 ? 7.960 -13.732 20.888 1.00 33.31 577 PRO A CA 1
ATOM 4462 C C . PRO A 1 577 ? 8.687 -15.076 21.025 1.00 33.31 577 PRO A C 1
ATOM 4464 O O . PRO A 1 577 ? 9.201 -15.413 22.090 1.00 33.31 577 PRO A O 1
ATOM 4467 N N . TYR A 1 578 ? 8.863 -15.780 19.908 1.00 28.78 578 TYR A N 1
ATOM 4468 C CA . TYR A 1 578 ? 10.025 -16.646 19.738 1.00 28.78 578 TYR A CA 1
ATOM 4469 C C . TYR A 1 578 ? 11.177 -15.770 19.251 1.00 28.78 578 TYR A C 1
ATOM 4471 O O . TYR A 1 578 ? 11.191 -15.307 18.112 1.00 28.78 578 TYR A O 1
ATOM 4479 N N . GLN A 1 579 ? 12.132 -15.502 20.142 1.00 29.19 579 GLN A N 1
ATOM 4480 C CA . GLN A 1 579 ? 13.423 -14.936 19.770 1.00 29.19 579 GLN A CA 1
ATOM 4481 C C . GLN A 1 579 ? 14.199 -15.970 18.945 1.00 29.19 579 GLN A C 1
ATOM 4483 O O . GLN A 1 579 ? 14.967 -16.763 19.482 1.00 29.19 579 GLN A O 1
ATOM 4488 N N . ALA A 1 580 ? 14.014 -15.939 17.631 1.00 25.12 580 ALA A N 1
ATOM 4489 C CA . ALA A 1 580 ? 15.098 -16.210 16.705 1.00 25.12 580 ALA A CA 1
ATOM 4490 C C . ALA A 1 580 ? 15.631 -14.841 16.276 1.00 25.12 580 ALA A C 1
ATOM 4492 O O . ALA A 1 580 ? 14.920 -14.051 15.657 1.00 25.12 580 ALA A O 1
ATOM 4493 N N . THR A 1 581 ? 16.857 -14.513 16.678 1.00 27.20 581 THR A N 1
ATOM 4494 C CA . THR A 1 581 ? 17.579 -13.336 16.190 1.00 27.20 581 THR A CA 1
ATOM 4495 C C . THR A 1 581 ? 17.832 -13.490 14.694 1.00 27.20 581 THR A C 1
ATOM 4497 O O . THR A 1 581 ? 18.875 -13.984 14.282 1.00 27.20 581 THR A O 1
ATOM 4500 N N . TYR A 1 582 ? 16.867 -13.056 13.891 1.00 26.56 582 TYR A N 1
ATOM 4501 C CA . TYR A 1 582 ? 17.052 -12.706 12.494 1.00 26.56 582 TYR A CA 1
ATOM 4502 C C . TYR A 1 582 ? 16.651 -11.244 12.355 1.00 26.56 582 TYR A C 1
ATOM 4504 O O . TYR A 1 582 ? 15.508 -10.860 12.599 1.00 26.56 582 TYR A O 1
ATOM 4512 N N . SER A 1 583 ? 17.629 -10.411 12.024 1.00 24.33 583 SER A N 1
ATOM 4513 C CA . SER A 1 583 ? 17.437 -9.022 11.633 1.00 24.33 583 SER A CA 1
ATOM 4514 C C . SER A 1 583 ? 16.623 -8.975 10.339 1.00 24.33 583 SER A C 1
ATOM 4516 O O . SER A 1 583 ? 17.179 -9.001 9.245 1.00 24.33 583 SER A O 1
ATOM 4518 N N . TYR A 1 584 ? 15.301 -8.932 10.470 1.00 25.31 584 TYR A N 1
ATOM 4519 C CA . TYR A 1 584 ? 14.383 -8.602 9.388 1.00 25.31 584 TYR A CA 1
ATOM 4520 C C . TYR A 1 584 ? 14.415 -7.084 9.162 1.00 25.31 584 TYR A C 1
ATOM 4522 O O . TYR A 1 584 ? 13.778 -6.320 9.885 1.00 25.31 584 TYR A O 1
ATOM 4530 N N . GLN A 1 585 ? 15.145 -6.632 8.142 1.00 24.94 585 GLN A N 1
ATOM 4531 C CA . GLN A 1 585 ? 14.760 -5.420 7.421 1.00 24.94 585 GLN A CA 1
ATOM 4532 C C . GLN A 1 585 ? 13.589 -5.809 6.517 1.00 24.94 585 GLN A C 1
ATOM 4534 O O . GLN A 1 585 ? 13.775 -6.447 5.486 1.00 24.94 585 GLN A O 1
ATOM 4539 N N . ALA A 1 586 ? 12.369 -5.466 6.926 1.00 23.58 586 ALA A N 1
ATOM 4540 C CA . ALA A 1 586 ? 11.196 -5.587 6.073 1.00 23.58 586 ALA A CA 1
ATOM 4541 C C . ALA A 1 586 ? 11.278 -4.532 4.957 1.00 23.58 586 ALA A C 1
ATOM 4543 O O . ALA A 1 586 ? 10.788 -3.413 5.105 1.00 23.58 586 ALA A O 1
ATOM 4544 N N . GLN A 1 587 ? 11.920 -4.874 3.841 1.00 24.16 587 GLN A N 1
ATOM 4545 C CA . GLN A 1 587 ? 11.681 -4.182 2.581 1.00 24.16 587 GLN A CA 1
ATOM 4546 C C . GLN A 1 587 ? 10.329 -4.663 2.054 1.00 24.16 587 GLN A C 1
ATOM 4548 O O . GLN A 1 587 ? 10.145 -5.830 1.718 1.00 24.16 587 GLN A O 1
ATOM 4553 N N . SER A 1 588 ? 9.353 -3.758 2.052 1.00 23.83 588 SER A N 1
ATOM 4554 C CA . SER A 1 588 ? 8.123 -3.946 1.283 1.00 23.83 588 SER A CA 1
ATOM 4555 C C . SER A 1 588 ? 8.508 -4.059 -0.198 1.00 23.83 588 SER A C 1
ATOM 4557 O O . SER A 1 588 ? 9.392 -3.310 -0.616 1.00 23.83 588 SER A O 1
ATOM 4559 N N . PRO A 1 589 ? 7.893 -4.943 -1.002 1.00 24.81 589 PRO A N 1
ATOM 4560 C CA . PRO A 1 589 ? 8.112 -4.923 -2.440 1.00 24.81 589 PRO A CA 1
ATOM 4561 C C . PRO A 1 589 ? 7.576 -3.588 -2.969 1.00 24.81 589 PRO A C 1
ATOM 4563 O O . PRO A 1 589 ? 6.369 -3.346 -2.967 1.00 24.81 589 PRO A O 1
ATOM 4566 N N . GLU A 1 590 ? 8.480 -2.683 -3.341 1.00 25.45 590 GLU A N 1
ATOM 4567 C CA . GLU A 1 590 ? 8.121 -1.477 -4.079 1.00 25.45 590 GLU A CA 1
ATOM 4568 C C . GLU A 1 590 ? 7.376 -1.870 -5.365 1.00 25.45 590 GLU A C 1
ATOM 4570 O O . GLU A 1 590 ? 7.715 -2.889 -5.984 1.00 25.45 590 GLU A O 1
ATOM 4575 N N . PRO A 1 591 ? 6.376 -1.084 -5.805 1.00 26.38 591 PRO A N 1
ATOM 4576 C CA . PRO A 1 591 ? 5.889 -1.201 -7.171 1.00 26.38 591 PRO A CA 1
ATOM 4577 C C . PRO A 1 591 ? 7.084 -0.971 -8.103 1.00 26.38 591 PRO A C 1
ATOM 4579 O O . PRO A 1 591 ? 7.746 0.063 -8.051 1.00 26.38 591 PRO A O 1
ATOM 4582 N N . SER A 1 592 ? 7.428 -2.000 -8.872 1.00 30.12 592 SER A N 1
ATOM 4583 C CA . SER A 1 592 ? 8.563 -1.978 -9.786 1.00 30.12 592 SER A CA 1
ATOM 4584 C C . SER A 1 592 ? 8.219 -1.061 -10.956 1.00 30.12 592 SER A C 1
ATOM 4586 O O . SER A 1 592 ? 7.293 -1.379 -11.698 1.00 30.12 592 SER A O 1
ATOM 4588 N N . ALA A 1 593 ? 8.980 0.025 -11.108 1.00 27.08 593 ALA A N 1
ATOM 4589 C CA . ALA A 1 593 ? 8.941 0.921 -12.262 1.00 27.08 593 ALA A CA 1
ATOM 4590 C C . ALA A 1 593 ? 9.066 0.156 -13.602 1.00 27.08 593 ALA A C 1
ATOM 4592 O O . ALA A 1 593 ? 9.621 -0.955 -13.623 1.00 27.08 593 ALA A O 1
ATOM 4593 N N . PRO A 1 594 ? 8.658 0.740 -14.746 1.00 28.05 594 PRO A N 1
ATOM 4594 C CA . PRO A 1 594 ? 8.845 0.141 -16.055 1.00 28.05 594 PRO A CA 1
ATOM 4595 C C . PRO A 1 594 ? 10.335 0.252 -16.384 1.00 28.05 594 PRO A C 1
ATOM 4597 O O . PRO A 1 594 ? 10.967 1.291 -16.178 1.00 28.05 594 PRO A O 1
ATOM 4600 N N . TRP A 1 595 ? 10.924 -0.852 -16.812 1.00 32.41 595 TRP A N 1
ATOM 4601 C CA . TRP A 1 595 ? 12.367 -1.023 -16.911 1.00 32.41 595 TRP A CA 1
ATOM 4602 C C . TRP A 1 595 ? 12.928 -0.189 -18.066 1.00 32.41 595 TRP A C 1
ATOM 4604 O O . TRP A 1 595 ? 12.629 -0.463 -19.222 1.00 32.41 595 TRP A O 1
ATOM 4614 N N . GLY A 1 596 ? 13.739 0.817 -17.728 1.00 26.92 596 GLY A N 1
ATOM 4615 C CA . GLY A 1 596 ? 14.525 1.628 -18.654 1.00 26.92 596 GLY A CA 1
ATOM 4616 C C . GLY A 1 596 ? 15.858 2.024 -18.010 1.00 26.92 596 GLY A C 1
ATOM 4617 O O . GLY A 1 596 ? 15.877 2.494 -16.874 1.00 26.92 596 GLY A O 1
ATOM 4618 N N . ALA A 1 597 ? 16.948 1.723 -18.723 1.00 30.67 597 ALA A N 1
ATOM 4619 C CA . ALA A 1 597 ? 18.311 2.263 -18.655 1.00 30.67 597 ALA A CA 1
ATOM 4620 C C . ALA A 1 597 ? 18.879 2.717 -17.286 1.00 30.67 597 ALA A C 1
ATOM 4622 O O . ALA A 1 597 ? 18.777 3.872 -16.890 1.00 30.67 597 ALA A O 1
ATOM 4623 N N . GLY A 1 598 ? 19.657 1.846 -16.632 1.00 24.86 598 GLY A N 1
ATOM 4624 C CA . GLY A 1 598 ? 20.574 2.229 -15.547 1.00 24.86 598 GLY A CA 1
ATOM 4625 C C . GLY A 1 598 ? 21.986 1.703 -15.807 1.00 24.86 598 GLY A C 1
ATOM 4626 O O . GLY A 1 598 ? 22.225 0.503 -15.702 1.00 24.86 598 GLY A O 1
ATOM 4627 N N . GLY A 1 599 ? 22.921 2.588 -16.167 1.00 27.02 599 GLY A N 1
ATOM 4628 C CA . GLY A 1 599 ? 24.334 2.248 -16.387 1.00 27.02 599 GLY A CA 1
ATOM 4629 C C . GLY A 1 599 ? 25.109 1.967 -15.083 1.00 27.02 599 GLY A C 1
ATOM 4630 O O . GLY A 1 599 ? 24.719 2.445 -14.017 1.00 27.02 599 GLY A O 1
ATOM 4631 N N . PRO A 1 600 ? 26.222 1.208 -15.133 1.00 27.70 600 PRO A N 1
ATOM 4632 C CA . PRO A 1 600 ? 26.987 0.837 -13.942 1.00 27.70 600 PRO A CA 1
ATOM 4633 C C . PRO A 1 600 ? 27.859 1.992 -13.416 1.00 27.70 600 PRO A C 1
ATOM 4635 O O . PRO A 1 600 ? 28.723 2.506 -14.126 1.00 27.70 600 PRO A O 1
ATOM 4638 N N . GLN A 1 601 ? 27.685 2.355 -12.139 1.00 26.98 601 GLN A N 1
ATOM 4639 C CA . GLN A 1 601 ? 28.638 3.187 -11.397 1.00 26.98 601 GLN A CA 1
ATOM 4640 C C . GLN A 1 601 ? 29.836 2.353 -10.925 1.00 26.98 601 GLN A C 1
ATOM 4642 O O . GLN A 1 601 ? 29.689 1.338 -10.246 1.00 26.98 601 GLN A O 1
ATOM 4647 N N . ILE A 1 602 ? 31.035 2.822 -11.267 1.00 28.89 602 ILE A N 1
ATOM 4648 C 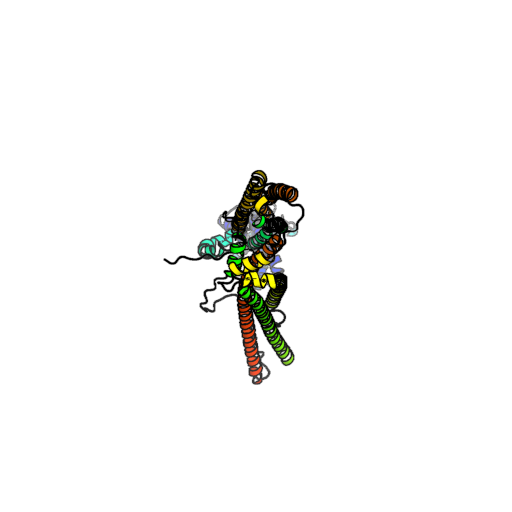CA . ILE A 1 602 ? 32.319 2.315 -10.782 1.00 28.89 602 ILE A CA 1
ATOM 4649 C C . ILE A 1 602 ? 32.668 3.080 -9.498 1.00 28.89 602 ILE A C 1
ATOM 4651 O O . ILE A 1 602 ? 32.842 4.296 -9.532 1.00 28.89 602 ILE A O 1
ATOM 4655 N N . HIS A 1 603 ? 32.803 2.375 -8.373 1.00 24.44 603 HIS A N 1
ATOM 4656 C CA . HIS A 1 603 ? 33.417 2.918 -7.158 1.00 24.44 603 HIS A CA 1
ATOM 4657 C C . HIS A 1 603 ? 34.943 3.023 -7.332 1.00 24.44 603 HIS A C 1
ATOM 4659 O O . HIS A 1 603 ? 35.571 2.017 -7.674 1.00 24.44 603 HIS A O 1
ATOM 4665 N N . PRO A 1 604 ? 35.583 4.167 -7.029 1.00 27.64 604 PRO A N 1
ATOM 4666 C CA . PRO A 1 604 ? 37.018 4.210 -6.811 1.00 27.64 604 PRO A CA 1
ATOM 4667 C C . PRO A 1 604 ? 37.320 3.872 -5.347 1.00 27.64 604 PRO A C 1
ATOM 4669 O O . PRO A 1 604 ? 36.830 4.520 -4.423 1.00 27.64 604 PRO A O 1
ATOM 4672 N N . GLY A 1 605 ? 38.136 2.841 -5.137 1.00 27.66 605 GLY A N 1
ATOM 4673 C CA . GLY A 1 605 ? 38.764 2.582 -3.848 1.00 27.66 605 GLY A CA 1
ATOM 4674 C C . GLY A 1 605 ? 39.954 3.515 -3.639 1.00 27.66 605 GLY A C 1
ATOM 4675 O O . GLY A 1 605 ? 40.978 3.343 -4.297 1.00 27.66 605 GLY A O 1
ATOM 4676 N N . HIS A 1 606 ? 39.800 4.497 -2.752 1.00 29.88 606 HIS A N 1
ATOM 4677 C CA . HIS A 1 606 ? 40.614 4.692 -1.545 1.00 29.88 606 HIS A CA 1
ATOM 4678 C C . HIS A 1 606 ? 40.123 5.889 -0.735 1.00 29.88 606 HIS A C 1
ATOM 4680 O O . HIS A 1 606 ? 39.826 6.936 -1.352 1.00 29.88 606 HIS A O 1
#